Protein 4IUW (pdb70)

Secondary structure (DSSP, 8-state):
---TTT-HHHHHHHHHHHH-PPPTT-SEEEHHHHHHHHHHHHHHHHHTT-SS--SSHHHHHHHHHHHHHH-HHHHHHHTTHHHHHHHHHHHT--SHHHHHHTHHHHHHTT---S-EEEEEEETTEEEEEEEEEE-PPPSSSSGGGGGS--HHHHHHHHHHHHHHHHHHHHTT--HHHHHHHHHHHHHHHHHHHTTS--HHHHTSGGGG--EEEHHHHHHHHGGGTHHHHHHTTSSS--SEEEESSSSTGGGHHHHS-TTTHHHHHHHHHHHHHHHHHTTS-HHHHHHHTHHHHHHHT-SSPPPHHHHHHHHHHHHHHHHHHHHHHHHHS-HHHHHHHHHHHHHHHHHHHHHHHH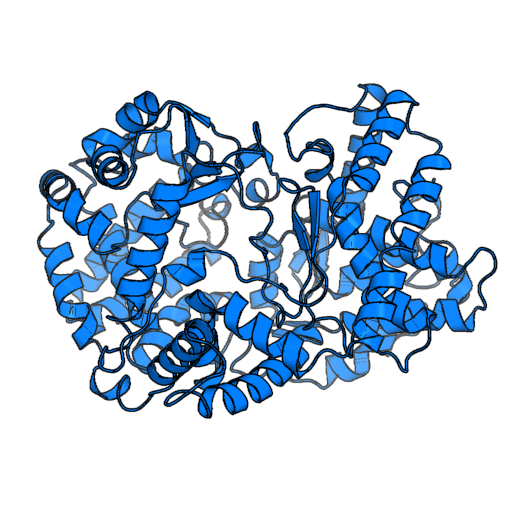-SSS-HHHHHHHHHHHHH-EEEEES-SS--GGGGT----TT--HHHHHHHHHHHHHHHHHTTTTSB--TT--SS-TT-S--EEETTTTEEEEEGGGSSTTT--TTS-HHHHIIIIIHHHHHHHHGGGSTTGGGB-TTS-B-----HHHHHHHHHHHHHHHHHHTT-EETTEE--TTTTHHHHHHHHHHHHHHHHTT-SS--HHHHHHHHHHHHHHT-EEE-HHHHHHHTTT-SSPPHHHHHHTGGGG-HHHHHHHT--TTSTT---GGG---SS--

Solvent-accessible surface area: 25609 Å² total; per-residue (Å²): 140,48,128,32,32,56,28,0,2,65,28,11,1,3,114,47,31,89,151,19,102,30,37,63,39,33,17,26,8,3,13,55,23,60,13,59,20,69,6,20,103,99,0,24,60,25,3,70,108,17,61,116,105,31,166,58,96,19,6,32,32,0,1,50,0,4,42,15,0,55,55,73,110,76,5,136,146,55,18,17,106,36,0,95,122,22,8,70,42,0,66,67,11,89,63,15,83,77,0,100,70,17,0,87,100,0,2,43,54,33,18,27,23,0,3,36,30,130,17,69,7,18,25,88,55,8,100,74,19,14,0,14,8,5,40,18,112,15,16,3,20,19,8,30,7,18,123,100,110,70,83,61,12,59,47,9,41,60,15,12,18,124,8,0,22,42,1,0,47,39,17,65,27,58,76,101,65,33,84,51,37,6,74,9,0,41,118,1,1,107,66,0,6,93,52,27,20,23,15,58,67,55,14,55,30,69,15,69,38,29,73,32,55,22,108,38,0,58,108,17,0,15,69,0,10,0,0,92,6,2,27,110,63,15,103,103,58,27,90,82,0,12,4,38,24,65,35,9,4,80,45,0,57,136,4,0,37,102,144,30,4,65,24,0,11,2,21,0,0,0,28,3,0,20,75,3,0,38,24,4,11,30,115,18,19,58,23,20,19,68,15,97,40,93,24,15,24,31,87,93,14,28,50,37,52,83,22,0,16,35,2,0,25,88,41,1,41,22,3,1,0,18,39,10,0,94,69,84,20,42,85,104,15,65,64,56,0,64,40,11,3,158,75,0,14,48,47,0,91,68,6,0,116,99,7,108,50,15,37,117,64,0,34,118,62,2,33,82,0,1,64,50,17,62,50,13,18,0,44,9,98,191,42,11,43,21,10,117,95,4,31,2,61,111,115,21,25,5,5,53,1,7,41,80,0,27,36,45,33,31,37,12,39,2,130,28,19,56,89,80,24,58,162,49,60,29,81,26,10,0,14,64,18,73,12,14,27,27,28,30,48,2,2,0,0,1,0,2,0,16,5,44,74,43,17,2,18,97,195,74,77,121,3,52,7,0,2,2,4,0,6,41,0,0,16,11,0,3,24,0,1,5,25,17,3,0,57,4,9,11,135,0,26,26,113,129,22,16,43,122,77,6,58,74,37,0,61,92,25,26,131,41,1,17,78,17,2,85,40,85,94,13,73,64,27,162,4,50,0,83,3,4,8,8,13,1,7,0,8,2,4,0,0,8,0,0,16,27,22,28,42,111,161,24,81,69,141,38,0,56,23,0,0,65,14,10,0,130,7,62,9,14,46,14,34,73,88,61,0,68,18,25,11,64,82,48,40,66,4,8,8,30,18,16,0,18,4,2,0,18,3,7,103,19,0,27,94,2,16,108,11,84,92,180,17,48,3,62,12,94,74,162,118,70,16,30,4,7,94,88

Sequence (630 aa):
LPRIQDDLYLAVNGEWQAKTPIPPDKSVVSADSNLTDDIRQKLVADLSTMTKTAKTTLPLQYAARLFAKANDQTRRRQQLGIEPVRDRISFLMALTTLDQFRSAMPKLVADQYVLPISPYVDADMHDAEHNILNLGGPDTILPDAAMYNQEDAENAADLAAWSQMAAAMLAAVGFSQTDQTAYVEAAKRFDRRLADYVPANVVDLAVDSTYDNPLSWQAFEDAAGYLGIPQAFATYMPQTPAKVNAVVPAYLPHLSKLLTPDNYSSEWHAWMVINELLTCATYLSDDLRQLAGQYDRFLAGQPEASSWTKHAFGIANEYFDDVIGQYYGQTYFGADAKADVTAMVKKQIILAQYRVQLENNTWLSPATKQKAMRKLATMQQVKMMGYPARLFSLYDHLSVDVDDDLLTTAILKLSAQTQAFWFKQLGQTVDRNQWNMPGHLVNASYDPLLKNDITFPAGIILQPPYYSLKWTRAENLGGTGATIGHEISHSFDNNGALYDEYGNLHNWWTPADKQAFDQLVKAMAAQFDGRDYEGVKVNGTLTVSENMADNAGMDVALALLGDQQPDVKDLQAFFITYARSWATKMRPERAKTVLRQDVHAPATLRVNVPVQNFPAWYQAFNVQPQDGMYRQQPQKRLTIWHQ

Foldseek 3Di:
DDDCLFAVLCVQCVVVQVPPDDDLQDQKDAQQVVLLVVLLVVLLVVLCVPCVHDPDQLSNQLSLLLCLLLCQPVLAVCFLVVCLVVLVVLVVCQFLVSLLVCQLVCVLQVAQDQWDWDWAAQQAGLQAIFIEIEGDDAQPLWLVPLVDDDDVVVVLLVQVLVLLLVLCVSSPDDPVVSVVLSVLQVVLRSVQSVQDDTQLLVLAPVQQNAKDFLVVLCVQCVSSVNSVSLQVLEPHDDGMHTYRGHGRSNCVCVSDDRVSPSSVSSNRSSVRSLVLLLQHHPVSVFSSCRSVCVLSVRNGHHDSSVSSSVSSCVQSQQVSLQVCQVPPPDPVLQVVVVVLLVLLLVLVLVLLVVFDQADPQLSVQLVLLSVLEAEATAHAPDDDCLSVQQGADNPDRNSVNVSRRSSSNSSVSSHRRVHTDDLSDDPGHQQRLDWAAALSASYIYDRSNVSDPLQHDPPDDLLLNLQRPQLVSQLRNQLCCFPRNVQGTSNNHRDNSGDVVSVVVQVVLLVLQLVLQAQDDDLRETARSSLQSRNSRSSQRSNVSSVCVCDDDHDLVSLQSNLSSNSSSLNMHGDSSSCNSCRSNPNHDHSSCSRLRNLQLDVSSCSNSVRDPPHNSHDDNVSRHHHSND

Nearest PDB structures (foldseek):
  4iuw-assembly1_A  TM=1.002E+00  e=2.804E-99  Lacticaseibacillus rhamnosus HN001
  3zuk-assembly2_B  TM=8.966E-01  e=5.510E-37  Mycobacterium tuberculosis H37Rv
  4cth-assembly1_A-2  TM=9.040E-01  e=1.581E-32  Homo sapiens
  6xly-assembly1_A  TM=7.257E-01  e=5.004E-33  Mycobacterium tuberculosis H37Rv
  3dwb-assembly1_A  TM=8.935E-01  e=1.640E-28  Homo sapiens

CATH classification: 3.40.390.10 (+1 more: 1.10.1380.10)

Radius of gyration: 25.23 Å; Cα contacts (8 Å, |Δi|>4): 1088; chains: 1; bounding box: 64×53×71 Å

Structure (mmCIF, N/CA/C/O backbone):
data_4IUW
#
_entry.id   4IUW
#
_cell.length_a   56.387
_cell.length_b   83.756
_cell.length_c   143.828
_cell.angle_alpha   90.00
_cell.angle_beta   90.00
_cell.angle_gamma   90.00
#
_symmetry.space_group_name_H-M   'P 21 21 21'
#
loop_
_entity.id
_entity.type
_entity.pdbx_description
1 polymer 'Neutral endopeptidase'
2 non-polymer 'ZINC ION'
3 non-polymer 'CITRIC ACID'
4 non-polymer 'SODIUM ION'
5 non-polymer 'SULFATE ION'
6 non-polymer 'CARBONATE ION'
7 non-polymer 'OXALIC ACID'
8 water water
#
loop_
_atom_site.group_PDB
_atom_site.id
_atom_site.type_symbol
_atom_site.label_atom_id
_atom_site.label_alt_id
_atom_site.label_comp_id
_atom_site.label_asym_id
_atom_site.label_entity_id
_atom_site.label_seq_id
_atom_site.pdbx_PDB_ins_code
_atom_site.Cartn_x
_atom_site.Cartn_y
_atom_site.Cartn_z
_atom_site.occupancy
_atom_site.B_iso_or_equiv
_atom_site.auth_seq_id
_atom_site.auth_comp_id
_atom_site.auth_asym_id
_atom_site.auth_atom_id
_atom_site.pdbx_PDB_model_num
ATOM 1 N N . LEU A 1 4 ? 68.998 19.195 101.021 1.00 31.95 3 LEU A N 1
ATOM 2 C CA . LEU A 1 4 ? 68.232 20.478 101.224 1.00 31.74 3 LEU A CA 1
ATOM 3 C C . LEU A 1 4 ? 69.134 21.529 101.902 1.00 26.78 3 LEU A C 1
ATOM 4 O O . LEU A 1 4 ? 69.792 21.238 102.889 1.00 26.25 3 LEU A O 1
ATOM 9 N N . PRO A 1 5 ? 69.165 22.745 101.370 1.00 28.46 4 PRO A N 1
ATOM 10 C CA . PRO A 1 5 ? 70.005 23.750 102.012 1.00 25.07 4 PRO A CA 1
ATOM 11 C C . PRO A 1 5 ? 69.537 24.124 103.394 1.00 20.22 4 PRO A C 1
ATOM 12 O O . PRO A 1 5 ? 68.407 23.946 103.716 1.00 20.68 4 PRO A O 1
ATOM 16 N N . ARG A 1 6 ? 70.498 24.515 104.218 1.00 22.14 5 ARG A N 1
ATOM 17 C CA . ARG A 1 6 ? 70.310 25.214 105.466 1.00 21.27 5 ARG A CA 1
ATOM 18 C C . ARG A 1 6 ? 69.508 26.499 105.185 1.00 18.29 5 ARG A C 1
ATOM 19 O O . ARG A 1 6 ? 69.727 27.146 104.143 1.00 17.69 5 ARG A O 1
ATOM 27 N N . ILE A 1 7 ? 68.650 26.861 106.134 1.00 17.24 6 ILE A N 1
ATOM 28 C CA . ILE A 1 7 ? 67.787 28.051 106.062 1.00 15.64 6 ILE A CA 1
ATOM 29 C C . ILE A 1 7 ? 68.640 29.373 105.979 1.00 15.42 6 ILE A C 1
ATOM 30 O O . ILE A 1 7 ? 68.234 30.340 105.307 1.00 13.73 6 ILE A O 1
ATOM 35 N N . GLN A 1 8 ? 69.859 29.309 106.531 1.00 15.56 7 GLN A N 1
ATOM 36 C CA . GLN A 1 8 ? 70.867 30.377 106.472 1.00 16.76 7 GLN A CA 1
ATOM 37 C C . GLN A 1 8 ? 71.469 30.540 105.068 1.00 16.34 7 GLN A C 1
ATOM 38 O O . GLN A 1 8 ? 71.990 31.632 104.736 1.00 16.12 7 GLN A O 1
ATOM 44 N N . ASP A 1 9 ? 71.379 29.493 104.231 1.00 16.16 8 ASP A N 1
ATOM 45 C CA . ASP A 1 9 ? 71.929 29.517 102.882 1.00 17.50 8 ASP A CA 1
ATOM 46 C C . ASP A 1 9 ? 70.866 29.752 101.807 1.00 16.75 8 ASP A C 1
ATOM 47 O O . ASP A 1 9 ? 71.176 30.331 100.782 1.00 16.88 8 ASP A O 1
ATOM 52 N N . ASP A 1 10 ? 69.642 29.295 102.026 1.00 15.84 9 ASP A N 1
ATOM 53 C CA . ASP A 1 10 ? 68.547 29.456 101.044 1.00 15.52 9 ASP A CA 1
ATOM 54 C C . ASP A 1 10 ? 67.229 29.296 101.778 1.00 14.18 9 ASP A C 1
ATOM 55 O O . ASP A 1 10 ? 66.753 28.188 102.048 1.00 13.22 9 ASP A O 1
ATOM 60 N N . LEU A 1 11 ? 66.590 30.413 102.075 1.00 13.11 10 LEU A N 1
ATOM 61 C CA . LEU A 1 11 ? 65.371 30.351 102.811 1.00 13.78 10 LEU A CA 1
ATOM 62 C C . LEU A 1 11 ? 64.285 29.625 102.016 1.00 14.67 10 LEU A C 1
ATOM 63 O O . LEU A 1 11 ? 63.586 28.762 102.554 1.00 14.69 10 LEU A O 1
ATOM 68 N N . TYR A 1 12 ? 64.097 30.030 100.764 1.00 14.01 11 TYR A N 1
ATOM 69 C CA . TYR A 1 12 ? 63.088 29.411 99.922 1.00 14.67 11 TYR A CA 1
ATOM 70 C C . TYR A 1 12 ? 63.213 27.883 99.843 1.00 14.25 11 TYR A C 1
ATOM 71 O O . TYR A 1 12 ? 62.232 27.190 100.033 1.00 16.10 11 TYR A O 1
ATOM 80 N N . LEU A 1 13 ? 64.397 27.375 99.534 1.00 15.28 12 LEU A N 1
ATOM 81 C CA . LEU A 1 13 ? 64.577 25.894 99.380 1.00 15.87 12 LEU A CA 1
ATOM 82 C C . LEU A 1 13 ? 64.625 25.181 100.739 1.00 15.78 12 LEU A C 1
ATOM 83 O O . LEU A 1 13 ? 64.186 24.059 100.852 1.00 15.49 12 LEU A O 1
ATOM 88 N N . ALA A 1 14 ? 65.133 25.814 101.792 1.00 16.19 13 ALA A N 1
ATOM 89 C CA . ALA A 1 14 ? 65.085 25.162 103.104 1.00 16.55 13 ALA A CA 1
ATOM 90 C C . ALA A 1 14 ? 63.662 24.929 103.561 1.00 16.63 13 ALA A C 1
ATOM 91 O O . ALA A 1 14 ? 63.336 23.959 104.267 1.00 16.35 13 ALA A O 1
ATOM 93 N N . VAL A 1 15 ? 62.764 25.840 103.194 1.00 15.19 14 VAL A N 1
ATOM 94 C CA . VAL A 1 15 ? 61.379 25.696 103.523 1.00 14.67 14 VAL A CA 1
ATOM 95 C C . VAL A 1 15 ? 60.549 24.882 102.478 1.00 14.67 14 VAL A C 1
ATOM 96 O O . VAL A 1 15 ? 59.685 24.087 102.860 1.00 15.37 14 VAL A O 1
ATOM 100 N N . ASN A 1 16 ? 60.762 25.135 101.179 1.00 14.04 15 ASN A N 1
ATOM 101 C CA . ASN A 1 16 ? 59.867 24.641 100.141 1.00 13.54 15 ASN A CA 1
ATOM 102 C C . ASN A 1 16 ? 60.490 23.547 99.296 1.00 13.30 15 ASN A C 1
ATOM 103 O O . ASN A 1 16 ? 59.789 23.034 98.408 1.00 15.69 15 ASN A O 1
ATOM 108 N N . GLY A 1 17 ? 61.778 23.254 99.550 1.00 15.50 16 GLY A N 1
ATOM 109 C CA . GLY A 1 17 ? 62.634 22.360 98.694 1.00 16.63 16 GLY A CA 1
ATOM 110 C C . GLY A 1 17 ? 62.133 20.923 98.617 1.00 17.52 16 GLY A C 1
ATOM 111 O O . GLY A 1 17 ? 62.156 20.279 97.564 1.00 17.33 16 GLY A O 1
ATOM 112 N N . GLU A 1 18 ? 61.644 20.414 99.729 1.00 17.66 17 GLU A N 1
ATOM 113 C CA . GLU A 1 18 ? 61.007 19.095 99.736 1.00 19.60 17 GLU A CA 1
ATOM 114 C C . GLU A 1 18 ? 59.783 19.048 98.784 1.00 18.81 17 GLU A C 1
ATOM 115 O O . GLU A 1 18 ? 59.668 18.172 97.951 1.00 16.49 17 GLU A O 1
ATOM 121 N N . TRP A 1 19 ? 58.859 19.997 98.953 1.00 18.24 18 TRP A N 1
ATOM 122 C CA . TRP A 1 19 ? 57.701 20.157 98.051 1.00 17.36 18 TRP A CA 1
ATOM 123 C C . TRP A 1 19 ? 58.141 20.442 96.588 1.00 18.00 18 TRP A C 1
ATOM 124 O O . TRP A 1 19 ? 57.575 19.881 95.635 1.00 18.20 18 TRP A O 1
ATOM 135 N N . GLN A 1 20 ? 59.155 21.293 96.423 1.00 15.82 19 GLN A N 1
ATOM 136 C CA . GLN A 1 20 ? 59.575 21.744 95.098 1.00 17.41 19 GLN A CA 1
ATOM 137 C C . GLN A 1 20 ? 60.077 20.517 94.272 1.00 19.42 19 GLN A C 1
ATOM 138 O O . GLN A 1 20 ? 59.721 20.323 93.115 1.00 17.44 19 GLN A O 1
ATOM 144 N N . ALA A 1 21 ? 60.836 19.654 94.926 1.00 17.90 20 ALA A N 1
ATOM 145 C CA . ALA A 1 21 ? 61.438 18.543 94.186 1.00 20.45 20 ALA A CA 1
ATOM 146 C C . ALA A 1 21 ? 60.408 17.447 93.880 1.00 20.88 20 ALA A C 1
ATOM 147 O O . ALA A 1 21 ? 60.559 16.772 92.904 1.00 25.65 20 ALA A O 1
ATOM 149 N N . LYS A 1 22 ? 59.383 17.244 94.711 1.00 20.37 21 LYS A N 1
ATOM 150 C CA . LYS A 1 22 ? 58.513 16.102 94.552 1.00 20.04 21 LYS A CA 1
ATOM 151 C C . LYS A 1 22 ? 57.228 16.374 93.781 1.00 20.33 21 LYS A C 1
ATOM 152 O O . LYS A 1 22 ? 56.514 15.426 93.381 1.00 20.41 21 LYS A O 1
ATOM 158 N N . THR A 1 23 ? 56.904 17.642 93.591 1.00 18.54 22 THR A N 1
ATOM 159 C CA . THR A 1 23 ? 55.569 17.983 93.147 1.00 19.22 22 THR A CA 1
ATOM 160 C C . THR A 1 23 ? 55.689 18.092 91.630 1.00 22.22 22 THR A C 1
ATOM 161 O O . THR A 1 23 ? 56.384 18.994 91.145 1.00 22.14 22 THR A O 1
ATOM 165 N N . PRO A 1 24 ? 55.030 17.177 90.881 1.00 24.78 23 PRO A N 1
ATOM 166 C CA . PRO A 1 24 ? 54.921 17.390 89.431 1.00 24.18 23 PRO A CA 1
ATOM 167 C C . PRO A 1 24 ? 54.026 18.587 89.090 1.00 19.84 23 PRO A C 1
ATOM 168 O O . PRO A 1 24 ? 53.035 18.904 89.781 1.00 18.87 23 PRO A O 1
ATOM 172 N N . ILE A 1 25 ? 54.367 19.256 88.018 1.00 20.02 24 ILE A N 1
ATOM 173 C CA . ILE A 1 25 ? 53.411 20.209 87.424 1.00 18.19 24 ILE A CA 1
ATOM 174 C C . ILE A 1 25 ? 52.494 19.379 86.570 1.00 19.25 24 ILE A C 1
ATOM 175 O O . ILE A 1 25 ? 52.974 18.780 85.595 1.00 17.38 24 ILE A O 1
ATOM 180 N N . PRO A 1 26 ? 51.193 19.327 86.914 1.00 19.07 25 PRO A N 1
ATOM 181 C CA . PRO A 1 26 ? 50.145 18.621 86.156 1.00 21.19 25 PRO A CA 1
ATOM 182 C C . PRO A 1 26 ? 50.128 19.100 84.675 1.00 20.61 25 PRO A C 1
ATOM 183 O O . PRO A 1 26 ? 50.412 20.259 84.382 1.00 22.12 25 PRO A O 1
ATOM 187 N N . PRO A 1 27 ? 49.850 18.204 83.748 1.00 21.73 26 PRO A N 1
ATOM 188 C CA . PRO A 1 27 ? 49.872 18.590 82.306 1.00 21.75 26 PRO A CA 1
ATOM 189 C C . PRO A 1 27 ? 48.843 19.653 81.914 1.00 19.67 26 PRO A C 1
ATOM 190 O O . PRO A 1 27 ? 48.987 20.287 80.845 1.00 20.86 26 PRO A O 1
ATOM 194 N N . ASP A 1 28 ? 47.815 19.838 82.747 1.00 18.24 27 ASP A N 1
ATOM 195 C CA . ASP A 1 28 ? 46.786 20.841 82.505 1.00 18.29 27 ASP A CA 1
ATOM 196 C C . ASP A 1 28 ? 47.057 22.175 83.228 1.00 19.01 27 ASP A C 1
ATOM 197 O O . ASP A 1 28 ? 46.141 23.019 83.349 1.00 21.83 27 ASP A O 1
ATOM 202 N N . LYS A 1 29 ? 48.305 22.363 83.688 1.00 18.77 28 LYS A N 1
ATOM 203 C CA . LYS A 1 29 ? 48.751 23.587 84.341 1.00 21.62 28 LYS A CA 1
ATOM 204 C C . LYS A 1 29 ? 50.123 24.022 83.819 1.00 18.92 28 LYS A C 1
ATOM 205 O O . LYS A 1 29 ? 50.918 23.209 83.338 1.00 18.75 28 LYS A O 1
ATOM 211 N N . SER A 1 30 ? 50.383 25.332 83.925 1.00 18.54 29 SER A N 1
ATOM 212 C CA . SER A 1 30 ? 51.696 25.934 83.690 1.00 18.03 29 SER A CA 1
ATOM 213 C C . SER A 1 30 ? 52.401 26.292 85.031 1.00 17.85 29 SER A C 1
ATOM 214 O O . SER A 1 30 ? 53.564 26.590 85.069 1.00 16.24 29 SER A O 1
ATOM 217 N N . VAL A 1 31 ? 51.673 26.247 86.145 1.00 18.06 30 VAL A N 1
ATOM 218 C CA . VAL A 1 31 ? 52.268 26.515 87.420 1.00 17.50 30 VAL A CA 1
ATOM 219 C C . VAL A 1 31 ? 51.486 25.807 88.518 1.00 16.14 30 VAL A C 1
ATOM 220 O O . VAL A 1 31 ? 50.309 25.580 88.393 1.00 15.63 30 VAL A O 1
ATOM 224 N N . VAL A 1 32 ? 52.187 25.349 89.536 1.00 16.82 31 VAL A N 1
ATOM 225 C CA . VAL A 1 32 ? 51.516 24.853 90.724 1.00 17.60 31 VAL A CA 1
ATOM 226 C C . VAL A 1 32 ? 52.138 25.594 91.892 1.00 15.91 31 VAL A C 1
ATOM 227 O O . VAL A 1 32 ? 53.369 25.760 92.008 1.00 14.58 31 VAL A O 1
ATOM 231 N N . SER A 1 33 ? 51.270 26.048 92.767 1.00 15.07 32 SER A N 1
ATOM 232 C CA . SER A 1 33 ? 51.730 26.934 93.847 1.00 14.29 32 SER A CA 1
ATOM 233 C C . SER A 1 33 ? 50.769 26.910 95.044 1.00 14.13 32 SER A C 1
ATOM 234 O O . SER A 1 33 ? 49.627 26.383 94.957 1.00 14.12 32 SER A O 1
ATOM 237 N N . ALA A 1 34 ? 51.205 27.513 96.150 1.00 14.52 33 ALA A N 1
ATOM 238 C CA . ALA A 1 34 ? 50.282 27.728 97.292 1.00 15.77 33 ALA A CA 1
ATOM 239 C C . ALA A 1 34 ? 48.958 28.360 96.833 1.00 14.53 33 ALA A C 1
ATOM 240 O O . ALA A 1 34 ? 47.885 27.941 97.170 1.00 14.90 33 ALA A O 1
ATOM 242 N N . ASP A 1 35 ? 49.033 29.421 96.046 1.00 14.13 34 ASP A N 1
ATOM 243 C CA . ASP A 1 35 ? 47.845 30.101 95.618 1.00 15.19 34 ASP A CA 1
ATOM 244 C C . ASP A 1 35 ? 47.006 29.322 94.604 1.00 14.97 34 ASP A C 1
ATOM 245 O O . ASP A 1 35 ? 45.768 29.325 94.709 1.00 17.14 34 ASP A O 1
ATOM 250 N N . SER A 1 36 ? 47.642 28.707 93.606 1.00 13.86 35 SER A N 1
ATOM 251 C CA . SER A 1 36 ? 46.871 27.859 92.680 1.00 14.21 35 SER A CA 1
ATOM 252 C C . SER A 1 36 ? 46.193 26.699 93.374 1.00 14.22 35 SER A C 1
ATOM 253 O O . SER A 1 36 ? 45.053 26.379 93.011 1.00 15.01 35 SER A O 1
ATOM 256 N N . ASN A 1 37 ? 46.853 26.041 94.322 1.00 13.17 36 ASN A N 1
ATOM 257 C CA . ASN A 1 37 ? 46.198 24.939 95.057 1.00 14.38 36 ASN A CA 1
ATOM 258 C C . ASN A 1 37 ? 45.056 25.401 95.920 1.00 14.31 36 ASN A C 1
ATOM 259 O O . ASN A 1 37 ? 44.021 24.764 96.011 1.00 12.50 36 ASN A O 1
ATOM 264 N N . LEU A 1 38 ? 45.228 26.554 96.572 1.00 14.14 37 LEU A N 1
ATOM 265 C CA . LEU A 1 38 ? 44.078 27.113 97.278 1.00 13.70 37 LEU A CA 1
ATOM 266 C C . LEU A 1 38 ? 42.955 27.508 96.357 1.00 13.05 37 LEU A C 1
ATOM 267 O O . LEU A 1 38 ? 41.764 27.249 96.679 1.00 13.86 37 LEU A O 1
ATOM 272 N N . THR A 1 39 ? 43.297 28.146 95.229 1.00 12.85 38 THR A N 1
ATOM 273 C CA . THR A 1 39 ? 42.282 28.479 94.209 1.00 13.41 38 THR A CA 1
ATOM 274 C C . THR A 1 39 ? 41.450 27.225 93.751 1.00 13.52 38 THR A C 1
ATOM 275 O O . THR A 1 39 ? 40.184 27.244 93.637 1.00 14.05 38 THR A O 1
ATOM 279 N N . ASP A 1 40 ? 42.148 26.134 93.517 1.00 14.95 39 ASP A N 1
ATOM 280 C CA . ASP A 1 40 ? 41.504 24.888 93.112 1.00 16.63 39 ASP A CA 1
ATOM 281 C C . ASP A 1 40 ? 40.500 24.442 94.186 1.00 16.70 39 ASP A C 1
ATOM 282 O O . ASP A 1 40 ? 39.379 23.961 93.891 1.00 16.33 39 ASP A O 1
ATOM 287 N N . ASP A 1 41 ? 40.909 24.561 95.442 1.00 18.73 40 ASP A N 1
ATOM 288 C CA . ASP A 1 41 ? 40.037 24.145 96.579 1.00 20.32 40 ASP A CA 1
ATOM 289 C C . ASP A 1 41 ? 38.748 24.966 96.653 1.00 17.75 40 ASP A C 1
ATOM 290 O O . ASP A 1 41 ? 37.649 24.446 96.817 1.00 15.43 40 ASP A O 1
ATOM 295 N N . ILE A 1 42 ? 38.930 26.286 96.582 1.00 17.55 41 ILE A N 1
ATOM 296 C CA . ILE A 1 42 ? 37.829 27.225 96.479 1.00 16.19 41 ILE A CA 1
ATOM 297 C C . ILE A 1 42 ? 36.875 26.920 95.327 1.00 15.98 41 ILE A C 1
ATOM 298 O O . ILE A 1 42 ? 35.641 26.908 95.523 1.00 15.42 41 ILE A O 1
ATOM 303 N N . ARG A 1 43 ? 37.439 26.714 94.127 1.00 15.32 42 ARG A N 1
ATOM 304 C CA . ARG A 1 43 ? 36.652 26.366 92.933 1.00 16.05 42 ARG A CA 1
ATOM 305 C C . ARG A 1 43 ? 35.819 25.136 93.157 1.00 15.96 42 ARG A C 1
ATOM 306 O O . ARG A 1 43 ? 34.661 25.115 92.876 1.00 18.46 42 ARG A O 1
ATOM 314 N N . GLN A 1 44 ? 36.445 24.078 93.629 1.00 19.31 43 GLN A N 1
ATOM 315 C CA . GLN A 1 44 ? 35.714 22.846 93.950 1.00 21.51 43 GLN A CA 1
ATOM 316 C C . GLN A 1 44 ? 34.458 23.081 94.802 1.00 19.18 43 GLN A C 1
ATOM 317 O O . GLN A 1 44 ? 33.379 22.547 94.488 1.00 16.84 43 GLN A O 1
ATOM 323 N N . LYS A 1 45 ? 34.606 23.844 95.882 1.00 18.95 44 LYS A N 1
ATOM 324 C CA . LYS A 1 45 ? 33.496 24.139 96.799 1.00 19.79 44 LYS A CA 1
ATOM 325 C C . LYS A 1 45 ? 32.427 24.941 96.112 1.00 16.32 44 LYS A C 1
ATOM 326 O O . LYS A 1 45 ? 31.248 24.634 96.198 1.00 17.37 44 LYS A O 1
ATOM 332 N N . LEU A 1 46 ? 32.831 25.980 95.381 1.00 15.08 45 LEU A N 1
ATOM 333 C CA . LEU A 1 46 ? 31.861 26.881 94.768 1.00 13.90 45 LEU A CA 1
ATOM 334 C C . LEU A 1 46 ? 31.099 26.271 93.576 1.00 14.89 45 LEU A C 1
ATOM 335 O O . LEU A 1 46 ? 29.910 26.573 93.328 1.00 16.72 45 LEU A O 1
ATOM 340 N N . VAL A 1 47 ? 31.778 25.409 92.825 1.00 16.79 46 VAL A N 1
ATOM 341 C CA . VAL A 1 47 ? 31.104 24.676 91.726 1.00 16.77 46 VAL A CA 1
ATOM 342 C C . VAL A 1 47 ? 30.005 23.788 92.310 1.00 17.11 46 VAL A C 1
ATOM 343 O O . VAL A 1 47 ? 28.889 23.825 91.855 1.00 17.55 46 VAL A O 1
ATOM 347 N N . ALA A 1 48 ? 30.336 23.061 93.367 1.00 17.85 47 ALA A N 1
ATOM 348 C CA . ALA A 1 48 ? 29.368 22.247 94.097 1.00 20.32 47 ALA A CA 1
ATOM 349 C C . ALA A 1 48 ? 28.180 23.136 94.532 1.00 21.24 47 ALA A C 1
ATOM 350 O O . ALA A 1 48 ? 27.015 22.814 94.249 1.00 22.59 47 ALA A O 1
ATOM 352 N N . ASP A 1 49 ? 28.451 24.318 95.102 1.00 19.70 48 ASP A N 1
ATOM 353 C CA . ASP A 1 49 ? 27.379 25.206 95.547 1.00 19.54 48 ASP A CA 1
ATOM 354 C C . ASP A 1 49 ? 26.541 25.764 94.381 1.00 20.26 48 ASP A C 1
ATOM 355 O O . ASP A 1 49 ? 25.318 25.794 94.416 1.00 19.82 48 ASP A O 1
ATOM 360 N N . LEU A 1 50 ? 27.208 26.219 93.333 1.00 19.13 49 LEU A N 1
ATOM 361 C CA . LEU A 1 50 ? 26.477 26.816 92.216 1.00 19.37 49 LEU A CA 1
ATOM 362 C C . LEU A 1 50 ? 25.615 25.772 91.478 1.00 19.68 49 LEU A C 1
ATOM 363 O O . LEU A 1 50 ? 24.532 26.091 90.974 1.00 19.55 49 LEU A O 1
ATOM 368 N N . SER A 1 51 ? 26.119 24.541 91.415 1.00 22.22 50 SER A N 1
ATOM 369 C CA . SER A 1 51 ? 25.327 23.418 90.901 1.00 27.21 50 SER A CA 1
ATOM 370 C C . SER A 1 51 ? 23.941 23.235 91.577 1.00 31.95 50 SER A C 1
ATOM 371 O O . SER A 1 51 ? 23.065 22.613 90.995 1.00 34.78 50 SER A O 1
ATOM 374 N N . THR A 1 52 ? 23.735 23.824 92.759 1.00 33.50 51 THR A N 1
ATOM 375 C CA . THR A 1 52 ? 22.456 23.715 93.486 1.00 34.31 51 THR A CA 1
ATOM 376 C C . THR A 1 52 ? 21.529 24.930 93.351 1.00 35.55 51 THR A C 1
ATOM 377 O O . THR A 1 52 ? 20.525 25.031 94.062 1.00 39.78 51 THR A O 1
ATOM 381 N N . MET A 1 53 ? 21.822 25.837 92.426 1.00 31.01 52 MET A N 1
ATOM 382 C CA . MET A 1 53 ? 21.198 27.162 92.468 1.00 31.62 52 MET A CA 1
ATOM 383 C C . MET A 1 53 ? 20.550 27.624 91.207 1.00 30.54 52 MET A C 1
ATOM 384 O O . MET A 1 53 ? 20.190 28.796 91.080 1.00 35.99 52 MET A O 1
ATOM 389 N N . THR A 1 54 ? 20.407 26.751 90.242 1.00 32.99 53 THR A N 1
ATOM 390 C CA . THR A 1 54 ? 19.694 27.147 89.017 1.00 41.46 53 THR A CA 1
ATOM 391 C C . THR A 1 54 ? 18.209 27.521 89.195 1.00 42.99 53 THR A C 1
ATOM 392 O O . THR A 1 54 ? 17.720 28.534 88.600 1.00 43.65 53 THR A O 1
ATOM 396 N N . LYS A 1 55 ? 17.491 26.700 89.965 1.00 40.96 54 LYS A N 1
ATOM 397 C CA . LYS A 1 55 ? 16.010 26.794 89.984 1.00 40.55 54 LYS A CA 1
ATOM 398 C C . LYS A 1 55 ? 15.654 27.980 90.866 1.00 37.39 54 LYS A C 1
ATOM 399 O O . LYS A 1 55 ? 14.907 28.913 90.462 1.00 39.91 54 LYS A O 1
ATOM 402 N N . THR A 1 56 ? 16.227 27.955 92.059 1.00 38.24 55 THR A N 1
ATOM 403 C CA . THR A 1 56 ? 16.171 29.083 92.951 1.00 38.23 55 THR A CA 1
ATOM 404 C C . THR A 1 56 ? 17.562 29.354 93.587 1.00 38.48 55 THR A C 1
ATOM 405 O O . THR A 1 56 ? 18.397 28.457 93.697 1.00 38.32 55 THR A O 1
ATOM 409 N N . ALA A 1 57 ? 17.764 30.609 94.004 1.00 36.96 56 ALA A N 1
ATOM 410 C CA . ALA A 1 57 ? 19.002 31.092 94.664 1.00 32.05 56 ALA A CA 1
ATOM 411 C C . ALA A 1 57 ? 18.603 32.221 95.596 1.00 28.22 56 ALA A C 1
ATOM 412 O O . ALA A 1 57 ? 17.517 32.776 95.456 1.00 26.15 56 ALA A O 1
ATOM 414 N N . LYS A 1 58 ? 19.512 32.552 96.510 1.00 28.77 57 LYS A N 1
ATOM 415 C CA . LYS A 1 58 ? 19.382 33.596 97.539 1.00 29.16 57 LYS A CA 1
ATOM 416 C C . LYS A 1 58 ? 18.996 34.976 96.974 1.00 26.29 57 LYS A C 1
ATOM 417 O O . LYS A 1 58 ? 18.195 35.710 97.589 1.00 25.21 57 LYS A O 1
ATOM 423 N N . THR A 1 59 ? 19.612 35.334 95.840 1.00 20.49 58 THR A N 1
ATOM 424 C CA A THR A 1 59 ? 19.249 36.548 95.133 0.50 20.69 58 THR A CA 1
ATOM 425 C CA B THR A 1 59 ? 19.363 36.593 95.114 0.50 18.63 58 THR A CA 1
ATOM 426 C C . THR A 1 59 ? 19.184 36.298 93.631 1.00 19.04 58 THR A C 1
ATOM 427 O O . THR A 1 59 ? 19.493 35.214 93.145 1.00 20.30 58 THR A O 1
ATOM 434 N N . LEU A 1 60 ? 18.710 37.273 92.897 1.00 20.39 59 LEU A N 1
ATOM 435 C CA . LEU A 1 60 ? 18.662 37.220 91.422 1.00 19.42 59 LEU A CA 1
ATOM 436 C C . LEU A 1 60 ? 20.060 37.199 90.725 1.00 17.45 59 LEU A C 1
ATOM 437 O O . LEU A 1 60 ? 20.281 36.385 89.806 1.00 18.27 59 LEU A O 1
ATOM 442 N N . PRO A 1 61 ? 20.994 38.061 91.140 1.00 18.55 60 PRO A N 1
ATOM 443 C CA . PRO A 1 61 ? 22.317 37.978 90.543 1.00 18.67 60 PRO A CA 1
ATOM 444 C C . PRO A 1 61 ? 22.987 36.628 90.773 1.00 17.20 60 PRO A C 1
ATOM 445 O O . PRO A 1 61 ? 23.723 36.147 89.910 1.00 16.68 60 PRO A O 1
ATOM 449 N N . LEU A 1 62 ? 22.770 36.028 91.935 1.00 17.30 61 LEU A N 1
ATOM 450 C CA . LEU A 1 62 ? 23.304 34.692 92.196 1.00 17.27 61 LEU A CA 1
ATOM 451 C C . LEU A 1 62 ? 22.628 33.638 91.319 1.00 16.76 61 LEU A C 1
ATOM 452 O O . LEU A 1 62 ? 23.286 32.713 90.829 1.00 15.98 61 LEU A O 1
ATOM 457 N N . GLN A 1 63 ? 21.320 33.752 91.120 1.00 15.18 62 GLN A N 1
ATOM 458 C CA . GLN A 1 63 ? 20.650 32.906 90.106 1.00 17.31 62 GLN A CA 1
ATOM 459 C C . GLN A 1 63 ? 21.258 33.075 88.739 1.00 18.01 62 GLN A C 1
ATOM 460 O O . GLN A 1 63 ? 21.494 32.079 88.025 1.00 16.68 62 GLN A O 1
ATOM 466 N N . TYR A 1 64 ? 21.513 34.312 88.339 1.00 15.76 63 TYR A N 1
ATOM 467 C CA . TYR A 1 64 ? 22.159 34.494 87.052 1.00 17.64 63 TYR A CA 1
ATOM 468 C C . TYR A 1 64 ? 23.543 33.853 86.949 1.00 17.34 63 TYR A C 1
ATOM 469 O O . TYR A 1 64 ? 23.923 33.291 85.862 1.00 17.03 63 TYR A O 1
ATOM 478 N N . ALA A 1 65 ? 24.309 33.972 88.047 1.00 17.57 64 ALA A N 1
ATOM 479 C CA . ALA A 1 65 ? 25.637 33.380 88.129 1.00 16.91 64 ALA A CA 1
ATOM 480 C C . ALA A 1 65 ? 25.568 31.879 87.960 1.00 17.24 64 ALA A C 1
ATOM 481 O O . ALA A 1 65 ? 26.349 31.319 87.149 1.00 15.04 64 ALA A O 1
ATOM 483 N N . ALA A 1 66 ? 24.635 31.256 88.685 1.00 16.20 65 ALA A N 1
ATOM 484 C CA . ALA A 1 66 ? 24.388 29.803 88.583 1.00 17.08 65 ALA A CA 1
ATOM 485 C C . ALA A 1 66 ? 23.961 29.399 87.184 1.00 18.24 65 ALA A C 1
ATOM 486 O O . ALA A 1 66 ? 24.364 28.306 86.709 1.00 17.38 65 ALA A O 1
ATOM 488 N N . ARG A 1 67 ? 23.158 30.247 86.535 1.00 17.35 66 ARG A N 1
ATOM 489 C CA . ARG A 1 67 ? 22.672 29.953 85.188 1.00 18.12 66 ARG A CA 1
ATOM 490 C C . ARG A 1 67 ? 23.804 30.005 84.230 1.00 16.93 66 ARG A C 1
ATOM 491 O O . ARG A 1 67 ? 23.898 29.165 83.335 1.00 14.57 66 ARG A O 1
ATOM 499 N N . LEU A 1 68 ? 24.677 30.998 84.383 1.00 15.77 67 LEU A N 1
ATOM 500 C CA . LEU A 1 68 ? 25.812 31.134 83.448 1.00 17.62 67 LEU A CA 1
ATOM 501 C C . LEU A 1 68 ? 26.777 29.972 83.639 1.00 18.60 67 LEU A C 1
ATOM 502 O O . LEU A 1 68 ? 27.279 29.372 82.652 1.00 20.53 67 LEU A O 1
ATOM 507 N N . PHE A 1 69 ? 27.025 29.607 84.896 1.00 16.90 68 PHE A N 1
ATOM 508 C CA . PHE A 1 69 ? 27.875 28.469 85.113 1.00 16.41 68 PHE A CA 1
ATOM 509 C C . PHE A 1 69 ? 27.279 27.189 84.486 1.00 17.26 68 PHE A C 1
ATOM 510 O O . PHE A 1 69 ? 28.025 26.334 83.902 1.00 16.49 68 PHE A O 1
ATOM 518 N N . ALA A 1 70 ? 25.959 27.028 84.620 1.00 18.70 69 ALA A N 1
ATOM 519 C CA . ALA A 1 70 ? 25.291 25.818 84.047 1.00 19.01 69 ALA A CA 1
ATOM 520 C C . ALA A 1 70 ? 25.470 25.753 82.514 1.00 16.85 69 ALA A C 1
ATOM 521 O O . ALA A 1 70 ? 25.790 24.698 81.945 1.00 14.89 69 ALA A O 1
ATOM 523 N N . LYS A 1 71 ? 25.318 26.902 81.854 1.00 16.54 70 LYS A N 1
ATOM 524 C CA . LYS A 1 71 ? 25.559 26.982 80.432 1.00 16.79 70 LYS A CA 1
ATOM 525 C C . LYS A 1 71 ? 26.984 26.662 80.113 1.00 15.59 70 LYS A C 1
ATOM 526 O O . LYS A 1 71 ? 27.282 25.917 79.207 1.00 13.53 70 LYS A O 1
ATOM 532 N N . ALA A 1 72 ? 27.898 27.299 80.816 1.00 15.66 71 ALA A N 1
ATOM 533 C CA . ALA A 1 72 ? 29.323 27.076 80.550 1.00 16.13 71 ALA A CA 1
ATOM 534 C C . ALA A 1 72 ? 29.667 25.599 80.828 1.00 14.97 71 ALA A C 1
ATOM 535 O O . ALA A 1 72 ? 30.486 24.998 80.136 1.00 15.62 71 ALA A O 1
ATOM 537 N N . ASN A 1 73 ? 29.031 25.016 81.827 1.00 13.95 72 ASN A N 1
ATOM 538 C CA . ASN A 1 73 ? 29.375 23.652 82.214 1.00 14.40 72 ASN A CA 1
ATOM 539 C C . ASN A 1 73 ? 28.695 22.566 81.371 1.00 14.62 72 ASN A C 1
ATOM 540 O O . ASN A 1 73 ? 28.998 21.401 81.518 1.00 13.59 72 ASN A O 1
ATOM 545 N N . ASP A 1 74 ? 27.790 22.946 80.485 1.00 15.34 73 ASP A N 1
ATOM 546 C CA . ASP A 1 74 ? 27.026 21.978 79.690 1.00 14.99 73 ASP A CA 1
ATOM 547 C C . ASP A 1 74 ? 27.883 21.468 78.487 1.00 14.45 73 ASP A C 1
ATOM 548 O O . ASP A 1 74 ? 27.757 21.937 77.315 1.00 15.02 73 ASP A O 1
ATOM 553 N N . GLN A 1 75 ? 28.754 20.531 78.810 1.00 15.40 74 GLN A N 1
ATOM 554 C CA . GLN A 1 75 ? 29.702 19.953 77.783 1.00 15.94 74 GLN A CA 1
ATOM 555 C C . GLN A 1 75 ? 28.900 19.339 76.635 1.00 17.47 74 GLN A C 1
ATOM 556 O O . GLN A 1 75 ? 29.219 19.520 75.469 1.00 15.93 74 GLN A O 1
ATOM 562 N N . THR A 1 76 ? 27.776 18.709 76.980 1.00 17.52 75 THR A N 1
ATOM 563 C CA . THR A 1 76 ? 26.950 18.025 75.958 1.00 17.70 75 THR A CA 1
ATOM 564 C C . THR A 1 76 ? 26.439 19.000 74.952 1.00 16.87 75 THR A C 1
ATOM 565 O O . THR A 1 76 ? 26.668 18.854 73.707 1.00 15.89 75 THR A O 1
ATOM 569 N N . ARG A 1 77 ? 25.750 20.044 75.442 1.00 15.98 76 ARG A N 1
ATOM 570 C CA A ARG A 1 77 ? 25.197 21.050 74.518 0.50 15.40 76 ARG A CA 1
ATOM 571 C CA B ARG A 1 77 ? 25.177 21.020 74.505 0.50 16.82 76 ARG A CA 1
ATOM 572 C C . ARG A 1 77 ? 26.287 21.714 73.713 1.00 15.40 76 ARG A C 1
ATOM 573 O O . ARG A 1 77 ? 26.153 21.946 72.513 1.00 14.96 76 ARG A O 1
ATOM 588 N N . ARG A 1 78 ? 27.385 22.058 74.382 1.00 16.32 77 ARG A N 1
ATOM 589 C CA . ARG A 1 78 ? 28.413 22.836 73.728 1.00 16.00 77 ARG A CA 1
ATOM 590 C C . ARG A 1 78 ? 29.064 21.991 72.598 1.00 16.73 77 ARG A C 1
ATOM 591 O O . ARG A 1 78 ? 29.398 22.545 71.527 1.00 14.96 77 ARG A O 1
ATOM 599 N N . GLN A 1 79 ? 29.172 20.687 72.854 1.00 18.39 78 GLN A N 1
ATOM 600 C CA . GLN A 1 79 ? 29.668 19.706 71.843 1.00 20.79 78 GLN A CA 1
ATOM 601 C C . GLN A 1 79 ? 28.715 19.611 70.683 1.00 20.66 78 GLN A C 1
ATOM 602 O O . GLN A 1 79 ? 29.139 19.669 69.529 1.00 21.57 78 GLN A O 1
ATOM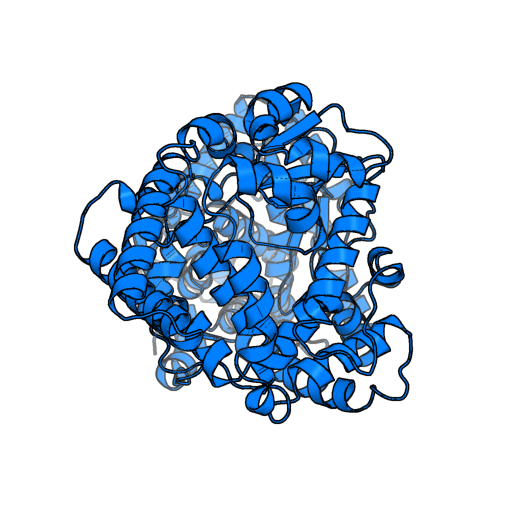 608 N N . GLN A 1 80 ? 27.421 19.443 70.989 1.00 21.18 79 GLN A N 1
ATOM 609 C CA . GLN A 1 80 ? 26.398 19.302 69.955 1.00 22.45 79 GLN A CA 1
ATOM 610 C C . GLN A 1 80 ? 26.339 20.531 69.051 1.00 22.67 79 GLN A C 1
ATOM 611 O O . GLN A 1 80 ? 26.123 20.409 67.847 1.00 22.66 79 GLN A O 1
ATOM 617 N N . LEU A 1 81 ? 26.492 21.730 69.625 1.00 17.78 80 LEU A N 1
ATOM 618 C CA . LEU A 1 81 ? 26.409 22.939 68.809 1.00 17.02 80 LEU A CA 1
ATOM 619 C C . LEU A 1 81 ? 27.620 23.181 67.929 1.00 17.78 80 LEU A C 1
ATOM 620 O O . LEU A 1 81 ? 27.509 23.766 66.840 1.00 18.32 80 LEU A O 1
ATOM 625 N N . GLY A 1 82 ? 28.790 22.827 68.451 1.00 18.73 81 GLY A N 1
ATOM 626 C CA . GLY A 1 82 ? 30.051 22.964 67.736 1.00 16.79 81 GLY A CA 1
ATOM 627 C C . GLY A 1 82 ? 30.345 24.431 67.431 1.00 18.95 81 GLY A C 1
ATOM 628 O O . GLY A 1 82 ? 30.166 25.329 68.276 1.00 17.81 81 GLY A O 1
ATOM 629 N N . ILE A 1 83 ? 30.715 24.662 66.165 1.00 17.76 82 ILE A N 1
ATOM 630 C CA . ILE A 1 83 ? 31.064 25.979 65.697 1.00 18.71 82 ILE A CA 1
ATOM 631 C C . ILE A 1 83 ? 29.818 26.739 65.198 1.00 17.81 82 ILE A C 1
ATOM 632 O O . ILE A 1 83 ? 29.906 27.890 64.902 1.00 16.80 82 ILE A O 1
ATOM 637 N N . GLU A 1 84 ? 28.680 26.066 65.075 1.00 20.84 83 GLU A N 1
ATOM 638 C CA . GLU A 1 84 ? 27.475 26.662 64.486 1.00 21.12 83 GLU A CA 1
ATOM 639 C C . GLU A 1 84 ? 27.124 28.047 65.048 1.00 20.33 83 GLU A C 1
ATOM 640 O O . GLU A 1 84 ? 26.947 29.009 64.273 1.00 20.56 83 GLU A O 1
ATOM 646 N N . PRO A 1 85 ? 27.097 28.190 66.377 1.00 18.84 84 PRO A N 1
ATOM 647 C CA . PRO A 1 85 ? 26.767 29.487 66.965 1.00 18.92 84 PRO A CA 1
ATOM 648 C C . PRO A 1 85 ? 27.543 30.708 66.469 1.00 17.35 84 PRO A C 1
ATOM 649 O O . PRO A 1 85 ? 27.022 31.836 66.572 1.00 16.79 84 PRO A O 1
ATOM 653 N N . VAL A 1 86 ? 28.751 30.527 65.934 1.00 17.88 85 VAL A N 1
ATOM 654 C CA . VAL A 1 86 ? 29.584 31.646 65.445 1.00 17.61 85 VAL A CA 1
ATOM 655 C C . VAL A 1 86 ? 29.362 31.914 63.947 1.00 19.52 85 VAL A C 1
ATOM 656 O O . VAL A 1 86 ? 29.784 32.959 63.447 1.00 18.31 85 VAL A O 1
ATOM 660 N N . ARG A 1 87 ? 28.818 30.943 63.208 1.00 19.26 86 ARG A N 1
ATOM 661 C CA . ARG A 1 87 ? 28.899 31.023 61.742 1.00 21.07 86 ARG A CA 1
ATOM 662 C C . ARG A 1 87 ? 28.314 32.338 61.137 1.00 20.91 86 ARG A C 1
ATOM 663 O O . ARG A 1 87 ? 28.926 32.921 60.233 1.00 20.80 86 ARG A O 1
ATOM 671 N N . ASP A 1 88 ? 27.173 32.807 61.654 1.00 21.22 87 ASP A N 1
ATOM 672 C CA . ASP A 1 88 ? 26.532 34.023 61.110 1.00 23.66 87 ASP A CA 1
ATOM 673 C C . ASP A 1 88 ? 27.339 35.286 61.422 1.00 22.95 87 ASP A C 1
ATOM 674 O O . ASP A 1 88 ? 27.367 36.220 60.641 1.00 21.14 87 ASP A O 1
ATOM 679 N N . ARG A 1 89 ? 28.009 35.306 62.572 1.00 20.25 88 ARG A N 1
ATOM 680 C CA . ARG A 1 89 ? 28.971 36.362 62.872 1.00 17.45 88 ARG A CA 1
ATOM 681 C C . ARG A 1 89 ? 30.134 36.373 61.872 1.00 18.45 88 ARG A C 1
ATOM 682 O O . ARG A 1 89 ? 30.574 37.421 61.409 1.00 17.97 88 ARG A O 1
ATOM 690 N N . ILE A 1 90 ? 30.690 35.214 61.577 1.00 18.92 89 ILE A N 1
ATOM 691 C CA . ILE A 1 90 ? 31.789 35.177 60.599 1.00 19.22 89 ILE A CA 1
ATOM 692 C C . ILE A 1 90 ? 31.300 35.596 59.172 1.00 19.22 89 ILE A C 1
ATOM 693 O O . ILE A 1 90 ? 31.991 36.385 58.495 1.00 18.25 89 ILE A O 1
ATOM 698 N N . SER A 1 91 ? 30.145 35.085 58.738 1.00 20.88 90 SER A N 1
ATOM 699 C CA . SER A 1 91 ? 29.527 35.526 57.439 1.00 22.59 90 SER A CA 1
ATOM 700 C C . SER A 1 91 ? 29.363 37.054 57.343 1.00 22.50 90 SER A C 1
ATOM 701 O O . SER A 1 91 ? 29.759 37.710 56.351 1.00 21.69 90 SER A O 1
ATOM 704 N N . PHE A 1 92 ? 28.812 37.632 58.401 1.00 24.93 91 PHE A N 1
ATOM 705 C CA . PHE A 1 92 ? 28.747 39.110 58.522 1.00 25.23 91 PHE A CA 1
ATOM 706 C C . PHE A 1 92 ? 30.100 39.810 58.342 1.00 25.03 91 PHE A C 1
ATOM 707 O O . PHE A 1 92 ? 30.197 40.740 57.556 1.00 21.72 91 PHE A O 1
ATOM 715 N N . LEU A 1 93 ? 31.148 39.410 59.080 1.00 23.42 92 LEU A N 1
ATOM 716 C CA . LEU A 1 93 ? 32.444 40.071 58.914 1.00 21.29 92 LEU A CA 1
ATOM 717 C C . LEU A 1 93 ? 32.997 39.825 57.484 1.00 22.04 92 LEU A C 1
ATOM 718 O O . LEU A 1 93 ? 33.653 40.685 56.892 1.00 22.06 92 LEU A O 1
ATOM 723 N N . MET A 1 94 ? 32.747 38.646 56.955 1.00 20.92 93 MET A N 1
ATOM 724 C CA . MET A 1 94 ? 33.278 38.301 55.653 1.00 23.47 93 MET A CA 1
ATOM 725 C C . MET A 1 94 ? 32.598 39.108 54.513 1.00 24.82 93 MET A C 1
ATOM 726 O O . MET A 1 94 ? 33.220 39.323 53.467 1.00 23.38 93 MET A O 1
ATOM 731 N N . ALA A 1 95 ? 31.381 39.614 54.743 1.00 22.26 94 ALA A N 1
ATOM 732 C CA . ALA A 1 95 ? 30.744 40.480 53.750 1.00 25.57 94 ALA A CA 1
ATOM 733 C C . ALA A 1 95 ? 31.266 41.947 53.807 1.00 26.64 94 ALA A C 1
ATOM 734 O O . ALA A 1 95 ? 30.950 42.770 52.916 1.00 23.24 94 ALA A O 1
ATOM 736 N N . LEU A 1 96 ? 32.098 42.263 54.824 1.00 24.19 95 LEU A N 1
ATOM 737 C CA . LEU A 1 96 ? 32.712 43.605 54.984 1.00 25.09 95 LEU A CA 1
ATOM 738 C C . LEU A 1 96 ? 34.064 43.539 54.321 1.00 24.20 95 LEU A C 1
ATOM 739 O O . LEU A 1 96 ? 35.108 43.319 54.990 1.00 22.67 95 LEU A O 1
ATOM 744 N N . THR A 1 97 ? 34.037 43.724 52.986 1.00 24.59 96 THR A N 1
ATOM 745 C CA . THR A 1 97 ? 35.207 43.511 52.133 1.00 25.42 96 THR A CA 1
ATOM 746 C C . THR A 1 97 ? 36.001 44.792 51.968 1.00 24.92 96 THR A C 1
ATOM 747 O O . THR A 1 97 ? 37.175 44.749 51.581 1.00 25.78 96 THR A O 1
ATOM 751 N N . THR A 1 98 ? 35.399 45.934 52.288 1.00 23.79 97 THR A N 1
ATOM 752 C CA . THR A 1 98 ? 36.106 47.189 52.181 1.00 22.86 97 THR A CA 1
ATOM 753 C C . THR A 1 98 ? 35.981 48.031 53.434 1.00 22.84 97 THR A C 1
ATOM 754 O O . THR A 1 98 ? 35.059 47.857 54.243 1.00 24.04 97 THR A O 1
ATOM 758 N N . LEU A 1 99 ? 36.877 49.008 53.541 1.00 24.72 98 LEU A N 1
ATOM 759 C CA . LEU A 1 99 ? 36.877 49.914 54.658 1.00 25.24 98 LEU A CA 1
ATOM 760 C C . LEU A 1 99 ? 35.582 50.695 54.753 1.00 26.50 98 LEU A C 1
ATOM 761 O O . LEU A 1 99 ? 35.064 50.908 55.843 1.00 22.21 98 LEU A O 1
ATOM 766 N N . ASP A 1 100 ? 35.009 51.094 53.610 1.00 26.88 99 ASP A N 1
ATOM 767 C CA . ASP A 1 100 ? 33.772 51.858 53.649 1.00 24.29 99 ASP A CA 1
ATOM 768 C C . ASP A 1 100 ? 32.591 51.002 54.078 1.00 22.62 99 ASP A C 1
ATOM 769 O O . ASP A 1 100 ? 31.685 51.480 54.771 1.00 24.51 99 ASP A O 1
ATOM 774 N N . GLN A 1 101 ? 32.578 49.729 53.716 1.00 21.65 100 GLN A N 1
ATOM 775 C CA . GLN A 1 101 ? 31.525 48.867 54.219 1.00 21.83 100 GLN A CA 1
ATOM 776 C C . GLN A 1 101 ? 31.689 48.642 55.733 1.00 22.05 100 GLN A C 1
ATOM 777 O O . GLN A 1 101 ? 30.703 48.552 56.460 1.00 21.08 100 GLN A O 1
ATOM 783 N N . PHE A 1 102 ? 32.931 48.525 56.196 1.00 23.11 101 PHE A N 1
ATOM 784 C CA . PHE A 1 102 ? 33.223 48.384 57.632 1.00 20.87 101 PHE A CA 1
ATOM 785 C C . PHE A 1 102 ? 32.666 49.612 58.346 1.00 21.64 101 PHE A C 1
ATOM 786 O O . PHE A 1 102 ? 31.922 49.502 59.288 1.00 22.27 101 PHE A O 1
ATOM 794 N N . ARG A 1 103 ? 33.010 50.803 57.861 1.00 23.93 102 ARG A N 1
ATOM 795 C CA . ARG A 1 103 ? 32.529 52.033 58.472 1.00 24.83 102 ARG A CA 1
ATOM 796 C C . ARG A 1 103 ? 31.007 52.076 58.515 1.00 23.43 102 ARG A C 1
ATOM 797 O O . ARG A 1 103 ? 30.399 52.416 59.527 1.00 21.60 102 ARG A O 1
ATOM 805 N N . SER A 1 104 ? 30.385 51.746 57.378 1.00 25.55 103 SER A N 1
ATOM 806 C CA . SER A 1 104 ? 28.941 51.794 57.262 1.00 25.29 103 SER A CA 1
ATOM 807 C C . SER A 1 104 ? 28.236 50.777 58.216 1.00 23.12 103 SER A C 1
ATOM 808 O O . SER A 1 104 ? 27.132 51.026 58.733 1.00 20.98 103 SER A O 1
ATOM 811 N N . ALA A 1 105 ? 28.879 49.638 58.473 1.00 22.71 104 ALA A N 1
ATOM 812 C CA . ALA A 1 105 ? 28.345 48.639 59.439 1.00 20.30 104 ALA A CA 1
ATOM 813 C C . ALA A 1 105 ? 28.669 48.967 60.931 1.00 22.19 104 ALA A C 1
ATOM 814 O O . ALA A 1 105 ? 28.358 48.161 61.868 1.00 23.77 104 ALA A O 1
ATOM 816 N N . MET A 1 106 ? 29.354 50.072 61.181 1.00 20.97 105 MET A N 1
ATOM 817 C CA . MET A 1 106 ? 29.893 50.276 62.528 1.00 20.49 105 MET A CA 1
ATOM 818 C C . MET A 1 106 ? 28.833 50.291 63.646 1.00 19.75 105 MET A C 1
ATOM 819 O O . MET A 1 106 ? 29.089 49.735 64.783 1.00 19.30 105 MET A O 1
ATOM 824 N N . PRO A 1 107 ? 27.636 50.875 63.386 1.00 20.52 106 PRO A N 1
ATOM 825 C CA . PRO A 1 107 ? 26.607 50.744 64.435 1.00 18.97 106 PRO A CA 1
ATOM 826 C C . PRO A 1 107 ? 26.275 49.290 64.829 1.00 20.71 106 PRO A C 1
ATOM 827 O O . PRO A 1 107 ? 26.099 48.973 66.043 1.00 20.14 106 PRO A O 1
ATOM 831 N N . LYS A 1 108 ? 26.172 48.387 63.855 1.00 19.44 107 LYS A N 1
ATOM 832 C CA . LYS A 1 108 ? 25.916 46.974 64.184 1.00 20.61 107 LYS A CA 1
ATOM 833 C C . LYS A 1 108 ? 27.136 46.316 64.872 1.00 20.10 107 LYS A C 1
ATOM 834 O O . LYS A 1 108 ? 26.998 45.547 65.830 1.00 19.61 107 LYS A O 1
ATOM 840 N N . LEU A 1 109 ? 28.322 46.596 64.353 1.00 19.68 108 LEU A N 1
ATOM 841 C CA . LEU A 1 109 ? 29.546 46.032 64.930 1.00 20.52 108 LEU A CA 1
ATOM 842 C C . LEU A 1 109 ? 29.691 46.403 66.407 1.00 21.31 108 LEU A C 1
ATOM 843 O O . LEU A 1 109 ? 30.029 45.544 67.249 1.00 21.39 108 LEU A O 1
ATOM 848 N N . VAL A 1 110 ? 29.431 47.678 66.712 1.00 21.51 109 VAL A N 1
ATOM 849 C CA . VAL A 1 110 ? 29.484 48.169 68.092 1.00 21.81 109 VAL A CA 1
ATOM 850 C C . VAL A 1 110 ? 28.331 47.528 68.905 1.00 21.00 109 VAL A C 1
ATOM 851 O O . VAL A 1 110 ? 28.517 47.056 70.044 1.00 22.09 109 VAL A O 1
ATOM 855 N N . ALA A 1 111 ? 27.125 47.483 68.338 1.00 20.02 110 ALA A N 1
ATOM 856 C CA . ALA A 1 111 ? 25.996 46.957 69.053 1.00 19.99 110 ALA A CA 1
ATOM 857 C C . ALA A 1 111 ? 26.217 45.467 69.380 1.00 19.35 110 ALA A C 1
ATOM 858 O O . ALA A 1 111 ? 25.848 45.022 70.473 1.00 19.09 110 ALA A O 1
ATOM 860 N N . ASP A 1 112 ? 26.775 44.723 68.420 1.00 18.22 111 ASP A N 1
ATOM 861 C CA . ASP A 1 112 ? 26.772 43.232 68.448 1.00 18.71 111 ASP A CA 1
ATOM 862 C C . ASP A 1 112 ? 28.124 42.712 68.977 1.00 17.64 111 ASP A C 1
ATOM 863 O O . ASP A 1 112 ? 28.405 41.522 68.896 1.00 18.24 111 ASP A O 1
ATOM 868 N N . GLN A 1 113 ? 28.897 43.600 69.598 1.00 17.42 112 GLN A N 1
ATOM 869 C CA . GLN A 1 113 ? 30.072 43.232 70.412 1.00 18.01 112 GLN A CA 1
ATOM 870 C C . GLN A 1 113 ? 31.207 42.563 69.597 1.00 20.57 112 GLN A C 1
ATOM 871 O O . GLN A 1 113 ? 31.880 41.641 70.114 1.00 19.25 112 GLN A O 1
ATOM 877 N N . TYR A 1 114 ? 31.424 43.034 68.362 1.00 19.80 113 TYR A N 1
ATOM 878 C CA . TYR A 1 114 ? 32.455 42.497 67.512 1.00 19.57 113 TYR A CA 1
ATOM 879 C C . TYR A 1 114 ? 33.787 43.014 67.936 1.00 20.74 113 TYR A C 1
ATOM 880 O O . TYR A 1 114 ? 33.878 44.067 68.558 1.00 19.57 113 TYR A O 1
ATOM 889 N N . VAL A 1 115 ? 34.825 42.269 67.555 1.00 21.00 114 VAL A N 1
ATOM 890 C CA . VAL A 1 115 ? 36.213 42.736 67.617 1.00 21.43 114 VAL A CA 1
ATOM 891 C C . VAL A 1 115 ? 36.418 43.991 66.743 1.00 21.12 114 VAL A C 1
ATOM 892 O O . VAL A 1 115 ? 36.215 43.963 65.518 1.00 19.44 114 VAL A O 1
ATOM 896 N N . LEU A 1 116 ? 36.872 45.056 67.363 1.00 19.65 115 LEU A N 1
ATOM 897 C CA . LEU A 1 116 ? 37.026 46.380 66.666 1.00 21.61 115 LEU A CA 1
ATOM 898 C C . LEU A 1 116 ? 38.433 46.886 66.941 1.00 21.93 115 LEU A C 1
ATOM 899 O O . LEU A 1 116 ? 39.091 46.385 67.860 1.00 19.09 115 LEU A O 1
ATOM 904 N N . PRO A 1 117 ? 38.930 47.827 66.126 1.00 20.30 116 PRO A N 1
ATOM 905 C CA . PRO A 1 117 ? 40.267 48.329 66.358 1.00 19.95 116 PRO A CA 1
ATOM 906 C C . PRO A 1 117 ? 40.345 49.269 67.550 1.00 20.38 116 PRO A C 1
ATOM 907 O O . PRO A 1 117 ? 41.434 49.701 67.890 1.00 20.78 116 PRO A O 1
ATOM 911 N N . ILE A 1 118 ? 39.210 49.619 68.134 1.00 20.62 117 ILE A N 1
ATOM 912 C CA . ILE A 1 118 ? 39.231 50.290 69.422 1.00 23.78 117 ILE A CA 1
ATOM 913 C C . ILE A 1 118 ? 38.160 49.729 70.336 1.00 23.42 117 ILE A C 1
ATOM 914 O O . ILE A 1 118 ? 37.075 49.406 69.886 1.00 27.56 117 ILE A O 1
ATOM 919 N N . SER A 1 119 ? 38.523 49.540 71.615 1.00 22.79 118 SER A N 1
ATOM 920 C CA . SER A 1 119 ? 37.564 49.116 72.595 1.00 27.80 118 SER A CA 1
ATOM 921 C C . SER A 1 119 ? 37.532 50.067 73.792 1.00 24.77 118 SER A C 1
ATOM 922 O O . SER A 1 119 ? 38.543 50.610 74.188 1.00 25.51 118 SER A O 1
ATOM 925 N N . PRO A 1 120 ? 36.333 50.283 74.320 1.00 23.11 119 PRO A N 1
ATOM 926 C CA . PRO A 1 120 ? 36.075 51.207 75.368 1.00 23.38 119 PRO A CA 1
ATOM 927 C C . PRO A 1 120 ? 36.192 50.570 76.736 1.00 24.18 119 PRO A C 1
ATOM 928 O O . PRO A 1 120 ? 35.716 49.477 76.913 1.00 21.83 119 PRO A O 1
ATOM 932 N N . TYR A 1 121 ? 36.851 51.247 77.686 1.00 24.67 120 TYR A N 1
ATOM 933 C CA . TYR A 1 121 ? 36.768 50.864 79.106 1.00 25.85 120 TYR A CA 1
ATOM 934 C C . TYR A 1 121 ? 36.611 52.127 79.915 1.00 23.22 120 TYR A C 1
ATOM 935 O O . TYR A 1 121 ? 37.317 53.094 79.691 1.00 22.12 120 TYR A O 1
ATOM 944 N N . VAL A 1 122 ? 35.753 52.061 80.916 1.00 20.98 121 VAL A N 1
ATOM 945 C CA . VAL A 1 122 ? 35.452 53.185 81.767 1.00 22.23 121 VAL A CA 1
ATOM 946 C C . VAL A 1 122 ? 36.010 53.002 83.174 1.00 24.73 121 VAL A C 1
ATOM 947 O O . VAL A 1 122 ? 35.732 51.978 83.859 1.00 19.92 121 VAL A O 1
ATOM 951 N N . ASP A 1 123 ? 36.800 53.992 83.597 1.00 24.21 122 ASP A N 1
ATOM 952 C CA . ASP A 1 123 ? 37.239 54.020 84.997 1.00 24.60 122 ASP A CA 1
ATOM 953 C C . ASP A 1 123 ? 37.601 55.446 85.395 1.00 24.90 122 ASP A C 1
ATOM 954 O O . ASP A 1 123 ? 37.356 56.413 84.623 1.00 22.20 122 ASP A O 1
ATOM 959 N N . ALA A 1 124 ? 38.156 55.630 86.587 1.00 22.44 123 ALA A N 1
ATOM 960 C CA . ALA A 1 124 ? 38.473 56.997 87.016 1.00 21.23 123 ALA A CA 1
ATOM 961 C C . ALA A 1 124 ? 39.544 57.717 86.156 1.00 23.14 123 ALA A C 1
ATOM 962 O O . ALA A 1 124 ? 40.531 57.130 85.672 1.00 23.32 123 ALA A O 1
ATOM 964 N N . ASP A 1 125 ? 39.317 59.030 86.013 1.00 22.26 124 ASP A N 1
ATOM 965 C CA . ASP A 1 125 ? 40.219 59.910 85.406 1.00 21.59 124 ASP A CA 1
ATOM 966 C C . ASP A 1 125 ? 41.343 60.078 86.418 1.00 22.33 124 ASP A C 1
ATOM 967 O O . ASP A 1 125 ? 41.079 60.427 87.561 1.00 21.61 124 ASP A O 1
ATOM 972 N N . MET A 1 126 ? 42.565 59.911 85.918 1.00 21.48 125 MET A N 1
ATOM 973 C CA . MET A 1 126 ? 43.791 60.066 86.660 1.00 23.36 125 MET A CA 1
ATOM 974 C C . MET A 1 126 ? 44.068 61.532 87.018 1.00 23.72 125 MET A C 1
ATOM 975 O O . MET A 1 126 ? 44.889 61.830 87.898 1.00 25.19 125 MET A O 1
ATOM 980 N N . HIS A 1 127 ? 43.410 62.455 86.326 1.00 22.49 126 HIS A N 1
ATOM 981 C CA . HIS A 1 127 ? 43.545 63.860 86.689 1.00 22.58 126 HIS A CA 1
ATOM 982 C C . HIS A 1 127 ? 42.291 64.394 87.311 1.00 22.51 126 HIS A C 1
ATOM 983 O O . HIS A 1 127 ? 42.173 65.608 87.503 1.00 24.12 126 HIS A O 1
ATOM 990 N N . ASP A 1 128 ? 41.361 63.493 87.644 1.00 25.12 127 ASP A N 1
ATOM 991 C CA . ASP A 1 128 ? 40.118 63.819 88.340 1.00 24.84 127 ASP A CA 1
ATOM 992 C C . ASP A 1 128 ? 39.384 62.538 88.747 1.00 26.97 127 ASP A C 1
ATOM 993 O O . ASP A 1 128 ? 38.374 62.135 88.156 1.00 25.21 127 ASP A O 1
ATOM 998 N N . ALA A 1 129 ? 39.891 61.922 89.813 1.00 28.54 128 ALA A N 1
ATOM 999 C CA . ALA A 1 129 ? 39.581 60.560 90.239 1.00 29.37 128 ALA A CA 1
ATOM 1000 C C . ALA A 1 129 ? 38.200 60.485 90.793 1.00 29.17 128 ALA A C 1
ATOM 1001 O O . ALA A 1 129 ? 37.655 59.394 90.977 1.00 26.82 128 ALA A O 1
ATOM 1003 N N . GLU A 1 130 ? 37.594 61.643 91.022 1.00 30.69 129 GLU A N 1
ATOM 1004 C CA . GLU A 1 130 ? 36.194 61.642 91.436 1.00 37.12 129 GLU A CA 1
ATOM 1005 C C . GLU A 1 130 ? 35.207 61.221 90.295 1.00 31.83 129 GLU A C 1
ATOM 1006 O O . GLU A 1 130 ? 34.055 60.819 90.563 1.00 34.18 129 GLU A O 1
ATOM 1012 N N . HIS A 1 131 ? 35.645 61.314 89.039 1.00 29.14 130 HIS A N 1
ATOM 1013 C CA . HIS A 1 131 ? 34.746 61.058 87.897 1.00 28.75 130 HIS A CA 1
ATOM 1014 C C . HIS A 1 131 ? 35.314 60.008 86.918 1.00 27.82 130 HIS A C 1
ATOM 1015 O O . HIS A 1 131 ? 36.515 59.847 86.767 1.00 22.65 130 HIS A O 1
ATOM 1022 N N . ASN A 1 132 ? 34.399 59.267 86.299 1.00 27.84 131 ASN A N 1
ATOM 1023 C CA . ASN A 1 132 ? 34.759 58.343 85.236 1.00 27.46 131 ASN A CA 1
ATOM 1024 C C . ASN A 1 132 ? 35.156 59.033 83.928 1.00 24.27 131 ASN A C 1
ATOM 1025 O O . ASN A 1 132 ? 34.636 60.083 83.569 1.00 30.65 131 ASN A O 1
ATOM 1030 N N . ILE A 1 133 ? 36.051 58.376 83.217 1.00 23.05 132 ILE A N 1
ATOM 1031 C CA . ILE A 1 133 ? 36.441 58.752 81.897 1.00 22.30 132 ILE A CA 1
ATOM 1032 C C . ILE A 1 133 ? 36.395 57.503 81.003 1.00 23.49 132 ILE A C 1
ATOM 1033 O O . ILE A 1 133 ? 36.523 56.365 81.482 1.00 21.82 132 ILE A O 1
ATOM 1038 N N . LEU A 1 134 ? 36.171 57.740 79.718 1.00 21.59 133 LEU A N 1
ATOM 1039 C CA . LEU A 1 134 ? 36.266 56.728 78.679 1.00 20.33 133 LEU A CA 1
ATOM 1040 C C . LEU A 1 134 ? 37.680 56.544 78.256 1.00 20.92 133 LEU A C 1
ATOM 1041 O O . LEU A 1 134 ? 38.306 57.487 77.747 1.00 22.40 133 LEU A O 1
ATOM 1046 N N . ASN A 1 135 ? 38.191 55.315 78.450 1.00 19.89 134 ASN A N 1
ATOM 1047 C CA . ASN A 1 135 ? 39.479 54.900 77.922 1.00 20.73 134 ASN A CA 1
ATOM 1048 C C . ASN A 1 135 ? 39.350 54.138 76.620 1.00 19.83 134 ASN A C 1
ATOM 1049 O O . ASN A 1 135 ? 38.444 53.358 76.425 1.00 23.20 134 ASN A O 1
ATOM 1054 N N . LEU A 1 136 ? 40.273 54.407 75.716 1.00 20.07 135 LEU A N 1
ATOM 1055 C CA . LEU A 1 136 ? 40.217 53.882 74.360 1.00 21.75 135 LEU A CA 1
ATOM 1056 C C . LEU A 1 136 ? 41.376 52.951 74.221 1.00 20.66 135 LEU A C 1
ATOM 1057 O O . LEU A 1 136 ? 42.541 53.377 74.170 1.00 21.76 135 LEU A O 1
ATOM 1062 N N . GLY A 1 137 ? 41.074 51.644 74.294 1.00 21.63 136 GLY A N 1
ATOM 1063 C CA . GLY A 1 137 ? 42.092 50.626 74.166 1.00 20.78 136 GLY A CA 1
ATOM 1064 C C . GLY A 1 137 ? 42.138 50.088 72.749 1.00 21.63 136 GLY A C 1
ATOM 1065 O O . GLY A 1 137 ? 41.244 50.327 71.954 1.00 23.56 136 GLY A O 1
ATOM 1066 N N . GLY A 1 138 ? 43.209 49.373 72.424 1.00 21.28 137 GLY A N 1
ATOM 1067 C CA . GLY A 1 138 ? 43.301 48.685 71.182 1.00 23.52 137 GLY A CA 1
ATOM 1068 C C . GLY A 1 138 ? 43.861 47.275 71.268 1.00 24.66 137 GLY A C 1
ATOM 1069 O O . GLY A 1 138 ? 43.965 46.711 72.353 1.00 23.33 137 GLY A O 1
ATOM 1070 N N . PRO A 1 139 ? 44.219 46.706 70.104 1.00 23.42 138 PRO A N 1
ATOM 1071 C CA . PRO A 1 139 ? 44.658 45.322 70.064 1.00 23.00 138 PRO A CA 1
ATOM 1072 C C . PRO A 1 139 ? 46.021 45.121 70.702 1.00 22.56 138 PRO A C 1
ATOM 1073 O O . PRO A 1 139 ? 46.859 46.022 70.667 1.00 21.76 138 PRO A O 1
ATOM 1077 N N . ASP A 1 140 ? 46.237 43.910 71.205 1.00 23.21 139 ASP A N 1
ATOM 1078 C CA . ASP A 1 140 ? 47.542 43.428 71.624 1.00 24.08 139 ASP A CA 1
ATOM 1079 C C . ASP A 1 140 ? 48.237 42.773 70.434 1.00 22.67 139 ASP A C 1
ATOM 1080 O O . ASP A 1 140 ? 47.579 42.357 69.476 1.00 22.42 139 ASP A O 1
ATOM 1085 N N . THR A 1 141 ? 49.558 42.673 70.545 1.00 19.66 140 THR A N 1
ATOM 1086 C CA . THR A 1 141 ? 50.428 41.981 69.603 1.00 20.16 140 THR A CA 1
ATOM 1087 C C . THR A 1 141 ? 50.423 40.474 69.818 1.00 18.60 140 THR A C 1
ATOM 1088 O O . THR A 1 141 ? 50.085 40.045 70.882 1.00 18.77 140 THR A O 1
ATOM 1092 N N . ILE A 1 142 ? 50.779 39.704 68.801 1.00 20.28 141 ILE A N 1
ATOM 1093 C CA . ILE A 1 142 ? 50.915 38.250 68.938 1.00 19.31 141 ILE A CA 1
ATOM 1094 C C . ILE A 1 142 ? 52.148 37.891 69.788 1.00 20.64 141 ILE A C 1
ATOM 1095 O O . ILE A 1 142 ? 52.068 37.066 70.690 1.00 18.57 141 ILE A O 1
ATOM 1100 N N . LEU A 1 143 ? 53.288 38.521 69.497 1.00 18.20 142 LEU A N 1
ATOM 1101 C CA . LEU A 1 143 ? 54.449 38.332 70.357 1.00 18.68 142 LEU A CA 1
ATOM 1102 C C . LEU A 1 143 ? 54.165 38.885 71.746 1.00 18.93 142 LEU A C 1
ATOM 1103 O O . LEU A 1 143 ? 53.412 39.843 71.898 1.00 16.50 142 LEU A O 1
ATOM 1108 N N . PRO A 1 144 ? 54.696 38.200 72.792 1.00 18.60 143 PRO A N 1
ATOM 1109 C CA . PRO A 1 144 ? 54.392 38.549 74.186 1.00 18.13 143 PRO A CA 1
ATOM 1110 C C . PRO A 1 144 ? 55.035 39.824 74.683 1.00 19.36 143 PRO A C 1
ATOM 1111 O O . PRO A 1 144 ? 54.742 40.245 75.798 1.00 16.44 143 PRO A O 1
ATOM 1115 N N . ASP A 1 145 ? 55.838 40.467 73.838 1.00 18.77 144 ASP A N 1
ATOM 1116 C CA . ASP A 1 145 ? 56.268 41.842 74.130 1.00 18.25 144 ASP A CA 1
ATOM 1117 C C . ASP A 1 145 ? 56.375 42.579 72.816 1.00 18.09 144 ASP A C 1
ATOM 1118 O O . ASP A 1 145 ? 56.969 42.070 71.861 1.00 20.85 144 ASP A O 1
ATOM 1123 N N . ALA A 1 146 ? 55.832 43.788 72.741 1.00 20.17 145 ALA A N 1
ATOM 1124 C CA . ALA A 1 146 ? 55.935 44.545 71.475 1.00 19.05 145 ALA A CA 1
ATOM 1125 C C . ALA A 1 146 ? 57.419 44.844 71.135 1.00 21.29 145 ALA A C 1
ATOM 1126 O O . ALA A 1 146 ? 57.788 44.912 69.933 1.00 20.06 145 ALA A O 1
ATOM 1128 N N . ALA A 1 147 ? 58.284 44.946 72.163 1.00 20.33 146 ALA A N 1
ATOM 1129 C CA . ALA A 1 147 ? 59.711 45.172 71.929 1.00 21.56 146 ALA A CA 1
ATOM 1130 C C . ALA A 1 147 ? 60.388 44.076 71.151 1.00 23.74 146 ALA A C 1
ATOM 1131 O O . ALA A 1 147 ? 61.438 44.310 70.588 1.00 26.06 146 ALA A O 1
ATOM 1133 N N . MET A 1 148 ? 59.783 42.898 71.084 1.00 21.78 147 MET A N 1
ATOM 1134 C CA . MET A 1 148 ? 60.358 41.778 70.371 1.00 21.37 147 MET A CA 1
ATOM 1135 C C . MET A 1 148 ? 60.477 42.035 68.890 1.00 21.80 147 MET A C 1
ATOM 1136 O O . MET A 1 148 ? 61.396 41.525 68.238 1.00 21.11 147 MET A O 1
ATOM 1141 N N . TYR A 1 149 ? 59.561 42.846 68.363 1.00 21.26 148 TYR A N 1
ATOM 1142 C CA . TYR A 1 149 ? 59.520 43.116 66.913 1.00 24.65 148 TYR A CA 1
ATOM 1143 C C . TYR A 1 149 ? 60.731 43.914 66.421 1.00 30.12 148 TYR A C 1
ATOM 1144 O O . TYR A 1 149 ? 60.958 43.959 65.228 1.00 29.31 148 TYR A O 1
ATOM 1153 N N . ASN A 1 150 ? 61.425 44.588 67.343 1.00 32.21 149 ASN A N 1
ATOM 1154 C CA . ASN A 1 150 ? 62.650 45.302 67.055 1.00 38.72 149 ASN A CA 1
ATOM 1155 C C . ASN A 1 150 ? 63.730 44.382 66.582 1.00 40.96 149 ASN A C 1
ATOM 1156 O O . ASN A 1 150 ? 64.594 44.841 65.868 1.00 45.39 149 ASN A O 1
ATOM 1161 N N . GLN A 1 151 ? 63.726 43.114 67.019 1.00 46.24 150 GLN A N 1
ATOM 1162 C CA . GLN A 1 151 ? 64.768 42.153 66.619 1.00 46.71 150 GLN A CA 1
ATOM 1163 C C . GLN A 1 151 ? 64.187 40.937 65.885 1.00 52.53 150 GLN A C 1
ATOM 1164 O O . GLN A 1 151 ? 63.491 40.127 66.483 1.00 60.51 150 GLN A O 1
ATOM 1170 N N . GLU A 1 152 ? 64.471 40.819 64.591 1.00 52.48 151 GLU A N 1
ATOM 1171 C CA . GLU A 1 152 ? 64.110 39.627 63.802 1.00 52.28 151 GLU A CA 1
ATOM 1172 C C . GLU A 1 152 ? 64.979 38.439 64.228 1.00 51.21 151 GLU A C 1
ATOM 1173 O O . GLU A 1 152 ? 66.202 38.466 64.031 1.00 51.64 151 GLU A O 1
ATOM 1175 N N . ASP A 1 153 ? 64.358 37.416 64.825 1.00 44.28 152 ASP A N 1
ATOM 1176 C CA . ASP A 1 153 ? 65.072 36.217 65.215 1.00 40.10 152 ASP A CA 1
ATOM 1177 C C . ASP A 1 153 ? 64.210 34.923 65.168 1.00 41.36 152 ASP A C 1
ATOM 1178 O O . ASP A 1 153 ? 63.074 34.940 64.709 1.00 39.85 152 ASP A O 1
ATOM 1183 N N . ALA A 1 154 ? 64.785 33.815 65.649 1.00 41.74 153 ALA A N 1
ATOM 1184 C CA . ALA A 1 154 ? 64.163 32.490 65.586 1.00 41.45 153 ALA A CA 1
ATOM 1185 C C . ALA A 1 154 ? 63.052 32.283 66.598 1.00 36.98 153 ALA A C 1
ATOM 1186 O O . ALA A 1 154 ? 62.108 31.546 66.323 1.00 30.86 153 ALA A O 1
ATOM 1188 N N . GLU A 1 155 ? 63.216 32.845 67.790 1.00 33.33 154 GLU A N 1
ATOM 1189 C CA . GLU A 1 155 ? 62.149 32.810 68.790 1.00 31.36 154 GLU A CA 1
ATOM 1190 C C . GLU A 1 155 ? 60.871 33.540 68.295 1.00 29.17 154 GLU A C 1
ATOM 1191 O O . GLU A 1 155 ? 59.757 33.041 68.512 1.00 27.09 154 GLU A O 1
ATOM 1197 N N . ASN A 1 156 ? 61.044 34.700 67.630 1.00 25.02 155 ASN A N 1
ATOM 1198 C CA . ASN A 1 156 ? 59.904 35.445 67.111 1.00 25.29 155 ASN A CA 1
ATOM 1199 C C . ASN A 1 156 ? 59.242 34.594 66.026 1.00 23.86 155 ASN A C 1
ATOM 1200 O O . ASN A 1 156 ? 57.993 34.473 65.939 1.00 24.08 155 ASN A O 1
ATOM 1205 N N . ALA A 1 157 ? 60.070 34.005 65.179 1.00 21.37 156 ALA A N 1
ATOM 1206 C CA . ALA A 1 157 ? 59.540 33.148 64.123 1.00 20.89 156 ALA A CA 1
ATOM 1207 C C . ALA A 1 157 ? 58.812 31.926 64.699 1.00 19.67 156 ALA A C 1
ATOM 1208 O O . ALA A 1 157 ? 57.760 31.485 64.167 1.00 21.87 156 ALA A O 1
ATOM 1210 N N . ALA A 1 158 ? 59.371 31.335 65.726 1.00 23.03 157 ALA A N 1
ATOM 1211 C CA . ALA A 1 158 ? 58.723 30.195 66.341 1.00 21.71 157 ALA A CA 1
ATOM 1212 C C . ALA A 1 158 ? 57.389 30.596 66.948 1.00 23.37 157 ALA A C 1
ATOM 1213 O O . ALA A 1 158 ? 56.419 29.797 66.931 1.00 22.56 157 ALA A O 1
ATOM 1215 N N . ASP A 1 159 ? 57.336 31.788 67.557 1.00 20.66 158 ASP A N 1
ATOM 1216 C CA . ASP A 1 159 ? 56.093 32.214 68.219 1.00 21.13 158 ASP A CA 1
ATOM 1217 C C . ASP A 1 159 ? 55.006 32.502 67.188 1.00 20.15 158 ASP A C 1
ATOM 1218 O O . ASP A 1 159 ? 53.851 32.071 67.356 1.00 21.16 158 ASP A O 1
ATOM 1223 N N . LEU A 1 160 ? 55.387 33.187 66.115 1.00 20.47 159 LEU A N 1
ATOM 1224 C CA . LEU A 1 160 ? 54.477 33.481 65.008 1.00 20.11 159 LEU A CA 1
ATOM 1225 C C . LEU A 1 160 ? 53.977 32.206 64.329 1.00 20.55 159 LEU A C 1
ATOM 1226 O O . LEU A 1 160 ? 52.822 32.108 63.982 1.00 20.30 159 LEU A O 1
ATOM 1231 N N . ALA A 1 161 ? 54.868 31.217 64.146 1.00 20.58 160 ALA A N 1
ATOM 1232 C CA . ALA A 1 161 ? 54.461 29.920 63.614 1.00 21.02 160 ALA A CA 1
ATOM 1233 C C . ALA A 1 161 ? 53.477 29.193 64.496 1.00 20.72 160 ALA A C 1
ATOM 1234 O O . ALA A 1 161 ? 52.540 28.539 63.975 1.00 19.29 160 ALA A O 1
ATOM 1236 N N . ALA A 1 162 ? 53.634 29.304 65.816 1.00 21.98 161 ALA A N 1
ATOM 1237 C CA . ALA A 1 162 ? 52.683 28.650 66.758 1.00 20.54 161 ALA A CA 1
ATOM 1238 C C . ALA A 1 162 ? 51.309 29.299 66.629 1.00 19.65 161 ALA A C 1
ATOM 1239 O O . ALA A 1 162 ? 50.260 28.626 66.610 1.00 17.26 161 ALA A O 1
ATOM 1241 N N . TRP A 1 163 ? 51.311 30.623 66.563 1.00 18.38 162 TRP A N 1
ATOM 1242 C CA . TRP A 1 163 ? 50.062 31.335 66.466 1.00 18.13 162 TRP A CA 1
ATOM 1243 C C . TRP A 1 163 ? 49.390 31.027 65.113 1.00 17.54 162 TRP A C 1
ATOM 1244 O O . TRP A 1 163 ? 48.175 30.889 65.031 1.00 17.50 162 TRP A O 1
ATOM 1255 N N . SER A 1 164 ? 50.195 31.034 64.056 1.00 17.08 163 SER A N 1
ATOM 1256 C CA . SER A 1 164 ? 49.719 30.835 62.697 1.00 17.70 163 SER A CA 1
ATOM 1257 C C . SER A 1 164 ? 49.042 29.492 62.585 1.00 18.63 163 SER A C 1
ATOM 1258 O O . SER A 1 164 ? 48.058 29.354 61.906 1.00 18.76 163 SER A O 1
ATOM 1261 N N . GLN A 1 165 ? 49.615 28.500 63.245 1.00 20.15 164 GLN A N 1
ATOM 1262 C CA . GLN A 1 165 ? 49.111 27.126 63.239 1.00 19.73 164 GLN A CA 1
ATOM 1263 C C . GLN A 1 165 ? 47.738 27.073 63.906 1.00 18.28 164 GLN A C 1
ATOM 1264 O O . GLN A 1 165 ? 46.777 26.447 63.383 1.00 19.61 164 GLN A O 1
ATOM 1270 N N . MET A 1 166 ? 47.624 27.751 65.043 1.00 17.11 165 MET A N 1
ATOM 1271 C CA . MET A 1 166 ? 46.314 27.878 65.721 1.00 15.82 165 MET A CA 1
ATOM 1272 C C . MET A 1 166 ? 45.257 28.581 64.848 1.00 15.45 165 MET A C 1
ATOM 1273 O O . MET A 1 166 ? 44.126 28.119 64.712 1.00 15.34 165 MET A O 1
ATOM 1278 N N . ALA A 1 167 ? 45.611 29.759 64.350 1.00 15.31 166 ALA A N 1
ATOM 1279 C CA . ALA A 1 167 ? 44.719 30.571 63.574 1.00 14.18 166 ALA A CA 1
ATOM 1280 C C . ALA A 1 167 ? 44.232 29.884 62.344 1.00 15.73 166 ALA A C 1
ATOM 1281 O O . ALA A 1 167 ? 43.068 29.990 62.050 1.00 16.71 166 ALA A O 1
ATOM 1283 N N . ALA A 1 168 ? 45.118 29.208 61.606 1.00 16.12 167 ALA A N 1
ATOM 1284 C CA . ALA A 1 168 ? 44.747 28.472 60.407 1.00 16.56 167 ALA A CA 1
ATOM 1285 C C . ALA A 1 168 ? 43.793 27.329 60.729 1.00 16.75 167 ALA A C 1
ATOM 1286 O O . ALA A 1 168 ? 42.837 27.122 60.003 1.00 18.37 167 ALA A O 1
ATOM 1288 N N . ALA A 1 169 ? 44.007 26.636 61.849 1.00 16.72 168 ALA A N 1
ATOM 1289 C CA . ALA A 1 169 ? 43.138 25.548 62.238 1.00 17.05 168 ALA A CA 1
ATOM 1290 C C . ALA A 1 169 ? 41.764 26.085 62.658 1.00 17.21 168 ALA A C 1
ATOM 1291 O O . ALA A 1 169 ? 40.753 25.423 62.446 1.00 15.05 168 ALA A O 1
ATOM 1293 N N . MET A 1 170 ? 41.711 27.293 63.211 1.00 16.91 169 MET A N 1
ATOM 1294 C CA . MET A 1 170 ? 40.418 27.876 63.634 1.00 17.29 169 MET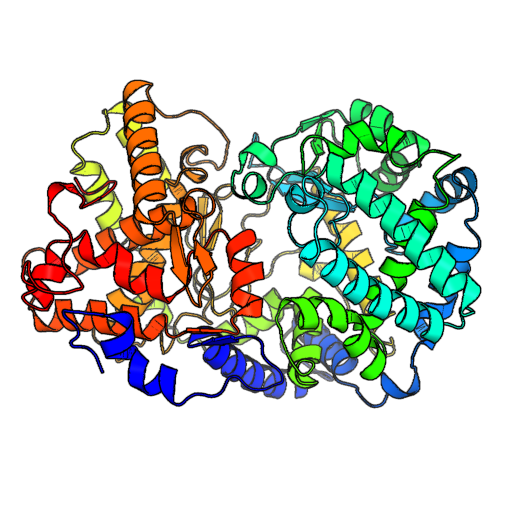 A CA 1
ATOM 1295 C C . MET A 1 170 ? 39.600 28.287 62.403 1.00 16.71 169 MET A C 1
ATOM 1296 O O . MET A 1 170 ? 38.399 28.070 62.334 1.00 15.21 169 MET A O 1
ATOM 1301 N N . LEU A 1 171 ? 40.288 28.850 61.403 1.00 16.72 170 LEU A N 1
ATOM 1302 C CA . LEU A 1 171 ? 39.631 29.185 60.140 1.00 17.34 170 LEU A CA 1
ATOM 1303 C C . LEU A 1 171 ? 39.165 27.922 59.408 1.00 17.91 170 LEU A C 1
ATOM 1304 O O . LEU A 1 171 ? 38.091 27.934 58.812 1.00 17.55 170 LEU A O 1
ATOM 1309 N N . ALA A 1 172 ? 39.966 26.853 59.460 1.00 19.82 171 ALA A N 1
ATOM 1310 C CA . ALA A 1 172 ? 39.589 25.566 58.864 1.00 20.95 171 ALA A CA 1
ATOM 1311 C C . ALA A 1 172 ? 38.313 25.034 59.518 1.00 22.71 171 ALA A C 1
ATOM 1312 O O . ALA A 1 172 ? 37.438 24.455 58.834 1.00 21.09 171 ALA A O 1
ATOM 1314 N N . ALA A 1 173 ? 38.145 25.312 60.819 1.00 21.11 172 ALA A N 1
ATOM 1315 C CA . ALA A 1 173 ? 36.998 24.810 61.549 1.00 20.79 172 ALA A CA 1
ATOM 1316 C C . ALA A 1 173 ? 35.738 25.455 61.074 1.00 20.28 172 ALA A C 1
ATOM 1317 O O . ALA A 1 173 ? 34.665 24.906 61.185 1.00 20.17 172 ALA A O 1
ATOM 1319 N N . VAL A 1 174 ? 35.846 26.650 60.574 1.00 19.59 173 VAL A N 1
ATOM 1320 C CA . VAL A 1 174 ? 34.653 27.289 60.123 1.00 22.55 173 VAL A CA 1
ATOM 1321 C C . VAL A 1 174 ? 34.509 27.179 58.566 1.00 24.16 173 VAL A C 1
ATOM 1322 O O . VAL A 1 174 ? 33.653 27.833 58.005 1.00 25.42 173 VAL A O 1
ATOM 1326 N N . GLY A 1 175 ? 35.405 26.424 57.894 1.00 23.79 174 GLY A N 1
ATOM 1327 C CA . GLY A 1 175 ? 35.265 26.055 56.463 1.00 24.69 174 GLY A CA 1
ATOM 1328 C C . GLY A 1 175 ? 36.164 26.805 55.507 1.00 25.14 174 GLY A C 1
ATOM 1329 O O . GLY A 1 175 ? 35.982 26.707 54.285 1.00 27.12 174 GLY A O 1
ATOM 1330 N N . PHE A 1 176 ? 37.130 27.584 56.019 1.00 23.64 175 PHE A N 1
ATOM 1331 C CA . PHE A 1 176 ? 38.103 28.238 55.124 1.00 23.42 175 PHE A CA 1
ATOM 1332 C C . PHE A 1 176 ? 38.949 27.174 54.407 1.00 26.26 175 PHE A C 1
ATOM 1333 O O . PHE A 1 176 ? 39.398 26.198 55.033 1.00 25.11 175 PHE A O 1
ATOM 1341 N N . SER A 1 177 ? 39.197 27.391 53.107 1.00 31.30 176 SER A N 1
ATOM 1342 C CA . SER A 1 177 ? 40.148 26.570 52.336 1.00 31.38 176 SER A CA 1
ATOM 1343 C C . SER A 1 177 ? 41.569 26.755 52.826 1.00 33.37 176 SER A C 1
ATOM 1344 O O . SER A 1 177 ? 41.896 27.818 53.390 1.00 26.08 176 SER A O 1
ATOM 1347 N N . GLN A 1 178 ? 42.412 25.735 52.577 1.00 28.28 177 GLN A N 1
ATOM 1348 C CA . GLN A 1 178 ? 43.865 25.871 52.765 1.00 27.12 177 GLN A CA 1
ATOM 1349 C C . GLN A 1 178 ? 44.399 27.206 52.241 1.00 30.99 177 GLN A C 1
ATOM 1350 O O . GLN A 1 178 ? 45.172 27.918 52.926 1.00 32.08 177 GLN A O 1
ATOM 1352 N N . THR A 1 179 ? 43.976 27.580 51.044 1.00 30.43 178 THR A N 1
ATOM 1353 C CA . THR A 1 179 ? 44.408 28.841 50.421 1.00 33.60 178 THR A CA 1
ATOM 1354 C C . THR A 1 179 ? 43.977 30.071 51.212 1.00 29.68 178 THR A C 1
ATOM 1355 O O . THR A 1 179 ? 44.741 31.027 51.343 1.00 25.49 178 THR A O 1
ATOM 1359 N N . ASP A 1 180 ? 42.729 30.085 51.662 1.00 29.40 179 ASP A N 1
ATOM 1360 C CA . ASP A 1 180 ? 42.244 31.246 52.387 1.00 27.96 179 ASP A CA 1
ATOM 1361 C C . ASP A 1 180 ? 42.840 31.246 53.791 1.00 27.18 179 ASP A C 1
ATOM 1362 O O . ASP A 1 180 ? 43.108 32.323 54.322 1.00 25.09 179 ASP A O 1
ATOM 1367 N N . GLN A 1 181 ? 43.070 30.063 54.377 1.00 25.31 180 GLN A N 1
ATOM 1368 C CA . GLN A 1 181 ? 43.724 29.987 55.700 1.00 23.76 180 GLN A CA 1
ATOM 1369 C C . GLN A 1 181 ? 45.043 30.714 55.635 1.00 25.68 180 GLN A C 1
ATOM 1370 O O . GLN A 1 181 ? 45.333 31.642 56.402 1.00 22.81 180 GLN A O 1
ATOM 1376 N N . THR A 1 182 ? 45.859 30.294 54.663 1.00 24.93 181 THR A N 1
ATOM 1377 C CA . THR A 1 182 ? 47.166 30.859 54.516 1.00 26.63 181 THR A CA 1
ATOM 1378 C C . THR A 1 182 ? 47.102 32.331 54.254 1.00 24.14 181 THR A C 1
ATOM 1379 O O . THR A 1 182 ? 47.847 33.071 54.857 1.00 23.43 181 THR A O 1
ATOM 1383 N N . ALA A 1 183 ? 46.239 32.749 53.330 1.00 24.91 182 ALA A N 1
ATOM 1384 C CA . ALA A 1 183 ? 46.113 34.151 52.964 1.00 24.23 182 ALA A CA 1
ATOM 1385 C C . ALA A 1 183 ? 45.713 35.018 54.153 1.00 24.19 182 ALA A C 1
ATOM 1386 O O . ALA A 1 183 ? 46.287 36.097 54.377 1.00 22.46 182 ALA A O 1
ATOM 1388 N N . TYR A 1 184 ? 44.715 34.551 54.907 1.00 21.67 183 TYR A N 1
ATOM 1389 C CA . TYR A 1 184 ? 44.224 35.284 56.064 1.00 20.64 183 TYR A CA 1
ATOM 1390 C C . TYR A 1 184 ? 45.291 35.335 57.142 1.00 18.50 183 TYR A C 1
ATOM 1391 O O . TYR A 1 184 ? 45.566 36.382 57.652 1.00 18.54 183 TYR A O 1
ATOM 1400 N N . VAL A 1 185 ? 45.944 34.219 57.448 1.00 20.19 184 VAL A N 1
ATOM 1401 C CA . VAL A 1 185 ? 46.943 34.255 58.508 1.00 19.99 184 VAL A CA 1
ATOM 1402 C C . VAL A 1 185 ? 48.117 35.192 58.164 1.00 20.93 184 VAL A C 1
ATOM 1403 O O . VAL A 1 185 ? 48.600 35.973 59.017 1.00 20.01 184 VAL A O 1
ATOM 1407 N N . GLU A 1 186 ? 48.560 35.133 56.916 1.00 22.82 185 GLU A N 1
ATOM 1408 C CA . GLU A 1 186 ? 49.651 35.993 56.501 1.00 24.33 185 GLU A CA 1
ATOM 1409 C C . GLU A 1 186 ? 49.251 37.479 56.576 1.00 21.43 185 GLU A C 1
ATOM 1410 O O . GLU A 1 186 ? 50.035 38.298 57.083 1.00 23.42 185 GLU A O 1
ATOM 1416 N N . ALA A 1 187 ? 48.062 37.801 56.055 1.00 21.17 186 ALA A N 1
ATOM 1417 C CA . ALA A 1 187 ? 47.459 39.166 56.087 1.00 19.53 186 ALA A CA 1
ATOM 1418 C C . ALA A 1 187 ? 47.323 39.737 57.498 1.00 20.27 186 ALA A C 1
ATOM 1419 O O . ALA A 1 187 ? 47.786 40.872 57.820 1.00 19.18 186 ALA A O 1
ATOM 1421 N N . ALA A 1 188 ? 46.801 38.907 58.380 1.00 20.15 187 ALA A N 1
ATOM 1422 C CA . ALA A 1 188 ? 46.748 39.218 59.820 1.00 21.46 187 ALA A CA 1
ATOM 1423 C C . ALA A 1 188 ? 48.129 39.510 60.468 1.00 19.79 187 ALA A C 1
ATOM 1424 O O . ALA A 1 188 ? 48.262 40.459 61.255 1.00 21.93 187 ALA A O 1
ATOM 1426 N N . LYS A 1 189 ? 49.152 38.709 60.167 1.00 19.98 188 LYS A N 1
ATOM 1427 C CA . LYS A 1 189 ? 50.463 38.961 60.708 1.00 19.22 188 LYS A CA 1
ATOM 1428 C C . LYS A 1 189 ? 50.982 40.308 60.233 1.00 20.66 188 LYS A C 1
ATOM 1429 O O . LYS A 1 189 ? 51.671 41.011 60.971 1.00 18.56 188 LYS A O 1
ATOM 1435 N N . ARG A 1 190 ? 50.619 40.671 59.003 1.00 22.39 189 ARG A N 1
ATOM 1436 C CA . ARG A 1 190 ? 51.045 41.924 58.457 1.00 22.11 189 ARG A CA 1
ATOM 1437 C C . ARG A 1 190 ? 50.437 43.076 59.240 1.00 19.40 189 ARG A C 1
ATOM 1438 O O . ARG A 1 190 ? 51.169 44.046 59.504 1.00 18.84 189 ARG A O 1
ATOM 1446 N N . PHE A 1 191 ? 49.159 42.979 59.648 1.00 19.37 190 PHE A N 1
ATOM 1447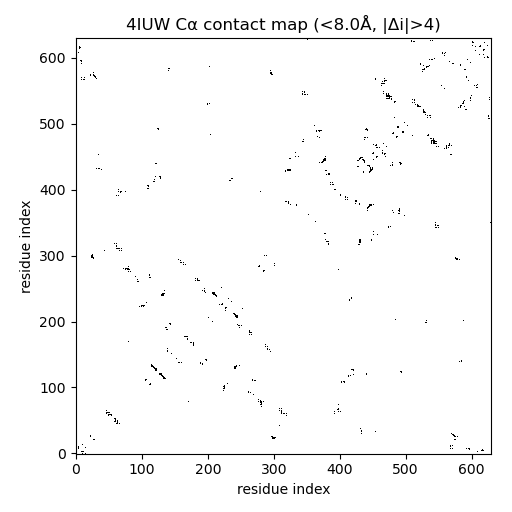 C CA . PHE A 1 191 ? 48.597 44.020 60.519 1.00 20.86 190 PHE A CA 1
ATOM 1448 C C . PHE A 1 191 ? 49.318 44.045 61.899 1.00 19.12 190 PHE A C 1
ATOM 1449 O O . PHE A 1 191 ? 49.713 45.101 62.436 1.00 20.02 190 PHE A O 1
ATOM 1457 N N . ASP A 1 192 ? 49.511 42.859 62.447 1.00 20.11 191 ASP A N 1
ATOM 1458 C CA . ASP A 1 192 ? 50.179 42.672 63.733 1.00 18.48 191 ASP A CA 1
ATOM 1459 C C . ASP A 1 192 ? 51.572 43.295 63.732 1.00 18.91 191 ASP A C 1
ATOM 1460 O O . ASP A 1 192 ? 51.910 43.997 64.651 1.00 21.11 191 ASP A O 1
ATOM 1465 N N . ARG A 1 193 ? 52.359 43.077 62.672 1.00 19.41 192 ARG A N 1
ATOM 1466 C CA . ARG A 1 193 ? 53.688 43.659 62.574 1.00 22.83 192 ARG A CA 1
ATOM 1467 C C . ARG A 1 193 ? 53.614 45.207 62.567 1.00 20.75 192 ARG A C 1
ATOM 1468 O O . ARG A 1 193 ? 54.408 45.889 63.231 1.00 22.67 192 ARG A O 1
ATOM 1476 N N . ARG A 1 194 ? 52.632 45.774 61.876 1.00 22.26 193 ARG A N 1
ATOM 1477 C CA . ARG A 1 194 ? 52.492 47.251 61.817 1.00 21.53 193 ARG A CA 1
ATOM 1478 C C . ARG A 1 194 ? 51.955 47.838 63.102 1.00 20.82 193 ARG A C 1
ATOM 1479 O O . ARG A 1 194 ? 52.433 48.909 63.576 1.00 18.18 193 ARG A O 1
ATOM 1487 N N . LEU A 1 195 ? 51.008 47.116 63.708 1.00 19.57 194 LEU A N 1
ATOM 1488 C CA . LEU A 1 195 ? 50.524 47.421 65.060 1.00 20.04 194 LEU A CA 1
ATOM 1489 C C . LEU A 1 195 ? 51.642 47.552 66.094 1.00 19.03 194 LEU A C 1
ATOM 1490 O O . LEU A 1 195 ? 51.729 48.557 66.868 1.00 19.60 194 LEU A O 1
ATOM 1495 N N . ALA A 1 196 ? 52.590 46.622 66.035 1.00 20.48 195 ALA A N 1
ATOM 1496 C CA . ALA A 1 196 ? 53.652 46.553 67.037 1.00 21.31 195 ALA A CA 1
ATOM 1497 C C . ALA A 1 196 ? 54.489 47.831 67.153 1.00 23.42 195 ALA A C 1
ATOM 1498 O O . ALA A 1 196 ? 54.963 48.160 68.234 1.00 21.23 195 ALA A O 1
ATOM 1500 N N . ASP A 1 197 ? 54.648 48.563 66.044 1.00 24.06 196 ASP A N 1
ATOM 1501 C CA . ASP A 1 197 ? 55.336 49.834 66.079 1.00 26.20 196 ASP A CA 1
ATOM 1502 C C . ASP A 1 197 ? 54.691 50.910 66.999 1.00 24.00 196 ASP A C 1
ATOM 1503 O O . ASP A 1 197 ? 55.372 51.858 67.420 1.00 23.86 196 ASP A O 1
ATOM 1508 N N . TYR A 1 198 ? 53.429 50.746 67.355 1.00 23.00 197 TYR A N 1
ATOM 1509 C CA . TYR A 1 198 ? 52.697 51.758 68.132 1.00 23.20 197 TYR A CA 1
ATOM 1510 C C . TYR A 1 198 ? 52.169 51.214 69.472 1.00 21.01 197 TYR A C 1
ATOM 1511 O O . TYR A 1 198 ? 51.364 51.853 70.119 1.00 21.99 197 TYR A O 1
ATOM 1520 N N . VAL A 1 199 ? 52.677 50.053 69.870 1.00 21.25 198 VAL A N 1
ATOM 1521 C CA . VAL A 1 199 ? 52.383 49.431 71.174 1.00 20.91 198 VAL A CA 1
ATOM 1522 C C . VAL A 1 199 ? 53.612 49.575 72.094 1.00 19.35 198 VAL A C 1
ATOM 1523 O O . VAL A 1 199 ? 54.729 49.260 71.693 1.00 20.63 198 VAL A O 1
ATOM 1527 N N . PRO A 1 200 ? 53.422 50.102 73.302 1.00 20.18 199 PRO A N 1
ATOM 1528 C CA . PRO A 1 200 ? 54.577 50.238 74.226 1.00 20.99 199 PRO A CA 1
ATOM 1529 C C . PRO A 1 200 ? 55.225 48.885 74.568 1.00 20.89 199 PRO A C 1
ATOM 1530 O O . PRO A 1 200 ? 54.554 47.857 74.621 1.00 20.45 199 PRO A O 1
ATOM 1534 N N . ALA A 1 201 ? 56.538 48.895 74.730 1.00 21.56 200 ALA A N 1
ATOM 1535 C CA . ALA A 1 201 ? 57.262 47.750 75.282 1.00 19.77 200 ALA A CA 1
ATOM 1536 C C . ALA A 1 201 ? 56.675 47.453 76.654 1.00 19.89 200 ALA A C 1
ATOM 1537 O O . ALA A 1 201 ? 56.161 48.329 77.370 1.00 20.59 200 ALA A O 1
ATOM 1539 N N . ASN A 1 202 ? 56.716 46.179 77.015 1.00 19.70 201 ASN A N 1
ATOM 1540 C CA . ASN A 1 202 ? 56.294 45.764 78.316 1.00 19.95 201 ASN A CA 1
ATOM 1541 C C . ASN A 1 202 ? 56.886 46.558 79.454 1.00 19.31 201 ASN A C 1
ATOM 1542 O O . ASN A 1 202 ? 56.158 46.838 80.413 1.00 20.22 201 ASN A O 1
ATOM 1547 N N . VAL A 1 203 ? 58.175 46.910 79.414 1.00 19.40 202 VAL A N 1
ATOM 1548 C CA A VAL A 1 203 ? 58.763 47.684 80.535 0.50 18.69 202 VAL A CA 1
ATOM 1549 C CA B VAL A 1 203 ? 58.732 47.641 80.573 0.50 20.09 202 VAL A CA 1
ATOM 1550 C C . VAL A 1 203 ? 58.033 48.982 80.725 1.00 19.52 202 VAL A C 1
ATOM 1551 O O . VAL A 1 203 ? 57.861 49.471 81.834 1.00 19.13 202 VAL A O 1
ATOM 1558 N N . ASP A 1 204 ? 57.582 49.564 79.609 1.00 20.26 203 ASP A N 1
ATOM 1559 C CA . ASP A 1 204 ? 56.917 50.851 79.680 1.00 21.95 203 ASP A CA 1
ATOM 1560 C C . ASP A 1 204 ? 55.522 50.731 80.211 1.00 20.06 203 ASP A C 1
ATOM 1561 O O . ASP A 1 204 ? 55.018 51.614 80.898 1.00 20.22 203 ASP A O 1
ATOM 1566 N N . LEU A 1 205 ? 54.900 49.607 79.930 1.00 20.06 204 LEU A N 1
ATOM 1567 C CA . LEU A 1 205 ? 53.586 49.277 80.511 1.00 20.12 204 LEU A CA 1
ATOM 1568 C C . LEU A 1 205 ? 53.590 49.103 82.044 1.00 19.23 204 LEU A C 1
ATOM 1569 O O . LEU A 1 205 ? 52.519 49.163 82.673 1.00 20.70 204 LEU A O 1
ATOM 1574 N N . ALA A 1 206 ? 54.768 48.963 82.636 1.00 19.63 205 ALA A N 1
ATOM 1575 C CA . ALA A 1 206 ? 54.924 48.872 84.087 1.00 21.28 205 ALA A CA 1
ATOM 1576 C C . ALA A 1 206 ? 54.868 50.264 84.783 1.00 23.73 205 ALA A C 1
ATOM 1577 O O . ALA A 1 206 ? 54.865 50.342 86.045 1.00 18.82 205 ALA A O 1
ATOM 1579 N N . VAL A 1 207 ? 54.841 51.355 83.988 1.00 23.90 206 VAL A N 1
ATOM 1580 C CA . VAL A 1 207 ? 54.720 52.720 84.572 1.00 24.29 206 VAL A CA 1
ATOM 1581 C C . VAL A 1 207 ? 53.443 53.444 84.197 1.00 24.23 206 VAL A C 1
ATOM 1582 O O . VAL A 1 207 ? 53.029 53.491 83.028 1.00 19.37 206 VAL A O 1
ATOM 1586 N N . ASP A 1 208 ? 52.800 54.004 85.223 1.00 23.66 207 ASP A N 1
ATOM 1587 C CA . ASP A 1 208 ? 51.426 54.461 85.097 1.00 24.16 207 ASP A CA 1
ATOM 1588 C C . ASP A 1 208 ? 51.293 55.588 84.096 1.00 23.69 207 ASP A C 1
ATOM 1589 O O . ASP A 1 208 ? 50.259 55.705 83.427 1.00 26.45 207 ASP A O 1
ATOM 1594 N N . SER A 1 209 ? 52.321 56.411 84.003 1.00 23.70 208 SER A N 1
ATOM 1595 C CA . SER A 1 209 ? 52.280 57.585 83.159 1.00 26.71 208 SER A CA 1
ATOM 1596 C C . SER A 1 209 ? 52.130 57.231 81.670 1.00 26.28 208 SER A C 1
ATOM 1597 O O . SER A 1 209 ? 51.662 58.047 80.891 1.00 26.18 208 SER A O 1
ATOM 1600 N N . THR A 1 210 ? 52.542 56.028 81.291 1.00 24.29 209 THR A N 1
ATOM 1601 C CA . THR A 1 210 ? 52.247 55.433 79.997 1.00 23.10 209 THR A CA 1
ATOM 1602 C C . THR A 1 210 ? 50.757 55.439 79.590 1.00 22.33 209 THR A C 1
ATOM 1603 O O . THR A 1 210 ? 50.463 55.483 78.362 1.00 19.22 209 THR A O 1
ATOM 1607 N N . TYR A 1 211 ? 49.841 55.401 80.579 1.00 22.96 210 TYR A N 1
ATOM 1608 C CA . TYR A 1 211 ? 48.402 55.301 80.342 1.00 22.39 210 TYR A CA 1
ATOM 1609 C C . TYR A 1 211 ? 47.656 56.671 80.455 1.00 23.54 210 TYR A C 1
ATOM 1610 O O . TYR A 1 211 ? 46.420 56.736 80.416 1.00 22.93 210 TYR A O 1
ATOM 1619 N N . ASP A 1 212 ? 48.397 57.757 80.598 1.00 21.91 211 ASP A N 1
ATOM 1620 C CA . ASP A 1 212 ? 47.812 59.065 80.889 1.00 21.22 211 ASP A CA 1
ATOM 1621 C C . ASP A 1 212 ? 47.888 59.808 79.584 1.00 20.11 211 ASP A C 1
ATOM 1622 O O . ASP A 1 212 ? 48.923 60.391 79.304 1.00 18.77 211 ASP A O 1
ATOM 1627 N N . ASN A 1 213 ? 46.881 59.636 78.729 1.00 21.40 212 ASN A N 1
ATOM 1628 C CA . ASN A 1 213 ? 46.982 60.113 77.325 1.00 22.64 212 ASN A CA 1
ATOM 1629 C C . ASN A 1 213 ? 45.693 60.808 76.965 1.00 22.50 212 ASN A C 1
ATOM 1630 O O . ASN A 1 213 ? 44.949 60.371 76.020 1.00 21.57 212 ASN A O 1
ATOM 1635 N N . PRO A 1 214 ? 45.361 61.876 77.726 1.00 23.55 213 PRO A N 1
ATOM 1636 C CA . PRO A 1 214 ? 44.054 62.505 77.496 1.00 23.26 213 PRO A CA 1
ATOM 1637 C C . PRO A 1 214 ? 43.970 63.165 76.121 1.00 21.87 213 PRO A C 1
ATOM 1638 O O . PRO A 1 214 ? 44.987 63.554 75.578 1.00 22.71 213 PRO A O 1
ATOM 1642 N N . LEU A 1 215 ? 42.771 63.216 75.558 1.00 25.03 214 LEU A N 1
ATOM 1643 C CA . LEU A 1 215 ? 42.503 63.905 74.268 1.00 26.02 214 LEU A CA 1
ATOM 1644 C C . LEU A 1 215 ? 41.048 64.367 74.274 1.00 25.43 214 LEU A C 1
ATOM 1645 O O . LEU A 1 215 ? 40.181 63.776 74.935 1.00 24.05 214 LEU A O 1
ATOM 1650 N N . SER A 1 216 ? 40.762 65.434 73.520 1.00 27.81 215 SER A N 1
ATOM 1651 C CA . SER A 1 216 ? 39.390 65.951 73.468 1.00 23.22 215 SER A CA 1
ATOM 1652 C C . SER A 1 216 ? 38.566 64.991 72.635 1.00 22.05 215 SER A C 1
ATOM 1653 O O . SER A 1 216 ? 39.100 64.237 71.787 1.00 22.77 215 SER A O 1
ATOM 1656 N N . TRP A 1 217 ? 37.266 65.054 72.816 1.00 26.40 216 TRP A N 1
ATOM 1657 C CA . TRP A 1 217 ? 36.347 64.340 71.932 1.00 28.55 216 TRP A CA 1
ATOM 1658 C C . TRP A 1 217 ? 36.554 64.685 70.462 1.00 29.36 216 TRP A C 1
ATOM 1659 O O . TRP A 1 217 ? 36.443 63.808 69.604 1.00 27.33 216 TRP A O 1
ATOM 1670 N N . GLN A 1 218 ? 36.896 65.944 70.159 1.00 30.73 217 GLN A N 1
ATOM 1671 C CA . GLN A 1 218 ? 37.132 66.339 68.761 1.00 30.52 217 GLN A CA 1
ATOM 1672 C C . GLN A 1 218 ? 38.356 65.611 68.184 1.00 27.94 217 GLN A C 1
ATOM 1673 O O . GLN A 1 218 ? 38.345 65.118 67.073 1.00 27.50 217 GLN A O 1
ATOM 1679 N N . ALA A 1 219 ? 39.392 65.507 68.993 1.00 26.59 218 ALA A N 1
ATOM 1680 C CA . ALA A 1 219 ? 40.617 64.863 68.575 1.00 28.45 218 ALA A CA 1
ATOM 1681 C C . ALA A 1 219 ? 40.377 63.376 68.327 1.00 25.54 218 ALA A C 1
ATOM 1682 O O . ALA A 1 219 ? 40.981 62.829 67.412 1.00 26.94 218 ALA A O 1
ATOM 1684 N N . PHE A 1 220 ? 39.494 62.751 69.137 1.00 26.53 219 PHE A N 1
ATOM 1685 C CA . PHE A 1 220 ? 39.027 61.340 68.939 1.00 26.42 219 PHE A CA 1
ATOM 1686 C C . PHE A 1 220 ? 38.333 61.203 67.566 1.00 27.01 219 PHE A C 1
ATOM 1687 O O . PHE A 1 220 ? 38.667 60.314 66.763 1.00 26.08 219 PHE A O 1
ATOM 1695 N N . GLU A 1 221 ? 37.388 62.110 67.309 1.00 28.91 220 GLU A N 1
ATOM 1696 C CA . GLU A 1 221 ? 36.770 62.225 65.967 1.00 30.25 220 GLU A CA 1
ATOM 1697 C C . GLU A 1 221 ? 37.831 62.416 64.893 1.00 27.59 220 GLU A C 1
ATOM 1698 O O . GLU A 1 221 ? 37.816 61.723 63.877 1.00 23.47 220 GLU A O 1
ATOM 1704 N N . ASP A 1 222 ? 38.762 63.353 65.101 1.00 26.97 221 ASP A N 1
ATOM 1705 C CA . ASP A 1 222 ? 39.836 63.493 64.134 1.00 28.46 221 ASP A CA 1
ATOM 1706 C C . ASP A 1 222 ? 40.616 62.180 63.961 1.00 29.60 221 ASP A C 1
ATOM 1707 O O . ASP A 1 222 ? 40.970 61.846 62.861 1.00 28.38 221 ASP A O 1
ATOM 1712 N N . ALA A 1 223 ? 40.881 61.434 65.038 1.00 25.62 222 ALA A N 1
ATOM 1713 C CA . ALA A 1 223 ? 41.647 60.178 64.912 1.00 24.86 222 ALA A CA 1
ATOM 1714 C C . ALA A 1 223 ? 40.858 58.924 64.408 1.00 21.15 222 ALA A C 1
ATOM 1715 O O . ALA A 1 223 ? 41.460 58.061 63.790 1.00 23.29 222 ALA A O 1
ATOM 1717 N N . ALA A 1 224 ? 39.553 58.862 64.623 1.00 22.00 223 ALA A N 1
ATOM 1718 C CA . ALA A 1 224 ? 38.732 57.631 64.447 1.00 24.79 223 ALA A CA 1
ATOM 1719 C C . ALA A 1 224 ? 37.321 57.808 63.758 1.00 23.12 223 ALA A C 1
ATOM 1720 O O . ALA A 1 224 ? 36.622 56.836 63.461 1.00 24.46 223 ALA A O 1
ATOM 1722 N N . GLY A 1 225 ? 36.920 59.034 63.491 1.00 24.69 224 GLY A N 1
ATOM 1723 C CA . GLY A 1 225 ? 35.593 59.320 62.884 1.00 20.65 224 GLY A CA 1
ATOM 1724 C C . GLY A 1 225 ? 35.461 58.729 61.508 1.00 20.56 224 GLY A C 1
ATOM 1725 O O . GLY A 1 225 ? 34.365 58.456 61.067 1.00 23.34 224 GLY A O 1
ATOM 1726 N N . TYR A 1 226 ? 36.570 58.535 60.804 1.00 21.35 225 TYR A N 1
ATOM 1727 C CA . TYR A 1 226 ? 36.518 57.947 59.481 1.00 22.47 225 TYR A CA 1
ATOM 1728 C C . TYR A 1 226 ? 36.034 56.501 59.522 1.00 22.98 225 TYR A C 1
ATOM 1729 O O . TYR A 1 226 ? 35.576 55.995 58.522 1.00 25.11 225 TYR A O 1
ATOM 1738 N N . LEU A 1 227 ? 36.078 55.863 60.706 1.00 23.88 226 LEU A N 1
ATOM 1739 C CA . LEU A 1 227 ? 35.525 54.515 60.916 1.00 22.73 226 LEU A CA 1
ATOM 1740 C C . LEU A 1 227 ? 34.133 54.521 61.540 1.00 22.82 226 LEU A C 1
ATOM 1741 O O . LEU A 1 227 ? 33.486 53.465 61.705 1.00 21.22 226 LEU A O 1
ATOM 1746 N N . GLY A 1 228 ? 33.657 55.706 61.924 1.00 21.57 227 GLY A N 1
ATOM 1747 C CA . GLY A 1 228 ? 32.332 55.817 62.463 1.00 21.63 227 GLY A CA 1
ATOM 1748 C C . GLY A 1 228 ? 32.282 55.361 63.916 1.00 22.44 227 GLY A C 1
ATOM 1749 O O . GLY A 1 228 ? 31.186 55.221 64.508 1.00 20.17 227 GLY A O 1
ATOM 1750 N N . ILE A 1 229 ? 33.456 55.118 64.498 1.00 22.24 228 ILE A N 1
ATOM 1751 C CA . ILE A 1 229 ? 33.503 54.567 65.889 1.00 23.34 228 ILE A CA 1
ATOM 1752 C C . ILE A 1 229 ? 33.042 55.536 66.963 1.00 21.10 228 ILE A C 1
ATOM 1753 O O . ILE A 1 229 ? 32.149 55.197 67.751 1.00 20.77 228 ILE A O 1
ATOM 1758 N N . PRO A 1 230 ? 33.620 56.764 67.002 1.00 25.11 229 PRO A N 1
ATOM 1759 C CA . PRO A 1 230 ? 33.167 57.748 67.999 1.00 25.88 229 PRO A CA 1
ATOM 1760 C C . PRO A 1 230 ? 31.653 58.045 67.966 1.00 26.07 229 PRO A C 1
ATOM 1761 O O . PRO A 1 230 ? 30.994 58.160 69.029 1.00 19.26 229 PRO A O 1
ATOM 1765 N N . GLN A 1 231 ? 31.119 58.137 66.733 1.00 27.93 230 GLN A N 1
ATOM 1766 C CA . GLN A 1 231 ? 29.681 58.331 66.479 1.00 28.82 230 GLN A CA 1
ATOM 1767 C C . GLN A 1 231 ? 28.817 57.181 67.025 1.00 27.75 230 GLN A C 1
ATOM 1768 O O . GLN A 1 231 ? 27.794 57.385 67.712 1.00 24.51 230 GLN A O 1
ATOM 1774 N N . ALA A 1 232 ? 29.218 55.957 66.709 1.00 27.84 231 ALA A N 1
ATOM 1775 C CA . ALA A 1 232 ? 28.554 54.780 67.290 1.00 26.20 231 ALA A CA 1
ATOM 1776 C C . ALA A 1 232 ? 28.604 54.840 68.838 1.00 23.05 231 ALA A C 1
ATOM 1777 O O . ALA A 1 232 ? 27.596 54.631 69.518 1.00 22.36 231 ALA A O 1
ATOM 1779 N N . PHE A 1 233 ? 29.785 55.088 69.393 1.00 22.21 232 PHE A N 1
ATOM 1780 C CA . PHE A 1 233 ? 29.904 55.080 70.847 1.00 24.69 232 PHE A CA 1
ATOM 1781 C C . PHE A 1 233 ? 28.978 56.137 71.437 1.00 24.15 232 PHE A C 1
ATOM 1782 O O . PHE A 1 233 ? 28.344 55.914 72.472 1.00 25.13 232 PHE A O 1
ATOM 1790 N N . ALA A 1 234 ? 28.895 57.283 70.772 1.00 25.74 233 ALA A N 1
ATOM 1791 C CA . ALA A 1 234 ? 28.158 58.436 71.307 1.00 25.97 233 ALA A CA 1
ATOM 1792 C C . ALA A 1 234 ? 26.672 58.161 71.384 1.00 24.75 233 ALA A C 1
ATOM 1793 O O . ALA A 1 234 ? 25.965 58.681 72.265 1.00 25.61 233 ALA A O 1
ATOM 1795 N N . THR A 1 235 ? 26.161 57.302 70.531 1.00 24.58 234 THR A N 1
ATOM 1796 C CA . THR A 1 235 ? 24.759 57.000 70.659 1.00 26.46 234 THR A CA 1
ATOM 1797 C C . THR A 1 235 ? 24.380 56.370 71.995 1.00 25.93 234 THR A C 1
ATOM 1798 O O . THR A 1 235 ? 23.222 56.316 72.289 1.00 21.47 234 THR A O 1
ATOM 1802 N N . TYR A 1 236 ? 25.335 55.820 72.753 1.00 25.63 235 TYR A N 1
ATOM 1803 C CA . TYR A 1 236 ? 25.035 55.088 74.022 1.00 26.01 235 TYR A CA 1
ATOM 1804 C C . TYR A 1 236 ? 25.137 55.950 75.263 1.00 27.68 235 TYR A C 1
ATOM 1805 O O . TYR A 1 236 ? 24.883 55.486 76.362 1.00 27.56 235 TYR A O 1
ATOM 1814 N N . MET A 1 237 ? 25.594 57.174 75.073 1.00 28.14 236 MET A N 1
ATOM 1815 C CA . MET A 1 237 ? 25.786 58.133 76.144 1.00 30.48 236 MET A CA 1
ATOM 1816 C C . MET A 1 237 ? 24.667 59.203 76.097 1.00 34.31 236 MET A C 1
ATOM 1817 O O . MET A 1 237 ? 24.233 59.596 75.004 1.00 34.98 236 MET A O 1
ATOM 1822 N N . PRO A 1 238 ? 24.249 59.722 77.265 1.00 41.63 237 PRO A N 1
ATOM 1823 C CA . PRO A 1 238 ? 23.358 60.910 77.313 1.00 44.71 237 PRO A CA 1
ATOM 1824 C C . PRO A 1 238 ? 23.984 62.151 76.637 1.00 45.97 237 PRO A C 1
ATOM 1825 O O . PRO A 1 238 ? 23.345 62.776 75.769 1.00 43.80 237 PRO A O 1
ATOM 1829 N N . GLN A 1 239 ? 25.226 62.470 77.025 1.00 42.02 238 GLN A N 1
ATOM 1830 C CA . GLN A 1 239 ? 26.043 63.476 76.337 1.00 41.56 238 GLN A CA 1
ATOM 1831 C C . GLN A 1 239 ? 27.368 62.860 75.964 1.00 37.04 238 GLN A C 1
ATOM 1832 O O . GLN A 1 239 ? 27.779 61.872 76.526 1.00 36.77 238 GLN A O 1
ATOM 1838 N N . THR A 1 240 ? 28.040 63.482 75.025 1.00 33.42 239 THR A N 1
ATOM 1839 C CA . THR A 1 240 ? 29.398 63.111 74.669 1.00 34.84 239 THR A CA 1
ATOM 1840 C C . THR A 1 240 ? 30.306 63.815 75.673 1.00 34.08 239 THR A C 1
ATOM 1841 O O . THR A 1 240 ? 30.042 64.971 76.041 1.00 34.86 239 THR A O 1
ATOM 1845 N N . PRO A 1 241 ? 31.359 63.126 76.167 1.00 31.45 240 PRO A N 1
ATOM 1846 C CA . PRO A 1 241 ? 32.220 63.835 77.149 1.00 28.30 240 PRO A CA 1
ATOM 1847 C C . PRO A 1 241 ? 33.130 64.810 76.455 1.00 26.65 240 PRO A C 1
ATOM 1848 O O . PRO A 1 241 ? 33.369 64.662 75.264 1.00 23.93 240 PRO A O 1
ATOM 1852 N N . ALA A 1 242 ? 33.678 65.769 77.200 1.00 27.66 241 ALA A N 1
ATOM 1853 C CA . ALA A 1 242 ? 34.642 66.711 76.636 1.00 28.01 241 ALA A CA 1
ATOM 1854 C C . ALA A 1 242 ? 36.013 66.068 76.419 1.00 28.55 241 ALA A C 1
ATOM 1855 O O . ALA A 1 242 ? 36.728 66.404 75.478 1.00 26.03 241 ALA A O 1
ATOM 1857 N N . LYS A 1 243 ? 36.386 65.153 77.324 1.00 27.45 242 LYS A N 1
ATOM 1858 C CA . LYS A 1 243 ? 37.691 64.577 77.296 1.00 28.71 242 LYS A CA 1
ATOM 1859 C C . LYS A 1 243 ? 37.596 63.048 77.355 1.00 26.24 242 LYS A C 1
ATOM 1860 O O . LYS A 1 243 ? 36.735 62.495 78.029 1.00 23.06 242 LYS A O 1
ATOM 1866 N N . VAL A 1 244 ? 38.477 62.394 76.610 1.00 26.29 243 VAL A N 1
ATOM 1867 C CA . VAL A 1 244 ? 38.633 60.947 76.700 1.00 27.20 243 VAL A CA 1
ATOM 1868 C C . VAL A 1 244 ? 40.139 60.639 76.908 1.00 26.36 243 VAL A C 1
ATOM 1869 O O . VAL A 1 244 ? 40.990 61.548 76.945 1.00 23.50 243 VAL A O 1
ATOM 1873 N N . ASN A 1 245 ? 40.471 59.352 77.071 1.00 23.76 244 ASN A N 1
ATOM 1874 C CA . ASN A 1 245 ? 41.849 58.958 77.340 1.00 22.08 244 ASN A CA 1
ATOM 1875 C C . ASN A 1 245 ? 42.268 57.761 76.483 1.00 20.91 244 ASN A C 1
ATOM 1876 O O . ASN A 1 245 ? 41.637 56.711 76.577 1.00 23.80 244 ASN A O 1
ATOM 1881 N N . ALA A 1 246 ? 43.329 57.908 75.702 1.00 19.78 245 ALA A N 1
ATOM 1882 C CA . ALA A 1 246 ? 43.935 56.814 74.944 1.00 20.70 245 ALA A CA 1
ATOM 1883 C C . ALA A 1 246 ? 44.727 55.921 75.905 1.00 21.22 245 ALA A C 1
ATOM 1884 O O . ALA A 1 246 ? 45.488 56.398 76.722 1.00 21.60 245 ALA A O 1
ATOM 1886 N N . VAL A 1 247 ? 44.555 54.614 75.812 1.00 24.10 246 VAL A N 1
ATOM 1887 C CA . VAL A 1 247 ? 45.210 53.735 76.797 1.00 22.78 246 VAL A CA 1
ATOM 1888 C C . VAL A 1 247 ? 46.735 53.797 76.676 1.00 21.81 246 VAL A C 1
ATOM 1889 O O . VAL A 1 247 ? 47.431 53.849 77.709 1.00 21.52 246 VAL A O 1
ATOM 1893 N N . VAL A 1 248 ? 47.253 53.827 75.445 1.00 19.90 247 VAL A N 1
ATOM 1894 C CA . VAL A 1 248 ? 48.661 53.908 75.211 1.00 19.06 247 VAL A CA 1
ATOM 1895 C C . VAL A 1 248 ? 48.907 55.174 74.364 1.00 21.10 247 VAL A C 1
ATOM 1896 O O . VAL A 1 248 ? 47.966 55.698 73.748 1.00 22.28 247 VAL A O 1
ATOM 1900 N N . PRO A 1 249 ? 50.146 55.669 74.343 1.00 24.74 248 PRO A N 1
ATOM 1901 C CA . PRO A 1 249 ? 50.399 56.974 73.676 1.00 25.48 248 PRO A CA 1
ATOM 1902 C C . PRO A 1 249 ? 50.204 57.035 72.152 1.00 27.87 248 PRO A C 1
ATOM 1903 O O . PRO A 1 249 ? 49.740 58.062 71.642 1.00 27.33 248 PRO A O 1
ATOM 1907 N N . ALA A 1 250 ? 50.624 55.996 71.435 1.00 23.48 249 ALA A N 1
ATOM 1908 C CA . ALA A 1 250 ? 50.932 56.164 70.038 1.00 25.66 249 ALA A CA 1
ATOM 1909 C C . ALA A 1 250 ? 49.950 55.466 69.068 1.00 23.37 249 ALA A C 1
ATOM 1910 O O . ALA A 1 250 ? 49.993 55.706 67.859 1.00 24.40 249 ALA A O 1
ATOM 1912 N N . TYR A 1 251 ? 49.061 54.634 69.597 1.00 22.19 250 TYR A N 1
ATOM 1913 C CA . TYR A 1 251 ? 48.261 53.754 68.773 1.00 22.64 250 TYR A CA 1
ATOM 1914 C C . TYR A 1 251 ? 47.133 54.542 68.099 1.00 24.22 250 TYR A C 1
ATOM 1915 O O . TYR A 1 251 ? 47.057 54.629 66.826 1.00 23.48 250 TYR A O 1
ATOM 1924 N N . LEU A 1 252 ? 46.292 55.140 68.937 1.00 21.40 251 LEU A N 1
ATOM 1925 C CA . LEU A 1 252 ? 45.129 55.863 68.445 1.00 24.87 251 LEU A CA 1
ATOM 1926 C C . LEU A 1 252 ? 45.492 56.945 67.400 1.00 26.17 251 LEU A C 1
ATOM 1927 O O . LEU A 1 252 ? 44.880 56.961 66.320 1.00 23.95 251 LEU A O 1
ATOM 1932 N N . PRO A 1 253 ? 46.499 57.809 67.690 1.00 28.22 252 PRO A N 1
ATOM 1933 C CA . PRO A 1 253 ? 46.956 58.792 66.712 1.00 29.31 252 PRO A CA 1
ATOM 1934 C C . PRO A 1 253 ? 47.366 58.224 65.357 1.00 29.87 252 PRO A C 1
ATOM 1935 O O . PRO A 1 253 ? 47.259 58.920 64.353 1.00 27.81 252 PRO A O 1
ATOM 1939 N N . HIS A 1 254 ? 47.859 56.993 65.352 1.00 28.10 253 HIS A N 1
ATOM 1940 C CA . HIS A 1 254 ? 48.367 56.325 64.176 1.00 27.15 253 HIS A CA 1
ATOM 1941 C C . HIS A 1 254 ? 47.347 55.398 63.573 1.00 25.00 253 HIS A C 1
ATOM 1942 O O . HIS A 1 254 ? 47.623 54.679 62.611 1.00 27.44 253 HIS A O 1
ATOM 1949 N N . LEU A 1 255 ? 46.162 55.364 64.141 1.00 22.89 254 LEU A N 1
ATOM 1950 C CA . LEU A 1 255 ? 45.133 54.416 63.648 1.00 24.45 254 LEU A CA 1
ATOM 1951 C C . LEU A 1 255 ? 44.833 54.702 62.154 1.00 24.75 254 LEU A C 1
ATOM 1952 O O . LEU A 1 255 ? 44.677 53.752 61.332 1.00 23.15 254 LEU A O 1
ATOM 1957 N N . SER A 1 256 ? 44.835 55.992 61.782 1.00 23.65 255 SER A N 1
ATOM 1958 C CA . SER A 1 256 ? 44.530 56.343 60.381 1.00 25.08 255 SER A CA 1
ATOM 1959 C C . SER A 1 256 ? 45.661 55.989 59.405 1.00 24.86 255 SER A C 1
ATOM 1960 O O . SER A 1 256 ? 45.429 55.951 58.194 1.00 22.86 255 SER A O 1
ATOM 1963 N N . LYS A 1 257 ? 46.851 55.676 59.913 1.00 22.45 256 LYS A N 1
ATOM 1964 C CA . LYS A 1 257 ? 47.849 55.045 59.080 1.00 26.60 256 LYS A CA 1
ATOM 1965 C C . LYS A 1 257 ? 47.699 53.501 59.079 1.00 25.85 256 LYS A C 1
ATOM 1966 O O . LYS A 1 257 ? 47.938 52.814 58.072 1.00 22.45 256 LYS A O 1
ATOM 1972 N N . LEU A 1 258 ? 47.350 52.953 60.251 1.00 24.36 257 LEU A N 1
ATOM 1973 C CA . LEU A 1 258 ? 47.280 51.541 60.430 1.00 24.53 257 LEU A CA 1
ATOM 1974 C C . LEU A 1 258 ? 46.144 50.912 59.647 1.00 24.73 257 LEU A C 1
ATOM 1975 O O . LEU A 1 258 ? 46.247 49.736 59.254 1.00 26.70 257 LEU A O 1
ATOM 1980 N N . LEU A 1 259 ? 45.052 51.658 59.482 1.00 22.56 258 LEU A N 1
ATOM 1981 C CA . LEU A 1 259 ? 43.819 51.148 58.889 1.00 24.47 258 LEU A CA 1
ATOM 1982 C C . LEU A 1 259 ? 43.323 52.171 57.809 1.00 24.83 258 LEU A C 1
ATOM 1983 O O . LEU A 1 259 ? 42.686 53.165 58.128 1.00 24.25 258 LEU A O 1
ATOM 1988 N N . THR A 1 260 ? 43.756 51.904 56.588 1.00 25.11 259 THR A N 1
ATOM 1989 C CA . THR A 1 260 ? 43.412 52.699 55.394 1.00 27.84 259 THR A CA 1
ATOM 1990 C C . THR A 1 260 ? 42.571 51.858 54.420 1.00 26.18 259 THR A C 1
ATOM 1991 O O . THR A 1 260 ? 42.445 50.656 54.561 1.00 24.67 259 THR A O 1
ATOM 1995 N N . PRO A 1 261 ? 42.013 52.499 53.388 1.00 29.03 260 PRO A N 1
ATOM 1996 C CA . PRO A 1 261 ? 41.333 51.668 52.412 1.00 28.04 260 PRO A CA 1
ATOM 1997 C C . PRO A 1 261 ? 42.258 50.654 51.729 1.00 26.53 260 PRO A C 1
ATOM 1998 O O . PRO A 1 261 ? 41.816 49.577 51.415 1.00 31.06 260 PRO A O 1
ATOM 2002 N N . ASP A 1 262 ? 43.537 50.985 51.551 1.00 27.38 261 ASP A N 1
ATOM 2003 C CA . ASP A 1 2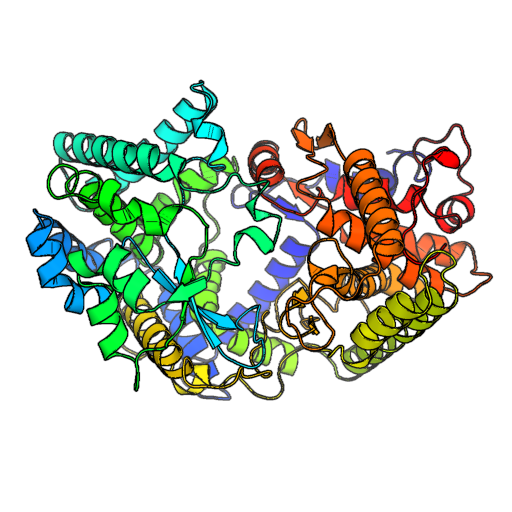62 ? 44.487 50.113 50.842 1.00 28.88 261 ASP A CA 1
ATOM 2004 C C . ASP A 1 262 ? 44.901 48.946 51.698 1.00 28.77 261 ASP A C 1
ATOM 2005 O O . ASP A 1 262 ? 45.020 47.831 51.208 1.00 29.42 261 ASP A O 1
ATOM 2010 N N . ASN A 1 263 ? 45.141 49.164 52.987 1.00 30.01 262 ASN A N 1
ATOM 2011 C CA . ASN A 1 263 ? 45.557 48.013 53.823 1.00 26.88 262 ASN A CA 1
ATOM 2012 C C . ASN A 1 263 ? 44.410 47.443 54.677 1.00 27.84 262 ASN A C 1
ATOM 2013 O O . ASN A 1 263 ? 44.651 46.664 55.606 1.00 27.68 262 ASN A O 1
ATOM 2018 N N . TYR A 1 264 ? 43.173 47.831 54.370 1.00 24.49 263 TYR A N 1
ATOM 2019 C CA . TYR A 1 264 ? 42.036 47.315 55.105 1.00 23.75 263 TYR A CA 1
ATOM 2020 C C . TYR A 1 264 ? 42.014 45.779 55.221 1.00 22.38 263 TYR A C 1
ATOM 2021 O O . TYR A 1 264 ? 41.588 45.221 56.261 1.00 21.69 263 TYR A O 1
ATOM 2030 N N . SER A 1 265 ? 42.407 45.095 54.156 1.00 21.16 264 SER A N 1
ATOM 2031 C CA A SER A 1 265 ? 42.313 43.652 54.074 0.90 24.62 264 SER A CA 1
ATOM 2032 C CA B SER A 1 265 ? 42.319 43.631 54.098 0.10 22.44 264 SER A CA 1
ATOM 2033 C C . SER A 1 265 ? 43.145 42.930 55.179 1.00 23.79 264 SER A C 1
ATOM 2034 O O . SER A 1 265 ? 42.791 41.818 55.614 1.00 24.88 264 SER A O 1
ATOM 2039 N N . GLU A 1 266 ? 44.235 43.553 55.601 1.00 23.95 265 GLU A N 1
ATOM 2040 C CA . GLU A 1 266 ? 45.073 43.039 56.703 1.00 22.32 265 GLU A CA 1
ATOM 2041 C C . GLU A 1 266 ? 44.348 43.144 58.045 1.00 21.23 265 GLU A C 1
ATOM 2042 O O . GLU A 1 266 ? 44.274 42.164 58.765 1.00 18.55 265 GLU A O 1
ATOM 2048 N N . TRP A 1 267 ? 43.833 44.328 58.384 1.00 22.08 266 TRP A N 1
ATOM 2049 C CA . TRP A 1 267 ? 42.888 44.464 59.521 1.00 21.50 266 TRP A CA 1
ATOM 2050 C C . TRP A 1 267 ? 41.737 43.433 59.439 1.00 21.79 266 TRP A C 1
ATOM 2051 O O . TRP A 1 267 ? 41.369 42.777 60.422 1.00 19.18 266 TRP A O 1
ATOM 2062 N N . HIS A 1 268 ? 41.149 43.275 58.244 1.00 19.26 267 HIS A N 1
ATOM 2063 C CA . HIS A 1 268 ? 39.987 42.466 58.090 1.00 18.91 267 HIS A CA 1
ATOM 2064 C C . HIS A 1 268 ? 40.268 41.011 58.417 1.00 17.87 267 HIS A C 1
ATOM 2065 O O . HIS A 1 268 ? 39.427 40.354 59.055 1.00 18.71 267 HIS A O 1
ATOM 2072 N N . ALA A 1 269 ? 41.463 40.546 58.040 1.00 18.54 268 ALA A N 1
ATOM 2073 C CA . ALA A 1 269 ? 41.919 39.196 58.291 1.00 18.61 268 ALA A CA 1
ATOM 2074 C C . ALA A 1 269 ? 42.135 38.989 59.808 1.00 18.56 268 ALA A C 1
ATOM 2075 O O . ALA A 1 269 ? 41.729 37.984 60.396 1.00 16.93 268 ALA A O 1
ATOM 2077 N N . TRP A 1 270 ? 42.733 39.973 60.431 1.00 18.18 269 TRP A N 1
ATOM 2078 C CA . TRP A 1 270 ? 43.038 39.933 61.847 1.00 18.24 269 TRP A CA 1
ATOM 2079 C C . TRP A 1 270 ? 41.734 39.925 62.647 1.00 18.87 269 TRP A C 1
ATOM 2080 O O . TRP A 1 270 ? 41.605 39.225 63.623 1.00 18.08 269 TRP A O 1
ATOM 2091 N N . MET A 1 271 ? 40.782 40.742 62.218 1.00 18.41 270 MET A N 1
ATOM 2092 C CA . MET A 1 271 ? 39.513 40.896 62.869 1.00 17.76 270 MET A CA 1
ATOM 2093 C C . MET A 1 271 ? 38.716 39.595 62.834 1.00 18.07 270 MET A C 1
ATOM 2094 O O . MET A 1 271 ? 38.089 39.172 63.856 1.00 19.08 270 MET A O 1
ATOM 2099 N N . VAL A 1 272 ? 38.658 39.002 61.643 1.00 17.35 271 VAL A N 1
ATOM 2100 C CA . VAL A 1 272 ? 38.030 37.702 61.448 1.00 17.64 271 VAL A CA 1
ATOM 2101 C C . VAL A 1 272 ? 38.669 36.593 62.298 1.00 16.74 271 VAL A C 1
ATOM 2102 O O . VAL A 1 272 ? 37.965 35.833 62.982 1.00 17.36 271 VAL A O 1
ATOM 2106 N N . ILE A 1 273 ? 39.980 36.464 62.257 1.00 17.33 272 ILE A N 1
ATOM 2107 C CA . ILE A 1 273 ? 40.644 35.465 63.084 1.00 16.95 272 ILE A CA 1
ATOM 2108 C C . ILE A 1 273 ? 40.362 35.730 64.583 1.00 16.06 272 ILE A C 1
ATOM 2109 O O . ILE A 1 273 ? 39.978 34.849 65.342 1.00 15.32 272 ILE A O 1
ATOM 2114 N N . ASN A 1 274 ? 40.490 36.967 65.008 1.00 16.96 273 ASN A N 1
ATOM 2115 C CA . ASN A 1 274 ? 40.228 37.257 66.421 1.00 17.25 273 ASN A CA 1
ATOM 2116 C C . ASN A 1 274 ? 38.788 37.154 66.881 1.00 16.95 273 ASN A C 1
ATOM 2117 O O . ASN A 1 274 ? 38.495 36.790 68.064 1.00 15.36 273 ASN A O 1
ATOM 2122 N N . GLU A 1 275 ? 37.844 37.456 66.006 1.00 16.16 274 GLU A N 1
ATOM 2123 C CA . GLU A 1 275 ? 36.460 37.194 66.366 1.00 16.60 274 GLU A CA 1
ATOM 2124 C C . GLU A 1 275 ? 36.236 35.691 66.626 1.00 17.31 274 GLU A C 1
ATOM 2125 O O . GLU A 1 275 ? 35.577 35.286 67.591 1.00 17.83 274 GLU A O 1
ATOM 2131 N N . LEU A 1 276 ? 36.729 34.866 65.737 1.00 16.82 275 LEU A N 1
ATOM 2132 C CA . LEU A 1 276 ? 36.608 33.420 65.890 1.00 18.94 275 LEU A CA 1
ATOM 2133 C C . LEU A 1 276 ? 37.270 32.943 67.166 1.00 17.48 275 LEU A C 1
ATOM 2134 O O . LEU A 1 276 ? 36.718 32.136 67.891 1.00 18.99 275 LEU A O 1
ATOM 2139 N N . LEU A 1 277 ? 38.497 33.399 67.388 1.00 17.95 276 LEU A N 1
ATOM 2140 C CA . LEU A 1 277 ? 39.255 32.958 68.556 1.00 18.50 276 LEU A CA 1
ATOM 2141 C C . LEU A 1 277 ? 38.555 33.352 69.853 1.00 19.45 276 LEU A C 1
ATOM 2142 O O . LEU A 1 277 ? 38.442 32.523 70.789 1.00 15.99 276 LEU A O 1
ATOM 2147 N N . THR A 1 278 ? 38.049 34.598 69.879 1.00 17.42 277 THR A N 1
ATOM 2148 C CA . THR A 1 278 ? 37.334 35.063 71.000 1.00 19.01 277 THR A CA 1
ATOM 2149 C C . THR A 1 278 ? 36.043 34.272 71.259 1.00 18.43 277 THR A C 1
ATOM 2150 O O . THR A 1 278 ? 35.795 33.862 72.400 1.00 17.20 277 THR A O 1
ATOM 2154 N N . CYS A 1 279 ? 35.239 34.033 70.223 1.00 16.95 278 CYS A N 1
ATOM 2155 C CA . CYS A 1 279 ? 33.965 33.375 70.452 1.00 16.82 278 CYS A CA 1
ATOM 2156 C C . CYS A 1 279 ? 34.193 31.863 70.748 1.00 15.60 278 CYS A C 1
ATOM 2157 O O . CYS A 1 279 ? 33.367 31.228 71.380 1.00 14.18 278 CYS A O 1
ATOM 2160 N N . ALA A 1 280 ? 35.270 31.316 70.186 1.00 14.68 279 ALA A N 1
ATOM 2161 C CA . ALA A 1 280 ? 35.606 29.902 70.308 1.00 14.28 279 ALA A CA 1
ATOM 2162 C C . ALA A 1 280 ? 35.685 29.432 71.765 1.00 14.12 279 ALA A C 1
ATOM 2163 O O . ALA A 1 280 ? 35.383 28.319 72.092 1.00 11.42 279 ALA A O 1
ATOM 2165 N N . THR A 1 281 ? 36.014 30.358 72.653 1.00 15.51 280 THR A N 1
ATOM 2166 C CA . THR A 1 281 ? 36.078 30.070 74.084 1.00 17.00 280 THR A CA 1
ATOM 2167 C C . THR A 1 281 ? 34.759 29.575 74.635 1.00 16.63 280 THR A C 1
ATOM 2168 O O . THR A 1 281 ? 34.733 28.837 75.686 1.00 15.63 280 THR A O 1
ATOM 2172 N N . TYR A 1 282 ? 33.684 29.975 73.942 1.00 14.79 281 TYR A N 1
ATOM 2173 C CA . TYR A 1 282 ? 32.315 29.624 74.373 1.00 15.80 281 TYR A CA 1
ATOM 2174 C C . TYR A 1 282 ? 31.634 28.537 73.589 1.00 15.83 281 TYR A C 1
ATOM 2175 O O . TYR A 1 282 ? 30.419 28.322 73.789 1.00 16.94 281 TYR A O 1
ATOM 2184 N N . LEU A 1 283 ? 32.387 27.916 72.682 1.00 15.17 282 LEU A N 1
ATOM 2185 C CA . LEU A 1 283 ? 31.863 26.886 71.792 1.00 16.05 282 LEU A CA 1
ATOM 2186 C C . LEU A 1 283 ? 32.198 25.509 72.312 1.00 15.52 282 LEU A C 1
ATOM 2187 O O . LEU A 1 283 ? 32.109 25.318 73.508 1.00 18.48 282 LEU A O 1
ATOM 2192 N N . SER A 1 284 ? 32.525 24.525 71.465 1.00 15.74 283 SER A N 1
ATOM 2193 C CA . SER A 1 284 ? 32.714 23.132 71.949 1.00 16.18 283 SER A CA 1
ATOM 2194 C C . SER A 1 284 ? 34.011 23.066 72.752 1.00 16.58 283 SER A C 1
ATOM 2195 O O . SER A 1 284 ? 34.812 24.006 72.759 1.00 17.31 283 SER A O 1
ATOM 2198 N N . ASP A 1 285 ? 34.196 21.977 73.486 1.00 16.82 284 ASP A N 1
ATOM 2199 C CA . ASP A 1 285 ? 35.408 21.753 74.206 1.00 16.47 284 ASP A CA 1
ATOM 2200 C C . ASP A 1 285 ? 36.594 21.775 73.208 1.00 16.63 284 ASP A C 1
ATOM 2201 O O . ASP A 1 285 ? 37.629 22.422 73.435 1.00 14.53 284 ASP A O 1
ATOM 2206 N N . ASP A 1 286 ? 36.447 21.136 72.051 1.00 18.68 285 ASP A N 1
ATOM 2207 C CA . ASP A 1 286 ? 37.557 21.121 71.064 1.00 17.76 285 ASP A CA 1
ATOM 2208 C C . ASP A 1 286 ? 37.910 22.525 70.636 1.00 16.51 285 ASP A C 1
ATOM 2209 O O . ASP A 1 286 ? 39.066 22.862 70.446 1.00 14.89 285 ASP A O 1
ATOM 2214 N N . LEU A 1 287 ? 36.900 23.346 70.403 1.00 16.82 286 LEU A N 1
ATOM 2215 C CA . LEU A 1 287 ? 37.182 24.674 69.877 1.00 15.89 286 LEU A CA 1
ATOM 2216 C C . LEU A 1 287 ? 37.781 25.556 70.973 1.00 14.89 286 LEU A C 1
ATOM 2217 O O . LEU A 1 287 ? 38.678 26.341 70.684 1.00 14.43 286 LEU A O 1
ATOM 2222 N N . ARG A 1 288 ? 37.334 25.424 72.225 1.00 14.69 287 ARG A N 1
ATOM 2223 C CA . ARG A 1 288 ? 37.896 26.277 73.291 1.00 14.56 287 ARG A CA 1
ATOM 2224 C C . ARG A 1 288 ? 39.349 25.902 73.526 1.00 15.39 287 ARG A C 1
ATOM 2225 O O . ARG A 1 288 ? 40.188 26.762 73.822 1.00 13.92 287 ARG A O 1
ATOM 2233 N N . GLN A 1 289 ? 39.638 24.613 73.385 1.00 16.75 288 GLN A N 1
ATOM 2234 C CA . GLN A 1 289 ? 40.979 24.124 73.523 1.00 17.35 288 GLN A CA 1
ATOM 2235 C C . GLN A 1 289 ? 41.836 24.666 72.420 1.00 16.89 288 GLN A C 1
ATOM 2236 O O . GLN A 1 289 ? 42.933 25.163 72.689 1.00 17.54 288 GLN A O 1
ATOM 2242 N N . LEU A 1 290 ? 41.334 24.616 71.173 1.00 16.78 289 LEU A N 1
ATOM 2243 C CA . LEU A 1 290 ? 42.058 25.125 70.026 1.00 16.06 289 LEU A CA 1
ATOM 2244 C C . LEU A 1 290 ? 42.453 26.608 70.267 1.00 16.57 289 LEU A C 1
ATOM 2245 O O . LEU A 1 290 ? 43.603 26.991 70.044 1.00 13.73 289 LEU A O 1
ATOM 2250 N N . ALA A 1 291 ? 41.496 27.403 70.743 1.00 15.75 290 ALA A N 1
ATOM 2251 C CA . ALA A 1 291 ? 41.725 28.833 70.991 1.00 17.04 290 ALA A CA 1
ATOM 2252 C C . ALA A 1 291 ? 42.770 29.141 72.065 1.00 16.68 290 ALA A C 1
ATOM 2253 O O . ALA A 1 291 ? 43.226 30.245 72.111 1.00 18.00 290 ALA A O 1
ATOM 2255 N N . GLY A 1 292 ? 43.116 28.195 72.936 1.00 16.94 291 GLY A N 1
ATOM 2256 C CA . GLY A 1 292 ? 44.213 28.399 73.881 1.00 17.88 291 GLY A CA 1
ATOM 2257 C C . GLY A 1 292 ? 45.542 27.773 73.471 1.00 18.36 291 GLY A C 1
ATOM 2258 O O . GLY A 1 292 ? 46.478 27.808 74.252 1.00 18.85 291 GLY A O 1
ATOM 2259 N N . GLN A 1 293 ? 45.626 27.148 72.287 1.00 17.68 292 GLN A N 1
ATOM 2260 C CA . GLN A 1 293 ? 46.876 26.524 71.828 1.00 19.91 292 GLN A CA 1
ATOM 2261 C C . GLN A 1 293 ? 48.134 27.394 71.856 1.00 17.82 292 GLN A C 1
ATOM 2262 O O . GLN A 1 293 ? 49.192 26.969 72.277 1.00 16.11 292 GLN A O 1
ATOM 2268 N N . TYR A 1 294 ? 48.022 28.615 71.391 1.00 17.09 293 TYR A N 1
ATOM 2269 C CA . TYR A 1 294 ? 49.163 29.510 71.360 1.00 17.41 293 TYR A CA 1
ATOM 2270 C C . TYR A 1 294 ? 49.631 29.887 72.759 1.00 17.98 293 TYR A C 1
ATOM 2271 O O . TYR A 1 294 ? 50.835 29.825 73.043 1.00 18.61 293 TYR A O 1
ATOM 2280 N N . ASP A 1 295 ? 48.704 30.244 73.646 1.00 17.80 294 ASP A N 1
ATOM 2281 C CA . ASP A 1 295 ? 49.065 30.590 75.001 1.00 20.82 294 ASP A CA 1
ATOM 2282 C C . ASP A 1 295 ? 49.688 29.407 75.723 1.00 22.75 294 ASP A C 1
ATOM 2283 O O . ASP A 1 295 ? 50.602 29.587 76.527 1.00 23.34 294 ASP A O 1
ATOM 2288 N N . ARG A 1 296 ? 49.179 28.204 75.447 1.00 20.12 295 ARG A N 1
ATOM 2289 C CA . ARG A 1 296 ? 49.785 26.953 75.987 1.00 18.94 295 ARG A CA 1
ATOM 2290 C C . ARG A 1 296 ? 51.205 26.745 75.436 1.00 19.52 295 ARG A C 1
ATOM 2291 O O . ARG A 1 296 ? 52.130 26.335 76.158 1.00 20.19 295 ARG A O 1
ATOM 2299 N N . PHE A 1 297 ? 51.398 27.074 74.168 1.00 20.07 296 PHE A N 1
ATOM 2300 C CA . PHE A 1 297 ? 52.743 26.973 73.552 1.00 19.64 296 PHE A CA 1
ATOM 2301 C C . PHE A 1 297 ? 53.674 27.912 74.287 1.00 19.29 296 PHE A C 1
ATOM 2302 O O . PHE A 1 297 ? 54.780 27.539 74.633 1.00 19.27 296 PHE A O 1
ATOM 2310 N N . LEU A 1 298 ? 53.237 29.136 74.510 1.00 20.14 297 LEU A N 1
ATOM 2311 C CA . LEU A 1 298 ? 54.053 30.101 75.249 1.00 20.19 297 LEU A CA 1
ATOM 2312 C C . LEU A 1 298 ? 54.376 29.649 76.701 1.00 22.59 297 LEU A C 1
ATOM 2313 O O . LEU A 1 298 ? 55.490 29.896 77.201 1.00 25.19 297 LEU A O 1
ATOM 2318 N N . ALA A 1 299 ? 53.428 28.965 77.345 1.00 19.45 298 ALA A N 1
ATOM 2319 C CA . ALA A 1 299 ? 53.570 28.457 78.701 1.00 20.34 298 ALA A CA 1
ATOM 2320 C C . ALA A 1 299 ? 54.296 27.095 78.840 1.00 21.57 298 ALA A C 1
ATOM 2321 O O . ALA A 1 299 ? 54.589 26.648 79.978 1.00 19.08 298 ALA A O 1
ATOM 2323 N N . GLY A 1 300 ? 54.503 26.423 77.701 1.00 20.07 299 GLY A N 1
ATOM 2324 C CA . GLY A 1 300 ? 54.899 25.035 77.656 1.00 18.36 299 GLY A CA 1
ATOM 2325 C C . GLY A 1 300 ? 53.912 24.067 78.284 1.00 16.55 299 GLY A C 1
ATOM 2326 O O . GLY A 1 300 ? 54.316 22.980 78.821 1.00 16.60 299 GLY A O 1
ATOM 2327 N N . GLN A 1 301 ? 52.623 24.420 78.248 1.00 16.72 300 GLN A N 1
ATOM 2328 C CA . GLN A 1 301 ? 51.609 23.624 78.942 1.00 17.17 300 GLN A CA 1
ATOM 2329 C C . GLN A 1 301 ? 51.103 22.477 78.045 1.00 16.75 300 GLN A C 1
ATOM 2330 O O . GLN A 1 301 ? 50.591 22.760 76.953 1.00 16.37 300 GLN A O 1
ATOM 2336 N N . PRO A 1 302 ? 51.287 21.208 78.477 1.00 16.07 301 PRO A N 1
ATOM 2337 C CA . PRO A 1 302 ? 50.925 20.135 77.515 1.00 17.83 301 PRO A CA 1
ATOM 2338 C C . PRO A 1 302 ? 49.428 20.043 77.181 1.00 21.46 301 PRO A C 1
ATOM 2339 O O . PRO A 1 302 ? 49.100 19.690 76.041 1.00 20.25 301 PRO A O 1
ATOM 2343 N N . GLU A 1 303 ? 48.530 20.379 78.121 1.00 19.18 302 GLU A N 1
ATOM 2344 C CA . GLU A 1 303 ? 47.076 20.140 77.922 1.00 20.60 302 GLU A CA 1
ATOM 2345 C C . GLU A 1 303 ? 46.322 21.350 78.301 1.00 18.38 302 GLU A C 1
ATOM 2346 O O . GLU A 1 303 ? 46.718 22.092 79.198 1.00 16.23 302 GLU A O 1
ATOM 2352 N N . ALA A 1 304 ? 45.147 21.507 77.704 1.00 18.43 303 ALA A N 1
ATOM 2353 C CA . ALA A 1 304 ? 44.195 22.467 78.217 1.00 17.81 303 ALA A CA 1
ATOM 2354 C C . ALA A 1 304 ? 43.793 22.272 79.699 1.00 17.65 303 ALA A C 1
ATOM 2355 O O . ALA A 1 304 ? 43.877 21.163 80.290 1.00 16.20 303 ALA A O 1
ATOM 2357 N N . SER A 1 305 ? 43.375 23.371 80.306 1.00 16.68 304 SER A N 1
ATOM 2358 C CA . SER A 1 305 ? 42.706 23.306 81.603 1.00 19.84 304 SER A CA 1
ATOM 2359 C C . SER A 1 305 ? 41.558 22.292 81.620 1.00 20.26 304 SER A C 1
ATOM 2360 O O . SER A 1 305 ? 40.956 21.981 80.565 1.00 17.69 304 SER A O 1
ATOM 2363 N N . SER A 1 306 ? 41.239 21.759 82.803 1.00 17.71 305 SER A N 1
ATOM 2364 C CA . SER A 1 306 ? 40.073 20.899 82.950 1.00 18.10 305 SER A CA 1
ATOM 2365 C C . SER A 1 306 ? 38.827 21.620 82.504 1.00 17.40 305 SER A C 1
ATOM 2366 O O . SER A 1 306 ? 38.757 22.842 82.513 1.00 17.67 305 SER A O 1
ATOM 2369 N N . TRP A 1 307 ? 37.836 20.838 82.135 1.00 16.32 306 TRP A N 1
ATOM 2370 C CA . TRP A 1 307 ? 36.497 21.350 81.827 1.00 18.26 306 TRP A CA 1
ATOM 2371 C C . TRP A 1 307 ? 35.900 22.211 82.938 1.00 18.67 306 TRP A C 1
ATOM 2372 O O . TRP A 1 307 ? 35.399 23.299 82.681 1.00 16.98 306 TRP A O 1
ATOM 2383 N N . THR A 1 308 ? 35.972 21.731 84.177 1.00 18.57 307 THR A N 1
ATOM 2384 C CA . THR A 1 308 ? 35.420 22.492 85.323 1.00 18.42 307 THR A CA 1
ATOM 2385 C C . THR A 1 308 ? 36.106 23.815 85.539 1.00 17.67 307 THR A C 1
ATOM 2386 O O . THR A 1 308 ? 35.446 24.856 85.824 1.00 15.98 307 THR A O 1
ATOM 2390 N N . LYS A 1 309 ? 37.433 23.794 85.433 1.00 16.71 308 LYS A N 1
ATOM 2391 C CA . LYS A 1 309 ? 38.202 25.012 85.584 1.00 16.79 308 LYS A CA 1
ATOM 2392 C C . LYS A 1 309 ? 37.803 26.022 84.508 1.00 16.20 308 LYS A C 1
ATOM 2393 O O . LYS A 1 309 ? 37.591 27.206 84.781 1.00 14.47 308 LYS A O 1
ATOM 2399 N N . HIS A 1 310 ? 37.672 25.537 83.275 1.00 14.54 309 HIS A N 1
ATOM 2400 C CA . HIS A 1 310 ? 37.207 26.356 82.149 1.00 13.37 309 HIS A CA 1
ATOM 2401 C C . HIS A 1 310 ? 35.817 26.943 82.343 1.00 13.87 309 HIS A C 1
ATOM 2402 O O . HIS A 1 310 ? 35.613 28.166 82.114 1.00 13.29 309 HIS A O 1
ATOM 2409 N N . ALA A 1 311 ? 34.862 26.104 82.776 1.00 12.84 310 ALA A N 1
ATOM 2410 C CA . ALA A 1 311 ? 33.443 26.530 82.939 1.00 13.50 310 ALA A CA 1
ATOM 2411 C C . ALA A 1 311 ? 33.283 27.515 84.098 1.00 13.41 310 ALA A C 1
ATOM 2412 O O . ALA A 1 311 ? 32.541 28.457 83.986 1.00 12.77 310 ALA A O 1
ATOM 2414 N N . PHE A 1 312 ? 34.016 27.261 85.198 1.00 12.55 311 PHE A N 1
ATOM 2415 C CA . PHE A 1 312 ? 34.004 28.189 86.306 1.00 13.47 311 PHE A CA 1
ATOM 2416 C C . PHE A 1 312 ? 34.600 29.567 85.898 1.00 13.11 311 PHE A C 1
ATOM 2417 O O . PHE A 1 312 ? 34.111 30.636 86.298 1.00 13.47 311 PHE A O 1
ATOM 2425 N N . GLY A 1 313 ? 35.658 29.532 85.105 1.00 14.45 312 GLY A N 1
ATOM 2426 C CA . GLY A 1 313 ? 36.313 30.716 84.567 1.00 14.95 312 GLY A CA 1
ATOM 2427 C C . GLY A 1 313 ? 35.337 31.559 83.776 1.00 16.18 312 GLY A C 1
ATOM 2428 O O . GLY A 1 313 ? 35.316 32.787 83.935 1.00 15.38 312 GLY A O 1
ATOM 2429 N N . ILE A 1 314 ? 34.525 30.922 82.919 1.00 15.31 313 ILE A N 1
ATOM 2430 C CA . ILE A 1 314 ? 33.499 31.642 82.193 1.00 14.38 313 ILE A CA 1
ATOM 2431 C C . ILE A 1 314 ? 32.450 32.331 83.038 1.00 14.37 313 ILE A C 1
ATOM 2432 O O . ILE A 1 314 ? 32.093 33.513 82.773 1.00 13.71 313 ILE A O 1
ATOM 2437 N N . ALA A 1 315 ? 31.950 31.623 84.053 1.00 14.37 314 ALA A N 1
ATOM 2438 C CA . ALA A 1 315 ? 30.958 32.178 84.964 1.00 14.74 314 ALA A CA 1
ATOM 2439 C C . ALA A 1 315 ? 31.567 33.411 85.646 1.00 14.97 314 ALA A C 1
ATOM 2440 O O . ALA A 1 315 ? 30.878 34.458 85.815 1.00 15.91 314 ALA A O 1
ATOM 2442 N N . ASN A 1 316 ? 32.860 33.304 85.990 1.00 15.10 315 ASN A N 1
ATOM 2443 C CA . ASN A 1 316 ? 33.569 34.430 86.623 1.00 14.86 315 ASN A CA 1
ATOM 2444 C C . ASN A 1 316 ? 33.802 35.644 85.720 1.00 15.36 315 ASN A C 1
ATOM 2445 O O . ASN A 1 316 ? 34.044 36.748 86.233 1.00 15.18 315 ASN A O 1
ATOM 2450 N N . GLU A 1 317 ? 33.788 35.472 84.404 1.00 14.52 316 GLU A N 1
ATOM 2451 C CA . GLU A 1 317 ? 33.939 36.644 83.540 1.00 15.59 316 GLU A CA 1
ATOM 2452 C C . GLU A 1 317 ? 32.921 37.734 83.830 1.00 15.01 316 GLU A C 1
ATOM 2453 O O . GLU A 1 317 ? 33.260 38.920 83.720 1.00 18.39 316 GLU A O 1
ATOM 2459 N N . TYR A 1 318 ? 31.687 37.352 84.100 1.00 14.37 317 TYR A N 1
ATOM 2460 C CA . TYR A 1 318 ? 30.618 38.293 84.339 1.00 14.69 317 TYR A CA 1
ATOM 2461 C C . TYR A 1 318 ? 30.078 38.281 85.725 1.00 14.56 317 TYR A C 1
ATOM 2462 O O . TYR A 1 318 ? 29.517 39.285 86.104 1.00 16.93 317 TYR A O 1
ATOM 2471 N N . PHE A 1 319 ? 30.277 37.216 86.506 1.00 14.41 318 PHE A N 1
ATOM 2472 C CA . PHE A 1 319 ? 29.655 37.143 87.867 1.00 15.38 318 PHE A CA 1
ATOM 2473 C C . PHE A 1 319 ? 30.584 36.889 89.052 1.00 14.16 318 PHE A C 1
ATOM 2474 O O . PHE A 1 319 ? 30.142 36.487 90.137 1.00 14.08 318 PHE A O 1
ATOM 2482 N N . ASP A 1 320 ? 31.866 37.125 88.844 1.00 14.75 319 ASP A N 1
ATOM 2483 C CA . ASP A 1 320 ? 32.853 36.988 89.907 1.00 15.36 319 ASP A CA 1
ATOM 2484 C C . ASP A 1 320 ? 32.513 37.702 91.220 1.00 14.91 319 ASP A C 1
ATOM 2485 O O . ASP A 1 320 ? 32.582 37.038 92.260 1.00 15.96 319 ASP A O 1
ATOM 2490 N N . ASP A 1 321 ? 32.107 38.965 91.199 1.00 14.68 320 ASP A N 1
ATOM 2491 C CA . ASP A 1 321 ? 31.739 39.669 92.448 1.00 15.63 320 ASP A CA 1
ATOM 2492 C C . ASP A 1 321 ? 30.590 38.989 93.168 1.00 15.35 320 ASP A C 1
ATOM 2493 O O . ASP A 1 321 ? 30.598 38.915 94.369 1.00 15.52 320 ASP A O 1
ATOM 2498 N N . VAL A 1 322 ? 29.621 38.447 92.409 1.00 14.80 321 VAL A N 1
ATOM 2499 C CA . VAL A 1 322 ? 28.425 37.831 92.962 1.00 14.10 321 VAL A CA 1
ATOM 2500 C C . VAL A 1 322 ? 28.800 36.517 93.595 1.00 14.23 321 VAL A C 1
ATOM 2501 O O . VAL A 1 322 ? 28.431 36.208 94.734 1.00 14.54 321 VAL A O 1
ATOM 2505 N N . ILE A 1 323 ? 29.539 35.710 92.831 1.00 14.01 322 ILE A N 1
ATOM 2506 C CA . ILE A 1 323 ? 30.129 34.502 93.354 1.00 15.30 322 ILE A CA 1
ATOM 2507 C C . ILE A 1 323 ? 31.004 34.723 94.631 1.00 16.20 322 ILE A C 1
ATOM 2508 O O . ILE A 1 323 ? 30.897 33.975 95.612 1.00 14.51 322 ILE A O 1
ATOM 2513 N N . GLY A 1 324 ? 31.874 35.711 94.553 1.00 15.93 323 GLY A N 1
ATOM 2514 C CA . GLY A 1 324 ? 32.810 36.032 95.639 1.00 16.32 323 GLY A CA 1
ATOM 2515 C C . GLY A 1 324 ? 32.043 36.579 96.817 1.00 15.81 323 GLY A C 1
ATOM 2516 O O . GLY A 1 324 ? 32.426 36.342 97.947 1.00 17.73 323 GLY A O 1
ATOM 2517 N N . GLN A 1 325 ? 30.923 37.265 96.580 1.00 16.61 324 GLN A N 1
ATOM 2518 C CA . GLN A 1 325 ? 30.130 37.752 97.731 1.00 18.56 324 GLN A CA 1
ATOM 2519 C C . GLN A 1 325 ? 29.475 36.559 98.466 1.00 18.05 324 GLN A C 1
ATOM 2520 O O . GLN A 1 325 ? 29.528 36.442 99.684 1.00 15.31 324 GLN A O 1
ATOM 2526 N N . TYR A 1 326 ? 28.889 35.654 97.703 1.00 18.17 325 TYR A N 1
ATOM 2527 C CA . TYR A 1 326 ? 28.400 34.399 98.241 1.00 17.26 325 TYR A CA 1
ATOM 2528 C C . TYR A 1 326 ? 29.456 33.618 98.965 1.00 16.91 325 TYR A C 1
ATOM 2529 O O . TYR A 1 326 ? 29.194 33.149 100.072 1.00 18.98 325 TYR A O 1
ATOM 2538 N N . TYR A 1 327 ? 30.654 33.440 98.373 1.00 17.29 326 TYR A N 1
ATOM 2539 C CA . TYR A 1 327 ? 31.769 32.766 99.065 1.00 16.33 326 TYR A CA 1
ATOM 2540 C C . TYR A 1 327 ? 32.069 33.339 100.469 1.00 17.17 326 TYR A C 1
ATOM 2541 O O . TYR A 1 327 ? 32.245 32.608 101.474 1.00 18.55 326 TYR A O 1
ATOM 2550 N N . GLY A 1 328 ? 32.150 34.641 100.536 1.00 18.81 327 GLY A N 1
ATOM 2551 C CA . GLY A 1 328 ? 32.535 35.306 101.798 1.00 19.45 327 GLY A CA 1
ATOM 2552 C C . GLY A 1 328 ? 31.442 35.159 102.823 1.00 19.90 327 GLY A C 1
ATOM 2553 O O . GLY A 1 328 ? 31.701 34.791 103.965 1.00 22.59 327 GLY A O 1
ATOM 2554 N N . GLN A 1 329 ? 30.197 35.377 102.398 1.00 21.19 328 GLN A N 1
ATOM 2555 C CA . GLN A 1 329 ? 29.035 35.335 103.316 1.00 23.50 328 GLN A CA 1
ATOM 2556 C C . GLN A 1 329 ? 28.968 33.929 103.905 1.00 22.32 328 GLN A C 1
ATOM 2557 O 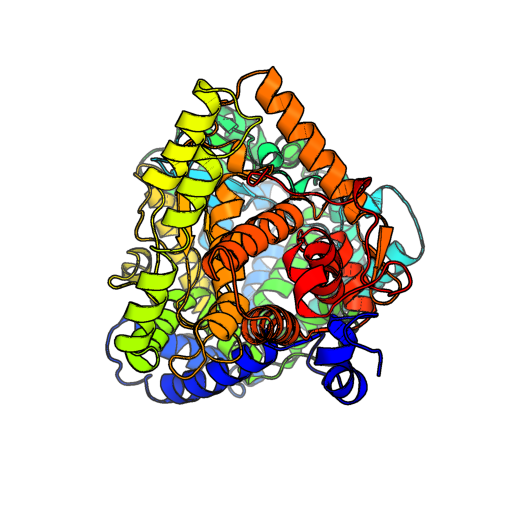O . GLN A 1 329 ? 28.559 33.740 105.043 1.00 20.48 328 GLN A O 1
ATOM 2563 N N . THR A 1 330 ? 29.304 32.936 103.085 1.00 22.64 329 THR A N 1
ATOM 2564 C CA . THR A 1 330 ? 29.181 31.514 103.459 1.00 21.24 329 THR A CA 1
ATOM 2565 C C . THR A 1 330 ? 30.370 30.905 104.192 1.00 21.95 329 THR A C 1
ATOM 2566 O O . THR A 1 330 ? 30.191 30.106 105.082 1.00 21.91 329 THR A O 1
ATOM 2570 N N . TYR A 1 331 ? 31.591 31.223 103.793 1.00 21.35 330 TYR A N 1
ATOM 2571 C CA . TYR A 1 331 ? 32.756 30.488 104.282 1.00 21.73 330 TYR A CA 1
ATOM 2572 C C . TYR A 1 331 ? 33.761 31.339 105.109 1.00 22.51 330 TYR A C 1
ATOM 2573 O O . TYR A 1 331 ? 34.683 30.785 105.642 1.00 23.28 330 TYR A O 1
ATOM 2582 N N . PHE A 1 332 ? 33.572 32.653 105.189 1.00 21.11 331 PHE A N 1
ATOM 2583 C CA . PHE A 1 332 ? 34.526 33.564 105.900 1.00 21.93 331 PHE A CA 1
ATOM 2584 C C . PHE A 1 332 ? 33.877 34.015 107.223 1.00 22.01 331 PHE A C 1
ATOM 2585 O O . PHE A 1 332 ? 32.914 34.752 107.212 1.00 22.47 331 PHE A O 1
ATOM 2593 N N . GLY A 1 333 ? 34.397 33.493 108.320 1.00 23.58 332 GLY A N 1
ATOM 2594 C CA . GLY A 1 333 ? 33.848 33.756 109.657 1.00 25.63 332 GLY A CA 1
ATOM 2595 C C . GLY A 1 333 ? 33.997 35.170 110.187 1.00 22.97 332 GLY A C 1
ATOM 2596 O O . GLY A 1 333 ? 34.892 35.917 109.825 1.00 24.25 332 GLY A O 1
ATOM 2597 N N . ALA A 1 334 ? 33.101 35.537 111.073 1.00 24.94 333 ALA A N 1
ATOM 2598 C CA . ALA A 1 334 ? 33.114 36.866 111.665 1.00 26.61 333 ALA A CA 1
ATOM 2599 C C . ALA A 1 334 ? 34.373 37.092 112.544 1.00 24.57 333 ALA A C 1
ATOM 2600 O O . ALA A 1 334 ? 34.933 38.182 112.526 1.00 24.97 333 ALA A O 1
ATOM 2602 N N . ASP A 1 335 ? 34.804 36.080 113.304 1.00 24.84 334 ASP A N 1
ATOM 2603 C CA . ASP A 1 335 ? 35.987 36.224 114.155 1.00 25.58 334 ASP A CA 1
ATOM 2604 C C . ASP A 1 335 ? 37.276 36.372 113.313 1.00 23.09 334 ASP A C 1
ATOM 2605 O O . ASP A 1 335 ? 38.139 37.128 113.705 1.00 22.17 334 ASP A O 1
ATOM 2610 N N . ALA A 1 336 ? 37.429 35.624 112.200 1.00 21.39 335 ALA A N 1
ATOM 2611 C CA . ALA A 1 336 ? 38.594 35.795 111.273 1.00 20.06 335 ALA A CA 1
ATOM 2612 C C . ALA A 1 336 ? 38.572 37.221 110.734 1.00 19.24 335 ALA A C 1
ATOM 2613 O O . ALA A 1 336 ? 39.609 37.895 110.762 1.00 19.57 335 ALA A O 1
ATOM 2615 N N . LYS A 1 337 ? 37.373 37.695 110.328 1.00 18.85 336 LYS A N 1
ATOM 2616 C CA . LYS A 1 337 ? 37.227 38.998 109.733 1.00 19.70 336 LYS A CA 1
ATOM 2617 C C . LYS A 1 337 ? 37.687 40.056 110.771 1.00 20.52 336 LYS A C 1
ATOM 2618 O O . LYS A 1 337 ? 38.475 40.939 110.463 1.00 21.94 336 LYS A O 1
ATOM 2624 N N . ALA A 1 338 ? 37.243 39.921 112.004 1.00 19.11 337 ALA A N 1
ATOM 2625 C CA . ALA A 1 338 ? 37.608 40.878 113.075 1.00 20.21 337 ALA A CA 1
ATOM 2626 C C . ALA A 1 338 ? 39.103 40.877 113.350 1.00 19.99 337 ALA A C 1
ATOM 2627 O O . ALA A 1 338 ? 39.660 41.937 113.638 1.00 21.39 337 ALA A O 1
ATOM 2629 N N . ASP A 1 339 ? 39.759 39.709 113.263 1.00 19.00 338 ASP A N 1
ATOM 2630 C CA . ASP A 1 339 ? 41.159 39.572 113.560 1.00 20.33 338 ASP A CA 1
ATOM 2631 C C . ASP A 1 339 ? 41.997 40.156 112.403 1.00 19.17 338 ASP A C 1
ATOM 2632 O O . ASP A 1 339 ? 42.962 40.892 112.616 1.00 17.52 338 ASP A O 1
ATOM 2637 N N . VAL A 1 340 ? 41.627 39.845 111.161 1.00 19.07 339 VAL A N 1
ATOM 2638 C CA . VAL A 1 340 ? 42.309 40.506 110.040 1.00 17.02 339 VAL A CA 1
ATOM 2639 C C . VAL A 1 340 ? 42.036 42.048 110.021 1.00 17.73 339 VAL A C 1
ATOM 2640 O O . VAL A 1 340 ? 42.917 42.838 109.738 1.00 17.37 339 VAL A O 1
ATOM 2644 N N . THR A 1 341 ? 40.812 42.474 110.261 1.00 19.02 340 THR A N 1
ATOM 2645 C CA . THR A 1 341 ? 40.549 43.911 110.373 1.00 23.57 340 THR A CA 1
ATOM 2646 C C . THR A 1 341 ? 41.492 44.553 111.425 1.00 22.42 340 THR A C 1
ATOM 2647 O O . THR A 1 341 ? 42.089 45.578 111.119 1.00 27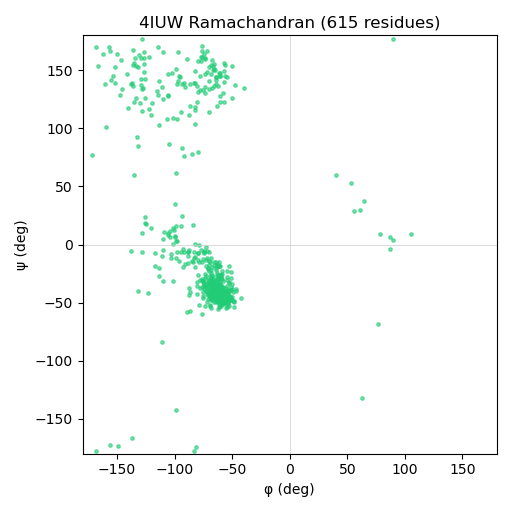.46 340 THR A O 1
ATOM 2651 N N . ALA A 1 342 ? 41.668 43.927 112.591 1.00 22.37 341 ALA A N 1
ATOM 2652 C CA . ALA A 1 342 ? 42.521 44.481 113.639 1.00 23.99 341 ALA A CA 1
ATOM 2653 C C . ALA A 1 342 ? 43.950 44.504 113.141 1.00 21.92 341 ALA A C 1
ATOM 2654 O O . ALA A 1 342 ? 44.705 45.468 113.391 1.00 17.44 341 ALA A O 1
ATOM 2656 N N . MET A 1 343 ? 44.336 43.457 112.397 1.00 19.28 342 MET A N 1
ATOM 2657 C CA . MET A 1 343 ? 45.717 43.414 111.907 1.00 19.06 342 MET A CA 1
ATOM 2658 C C . MET A 1 343 ? 46.000 44.582 110.942 1.00 15.42 342 MET A C 1
ATOM 2659 O O . MET A 1 343 ? 47.083 45.126 110.935 1.00 16.11 342 MET A O 1
ATOM 2664 N N . VAL A 1 344 ? 45.036 44.898 110.077 1.00 15.31 343 VAL A N 1
ATOM 2665 C CA . VAL A 1 344 ? 45.207 45.910 109.088 1.00 14.71 343 VAL A CA 1
ATOM 2666 C C . VAL A 1 344 ? 45.297 47.272 109.788 1.00 15.72 343 VAL A C 1
ATOM 2667 O O . VAL A 1 344 ? 46.182 48.061 109.477 1.00 15.25 343 VAL A O 1
ATOM 2671 N N . LYS A 1 345 ? 44.388 47.507 110.745 1.00 16.91 344 LYS A N 1
ATOM 2672 C CA A LYS A 1 345 ? 44.438 48.723 111.601 0.90 18.89 344 LYS A CA 1
ATOM 2673 C CA B LYS A 1 345 ? 44.425 48.680 111.652 0.10 16.58 344 LYS A CA 1
ATOM 2674 C C . LYS A 1 345 ? 45.801 48.866 112.294 1.00 16.77 344 LYS A C 1
ATOM 2675 O O . LYS A 1 345 ? 46.386 49.957 112.273 1.00 15.52 344 LYS A O 1
ATOM 2686 N N . GLN A 1 346 ? 46.343 47.774 112.864 1.00 16.75 345 GLN A N 1
ATOM 2687 C CA . GLN A 1 346 ? 47.688 47.772 113.446 1.00 17.81 345 GLN A CA 1
ATOM 2688 C C . GLN A 1 346 ? 48.830 48.029 112.488 1.00 15.88 345 GLN A C 1
ATOM 2689 O O . GLN A 1 346 ? 49.779 48.722 112.817 1.00 13.37 345 GLN A O 1
ATOM 2695 N N . ILE A 1 347 ? 48.773 47.457 111.297 1.00 15.84 346 ILE A N 1
ATOM 2696 C CA A ILE A 1 347 ? 49.809 47.699 110.300 0.50 15.82 346 ILE A CA 1
ATOM 2697 C CA B ILE A 1 347 ? 49.842 47.714 110.347 0.50 14.94 346 ILE A CA 1
ATOM 2698 C C . ILE A 1 347 ? 49.765 49.154 109.847 1.00 14.25 346 ILE A C 1
ATOM 2699 O O . ILE A 1 347 ? 50.802 49.793 109.675 1.00 13.41 346 ILE A O 1
ATOM 2708 N N . LEU A 1 348 ? 48.572 49.681 109.643 1.00 15.11 347 LEU A N 1
ATOM 2709 C CA . LEU A 1 348 ? 48.479 51.091 109.187 1.00 15.49 347 LEU A CA 1
ATOM 2710 C C . LEU A 1 348 ? 49.055 51.989 110.320 1.00 15.26 347 LEU A C 1
ATOM 2711 O O . LEU A 1 348 ? 49.741 52.992 110.045 1.00 14.45 347 LEU A O 1
ATOM 2716 N N . ALA A 1 349 ? 48.797 51.618 111.571 1.00 14.73 348 ALA A N 1
ATOM 2717 C CA . ALA A 1 349 ? 49.272 52.433 112.712 1.00 14.36 348 ALA A CA 1
ATOM 2718 C C . ALA A 1 349 ? 50.765 52.381 112.777 1.00 15.59 348 ALA A C 1
ATOM 2719 O O . ALA A 1 349 ? 51.447 53.443 112.962 1.00 15.75 348 ALA A O 1
ATOM 2721 N N . GLN A 1 350 ? 51.341 51.182 112.548 1.00 14.60 349 GLN A N 1
ATOM 2722 C CA . GLN A 1 350 ? 52.760 51.093 112.525 1.00 16.26 349 GLN A CA 1
ATOM 2723 C C . GLN A 1 350 ? 53.418 51.796 111.340 1.00 14.91 349 GLN A C 1
ATOM 2724 O O . GLN A 1 350 ? 54.539 52.308 111.464 1.00 15.93 349 GLN A O 1
ATOM 2730 N N . TYR A 1 351 ? 52.763 51.780 110.177 1.00 14.93 350 TYR A N 1
ATOM 2731 C CA . TYR A 1 351 ? 53.240 52.517 108.973 1.00 14.72 350 TYR A CA 1
ATOM 2732 C C . TYR A 1 351 ? 53.314 54.052 109.252 1.00 13.83 350 TYR A C 1
ATOM 2733 O O . TYR A 1 351 ? 54.245 54.755 108.836 1.00 13.76 350 TYR A O 1
ATOM 2742 N N . ARG A 1 352 ? 52.353 54.554 110.023 1.00 15.00 351 ARG A N 1
ATOM 2743 C CA . ARG A 1 352 ? 52.385 55.945 110.469 1.00 15.51 351 ARG A CA 1
ATOM 2744 C C . ARG A 1 352 ? 53.585 56.224 111.360 1.00 14.52 351 ARG A C 1
ATOM 2745 O O . ARG A 1 352 ? 54.250 57.266 111.226 1.00 17.37 351 ARG A O 1
ATOM 2753 N N . VAL A 1 353 ? 53.855 55.310 112.296 1.00 14.70 352 VAL A N 1
ATOM 2754 C CA . VAL A 1 353 ? 55.027 55.432 113.172 1.00 13.61 352 VAL A CA 1
ATOM 2755 C C . VAL A 1 353 ? 56.277 55.438 112.316 1.00 13.79 352 VAL A C 1
ATOM 2756 O O . VAL A 1 353 ? 57.218 56.233 112.544 1.00 14.36 352 VAL A O 1
ATOM 2760 N N . GLN A 1 354 ? 56.335 54.556 111.312 1.00 13.76 353 GLN A N 1
ATOM 2761 C CA . GLN A 1 354 ? 57.533 54.527 110.460 1.00 13.65 353 GLN A CA 1
ATOM 2762 C C . GLN A 1 354 ? 57.757 55.787 109.645 1.00 12.45 353 GLN A C 1
ATOM 2763 O O . GLN A 1 354 ? 58.918 56.250 109.503 1.00 13.14 353 GLN A O 1
ATOM 2769 N N . LEU A 1 355 ? 56.713 56.333 109.073 1.00 14.28 354 LEU A N 1
ATOM 2770 C CA . LEU A 1 355 ? 56.832 57.657 108.409 1.00 16.11 354 LEU A CA 1
ATOM 2771 C C . LEU A 1 355 ? 57.276 58.751 109.403 1.00 16.71 354 LEU A C 1
ATOM 2772 O O . LEU A 1 355 ? 58.158 59.565 109.104 1.00 17.84 354 LEU A O 1
ATOM 2777 N N . GLU A 1 356 ? 56.668 58.753 110.578 1.00 19.07 355 GLU A N 1
ATOM 2778 C CA . GLU A 1 356 ? 57.091 59.699 111.633 1.00 20.48 355 GLU A CA 1
ATOM 2779 C C . GLU A 1 356 ? 58.595 59.592 111.969 1.00 21.03 355 GLU A C 1
ATOM 2780 O O . GLU A 1 356 ? 59.269 60.619 112.095 1.00 20.98 355 GLU A O 1
ATOM 2786 N N . ASN A 1 357 ? 59.126 58.367 112.096 1.00 19.29 356 ASN A N 1
ATOM 2787 C CA . ASN A 1 357 ? 60.483 58.179 112.536 1.00 20.18 356 ASN A CA 1
ATOM 2788 C C . ASN A 1 357 ? 61.427 58.354 111.355 1.00 19.51 356 ASN A C 1
ATOM 2789 O O . ASN A 1 357 ? 62.593 58.569 111.536 1.00 17.67 356 ASN A O 1
ATOM 2794 N N . ASN A 1 358 ? 60.896 58.240 110.139 1.00 18.64 357 ASN A N 1
ATOM 2795 C CA . ASN A 1 358 ? 61.720 58.393 108.961 1.00 17.66 357 ASN A CA 1
ATOM 2796 C C . ASN A 1 358 ? 62.646 59.653 109.025 1.00 18.28 357 ASN A C 1
ATOM 2797 O O . ASN A 1 358 ? 62.212 60.768 109.382 1.00 17.18 357 ASN A O 1
ATOM 2802 N N . THR A 1 359 ? 63.893 59.496 108.608 1.00 18.89 358 THR A N 1
ATOM 2803 C CA . THR A 1 359 ? 64.899 60.530 108.780 1.00 20.18 358 THR A CA 1
ATOM 2804 C C . THR A 1 359 ? 65.342 61.222 107.477 1.00 21.55 358 THR A C 1
ATOM 2805 O O . THR A 1 359 ? 66.291 62.002 107.518 1.00 23.14 358 THR A O 1
ATOM 2809 N N . TRP A 1 360 ? 64.729 60.922 106.331 1.00 17.95 359 TRP A N 1
ATOM 2810 C CA . TRP A 1 360 ? 65.145 61.563 105.100 1.00 16.48 359 TRP A CA 1
ATOM 2811 C C . TRP A 1 360 ? 64.066 62.407 104.463 1.00 17.59 359 TRP A C 1
ATOM 2812 O O . TRP A 1 360 ? 64.364 63.274 103.673 1.00 18.03 359 TRP A O 1
ATOM 2823 N N . LEU A 1 361 ? 62.797 62.211 104.820 1.00 16.49 360 LEU A N 1
ATOM 2824 C CA . LEU A 1 361 ? 61.740 62.971 104.200 1.00 15.69 360 LEU A CA 1
ATOM 2825 C C . LEU A 1 361 ? 61.690 64.357 104.886 1.00 16.53 360 LEU A C 1
ATOM 2826 O O . LEU A 1 361 ? 61.792 64.458 106.120 1.00 16.04 360 LEU A O 1
ATOM 2831 N N . SER A 1 362 ? 61.556 65.424 104.092 1.00 16.08 361 SER A N 1
ATOM 2832 C CA . SER A 1 362 ? 61.373 66.761 104.662 1.00 15.25 361 SER A CA 1
ATOM 2833 C C . SER A 1 362 ? 59.926 66.925 105.178 1.00 16.55 361 SER A C 1
ATOM 2834 O O . SER A 1 362 ? 59.004 66.076 104.892 1.00 19.05 361 SER A O 1
ATOM 2837 N N . PRO A 1 363 ? 59.695 67.988 105.971 1.00 14.52 362 PRO A N 1
ATOM 2838 C CA . PRO A 1 363 ? 58.400 68.041 106.656 1.00 14.27 362 PRO A CA 1
ATOM 2839 C C . PRO A 1 363 ? 57.183 68.033 105.729 1.00 13.26 362 PRO A C 1
ATOM 2840 O O . PRO A 1 363 ? 56.182 67.332 105.993 1.00 12.58 362 PRO A O 1
ATOM 2844 N N . ALA A 1 364 ? 57.272 68.790 104.627 1.00 12.47 363 ALA A N 1
ATOM 2845 C CA . ALA A 1 364 ? 56.150 68.925 103.726 1.00 13.08 363 ALA A CA 1
ATOM 2846 C C . ALA A 1 364 ? 55.814 67.581 103.080 1.00 14.12 363 ALA A C 1
ATOM 2847 O O . ALA A 1 364 ? 54.634 67.195 103.021 1.00 14.98 363 ALA A O 1
ATOM 2849 N N . THR A 1 365 ? 56.834 66.901 102.592 1.00 15.03 364 THR A N 1
ATOM 2850 C CA . THR A 1 365 ? 56.618 65.599 101.938 1.00 15.35 364 THR A CA 1
ATOM 2851 C C . THR A 1 365 ? 56.061 64.547 102.957 1.00 16.17 364 THR A C 1
ATOM 2852 O O . THR A 1 365 ? 55.109 63.800 102.665 1.00 14.95 364 THR A O 1
ATOM 2856 N N . LYS A 1 366 ? 56.613 64.542 104.150 1.00 17.04 365 LYS A N 1
ATOM 2857 C CA . LYS A 1 366 ? 56.244 63.581 105.159 1.00 17.31 365 LYS A CA 1
ATOM 2858 C C . LYS A 1 366 ? 54.766 63.761 105.483 1.00 17.39 365 LYS A C 1
ATOM 2859 O O . LYS A 1 366 ? 53.985 62.773 105.616 1.00 16.26 365 LYS A O 1
ATOM 2865 N N . GLN A 1 367 ? 54.317 65.010 105.582 1.00 17.28 366 GLN A N 1
ATOM 2866 C CA . GLN A 1 367 ? 52.892 65.240 105.875 1.00 17.91 366 GLN A CA 1
ATOM 2867 C C . GLN A 1 367 ? 51.969 64.657 104.785 1.00 15.37 366 GLN A C 1
ATOM 2868 O O . GLN A 1 367 ? 50.959 64.096 105.105 1.00 14.32 366 GLN A O 1
ATOM 2874 N N . LYS A 1 368 ? 52.275 64.880 103.521 1.00 16.34 367 LYS A N 1
ATOM 2875 C CA . LYS A 1 368 ? 51.412 64.374 102.452 1.00 16.64 367 LYS A CA 1
ATOM 2876 C C . LYS A 1 368 ? 51.454 62.825 102.391 1.00 16.14 367 LYS A C 1
ATOM 2877 O O . LYS A 1 368 ? 50.500 62.177 101.958 1.00 16.79 367 LYS A O 1
ATOM 2883 N N . ALA A 1 369 ? 52.586 62.244 102.743 1.00 16.18 368 ALA A N 1
ATOM 2884 C CA . ALA A 1 369 ? 52.666 60.738 102.866 1.00 17.94 368 ALA A CA 1
ATOM 2885 C C . ALA A 1 369 ? 51.702 60.289 103.927 1.00 18.90 368 ALA A C 1
ATOM 2886 O O . ALA A 1 369 ? 50.851 59.432 103.713 1.00 17.59 368 ALA A O 1
ATOM 2888 N N . MET A 1 370 ? 51.730 60.972 105.070 1.00 20.07 369 MET A N 1
ATOM 2889 C CA . MET A 1 370 ? 50.761 60.665 106.124 1.00 19.09 369 MET A CA 1
ATOM 2890 C C . MET A 1 370 ? 49.324 60.822 105.696 1.00 17.85 369 MET A C 1
ATOM 2891 O O . MET A 1 370 ? 48.465 60.002 106.066 1.00 17.01 369 MET A O 1
ATOM 2896 N N . ARG A 1 371 ? 49.021 61.856 104.914 1.00 17.22 370 ARG A N 1
ATOM 2897 C CA . ARG A 1 371 ? 47.682 62.028 104.341 1.00 17.91 370 ARG A CA 1
ATOM 2898 C C . ARG A 1 371 ? 47.144 60.803 103.555 1.00 17.21 370 ARG A C 1
ATOM 2899 O O . ARG A 1 371 ? 45.965 60.407 103.641 1.00 16.12 370 ARG A O 1
ATOM 2907 N N . LYS A 1 372 ? 48.023 60.195 102.784 1.00 18.23 371 LYS A N 1
ATOM 2908 C CA . LYS A 1 372 ? 47.678 58.973 102.072 1.00 16.66 371 LYS A CA 1
ATOM 2909 C C . LYS A 1 372 ? 47.281 57.848 103.016 1.00 15.21 371 LYS A C 1
ATOM 2910 O O . LYS A 1 372 ? 46.339 57.197 102.727 1.00 15.02 371 LYS A O 1
ATOM 2916 N N . LEU A 1 373 ? 47.939 57.701 104.159 1.00 16.98 372 LEU A N 1
ATOM 2917 C CA . LEU A 1 373 ? 47.562 56.713 105.174 1.00 17.63 372 LEU A CA 1
ATOM 2918 C C . LEU A 1 373 ? 46.284 57.133 105.900 1.00 18.49 372 LEU A C 1
ATOM 2919 O O . LEU A 1 373 ? 45.465 56.289 106.277 1.00 18.26 372 LEU A O 1
ATOM 2924 N N . ALA A 1 374 ? 46.037 58.438 105.963 1.00 19.42 373 ALA A N 1
ATOM 2925 C CA . ALA A 1 374 ? 44.835 58.972 106.572 1.00 19.25 373 ALA A CA 1
ATOM 2926 C C . ALA A 1 374 ? 43.574 58.739 105.765 1.00 19.76 373 ALA A C 1
ATOM 2927 O O . ALA A 1 374 ? 42.528 58.459 106.370 1.00 19.79 373 ALA A O 1
ATOM 2929 N N . THR A 1 375 ? 43.615 58.923 104.443 1.00 18.28 374 THR A N 1
ATOM 2930 C CA . THR A 1 375 ? 42.411 58.694 103.670 1.00 19.91 374 THR A CA 1
ATOM 2931 C C . THR A 1 375 ? 42.263 57.205 103.198 1.00 18.42 374 THR A C 1
ATOM 2932 O O . THR A 1 375 ? 41.259 56.865 102.651 1.00 18.65 374 THR A O 1
ATOM 2936 N N . MET A 1 376 ? 43.264 56.363 103.417 1.00 19.00 375 MET A N 1
ATOM 2937 C CA . MET A 1 376 ? 43.270 55.009 102.855 1.00 19.50 375 MET A CA 1
ATOM 2938 C C . MET A 1 376 ? 42.081 54.216 103.371 1.00 19.07 375 MET A C 1
ATOM 2939 O O . MET A 1 376 ? 41.915 54.098 104.597 1.00 20.93 375 MET A O 1
ATOM 2944 N N . GLN A 1 377 ? 41.313 53.626 102.452 1.00 18.92 376 GLN A N 1
ATOM 2945 C CA A GLN A 1 377 ? 40.153 52.791 102.794 0.50 21.57 376 GLN A CA 1
ATOM 2946 C CA B GLN A 1 377 ? 40.165 52.805 102.827 0.50 20.07 376 GLN A CA 1
ATOM 2947 C C . GLN A 1 377 ? 40.498 51.311 102.631 1.00 20.02 376 GLN A C 1
ATOM 2948 O O . GLN A 1 377 ? 41.397 50.942 101.847 1.00 18.26 376 GLN A O 1
ATOM 2959 N N . VAL A 1 378 ? 39.766 50.475 103.382 1.00 19.31 377 VAL A N 1
ATOM 2960 C CA . VAL A 1 378 ? 39.981 49.068 103.451 1.00 20.47 377 VAL A CA 1
ATOM 2961 C C . VAL A 1 378 ? 38.707 48.345 102.981 1.00 20.50 377 VAL A C 1
ATOM 2962 O O . VAL A 1 378 ? 37.614 48.523 103.563 1.00 19.16 377 VAL A O 1
ATOM 2966 N N . LYS A 1 379 ? 38.869 47.530 101.938 1.00 17.77 378 LYS A N 1
ATOM 2967 C CA . LYS A 1 379 ? 37.857 46.563 101.502 1.00 19.33 378 LYS A CA 1
ATOM 2968 C C . LYS A 1 379 ? 38.243 45.143 101.995 1.00 16.73 378 LYS A C 1
ATOM 2969 O O . LYS A 1 379 ? 39.157 44.490 101.463 1.00 15.76 378 LYS A O 1
ATOM 2975 N N . MET A 1 380 ? 37.465 44.690 102.975 1.00 15.99 379 MET A N 1
ATOM 2976 C CA A MET A 1 380 ? 37.706 43.500 103.796 0.50 17.62 379 MET A CA 1
ATOM 2977 C CA B MET A 1 380 ? 37.774 43.449 103.704 0.50 16.47 379 MET A CA 1
ATOM 2978 C C . MET A 1 380 ? 36.757 42.328 103.462 1.00 16.43 379 MET A C 1
ATOM 2979 O O . MET A 1 380 ? 35.526 42.435 103.701 1.00 16.04 379 MET A O 1
ATOM 2988 N N . GLY A 1 381 ? 37.307 41.226 102.979 1.00 16.45 380 GLY A N 1
ATOM 2989 C CA . GLY A 1 381 ? 36.554 39.969 102.772 1.00 16.90 380 GLY A CA 1
ATOM 2990 C C . GLY A 1 381 ? 35.637 39.892 101.556 1.00 17.02 380 GLY A C 1
ATOM 2991 O O . GLY A 1 381 ? 35.882 39.135 100.612 1.00 16.68 380 GLY A O 1
ATOM 2992 N N . TYR A 1 382 ? 34.568 40.662 101.584 1.00 17.10 381 TYR A N 1
ATOM 2993 C CA . TYR A 1 382 ? 33.535 40.678 100.512 1.00 18.77 381 TYR A CA 1
ATOM 2994 C C . TYR A 1 382 ? 32.619 41.888 100.682 1.00 19.23 381 TYR A C 1
ATOM 2995 O O . TYR A 1 382 ? 32.448 42.399 101.799 1.00 17.04 381 TYR A O 1
ATOM 3004 N N . PRO A 1 383 ? 32.028 42.363 99.575 1.00 19.22 382 PRO A N 1
ATOM 3005 C CA . PRO A 1 383 ? 31.198 43.568 99.677 1.00 19.62 382 PRO A CA 1
ATOM 3006 C C . PRO A 1 383 ? 29.835 43.324 100.370 1.00 21.28 382 PRO A C 1
ATOM 3007 O O . PRO A 1 383 ? 29.190 42.315 100.124 1.00 21.62 382 PRO A O 1
ATOM 3011 N N . ALA A 1 384 ? 29.448 44.223 101.278 1.00 22.86 383 ALA A N 1
ATOM 3012 C CA . ALA A 1 384 ? 28.100 44.180 101.868 1.00 25.06 383 ALA A CA 1
ATOM 3013 C C . ALA A 1 384 ? 27.061 44.371 100.770 1.00 25.46 383 ALA A C 1
ATOM 3014 O O . ALA A 1 384 ? 26.082 43.673 100.727 1.00 24.66 383 ALA A O 1
ATOM 3016 N N . ARG A 1 385 ? 27.359 45.257 99.834 1.00 27.86 384 ARG A N 1
ATOM 3017 C CA . ARG A 1 385 ? 26.409 45.666 98.817 1.00 31.89 384 ARG A CA 1
ATOM 3018 C C . ARG A 1 385 ? 27.033 45.453 97.455 1.00 27.32 384 ARG A C 1
ATOM 3019 O O . ARG A 1 385 ? 28.086 45.985 97.180 1.00 26.96 384 ARG A O 1
ATOM 3027 N N . LEU A 1 386 ? 26.368 44.728 96.588 1.00 23.87 385 LEU A N 1
ATOM 3028 C CA . LEU A 1 386 ? 26.871 44.610 95.233 1.00 28.68 385 LEU A CA 1
ATOM 3029 C C . LEU A 1 386 ? 26.811 45.906 94.467 1.00 27.67 385 LEU A C 1
ATOM 3030 O O . LEU A 1 386 ? 25.804 46.547 94.418 1.00 26.39 385 LEU A O 1
ATOM 3035 N N . PHE A 1 387 ? 27.908 46.193 93.787 1.00 25.04 386 PHE A N 1
ATOM 3036 C CA . PHE A 1 387 ? 28.000 47.132 92.742 1.00 23.86 386 PHE A CA 1
ATOM 3037 C C . PHE A 1 387 ? 26.788 47.164 91.770 1.00 22.33 386 PHE A C 1
ATOM 3038 O O . PHE A 1 387 ? 26.278 46.122 91.327 1.00 22.16 386 PHE A O 1
ATOM 3046 N N . SER A 1 388 ? 26.315 48.364 91.449 1.00 22.37 387 SER A N 1
ATOM 3047 C CA . SER A 1 388 ? 25.054 48.521 90.679 1.00 22.36 387 SER A CA 1
ATOM 3048 C C . SER A 1 388 ? 25.056 47.940 89.231 1.00 21.17 387 SER A C 1
ATOM 3049 O O . SER A 1 388 ? 23.994 47.772 88.631 1.00 23.27 387 SER A O 1
ATOM 3052 N N . LEU A 1 389 ? 26.227 47.663 88.657 1.00 21.44 388 LEU A N 1
ATOM 3053 C CA . LEU A 1 389 ? 26.318 46.875 87.409 1.00 20.43 388 LEU A CA 1
ATOM 3054 C C . LEU A 1 389 ? 25.455 45.661 87.510 1.00 19.47 388 LEU A C 1
ATOM 3055 O O . LEU A 1 389 ? 24.741 45.306 86.547 1.00 19.20 388 LEU A O 1
ATOM 3060 N N . TYR A 1 390 ? 25.437 45.029 88.682 1.00 19.33 389 TYR A N 1
ATOM 3061 C CA . TYR A 1 390 ? 24.627 43.833 88.811 1.00 19.71 389 TYR A CA 1
ATOM 3062 C C . TYR A 1 390 ? 23.107 44.053 88.807 1.00 23.98 389 TYR A C 1
ATOM 3063 O O . TYR A 1 390 ? 22.372 43.074 88.772 1.00 26.29 389 TYR A O 1
ATOM 3072 N N . ASP A 1 391 ? 22.623 45.303 88.815 1.00 25.72 390 ASP A N 1
ATOM 3073 C CA . ASP A 1 391 ? 21.190 45.562 88.496 1.00 27.08 390 ASP A CA 1
ATOM 3074 C C . ASP A 1 391 ? 20.935 45.519 86.970 1.00 26.36 390 ASP A C 1
ATOM 3075 O O . ASP A 1 391 ? 19.837 45.705 86.537 1.00 26.77 390 ASP A O 1
ATOM 3080 N N . HIS A 1 392 ? 21.955 45.287 86.144 1.00 23.95 391 HIS A N 1
ATOM 3081 C CA . HIS A 1 392 ? 21.828 45.444 84.692 1.00 23.55 391 HIS A CA 1
ATOM 3082 C C . HIS A 1 392 ? 22.294 44.244 83.922 1.00 22.61 391 HIS A C 1
ATOM 3083 O O . HIS A 1 392 ? 22.109 44.209 82.716 1.00 23.99 391 HIS A O 1
ATOM 3090 N N . LEU A 1 393 ? 22.882 43.240 84.608 1.00 20.47 392 LEU A N 1
ATOM 3091 C CA . LEU A 1 393 ? 23.303 41.962 83.926 1.00 18.44 392 LEU A CA 1
ATOM 3092 C C . LEU A 1 393 ? 22.231 40.892 84.137 1.00 18.83 392 LEU A C 1
ATOM 3093 O O . LEU A 1 393 ? 21.650 40.757 85.213 1.00 18.30 392 LEU A O 1
ATOM 3098 N N . SER A 1 394 ? 21.924 40.122 83.100 1.00 19.96 393 SER A N 1
ATOM 3099 C CA . SER A 1 394 ? 20.985 39.024 83.275 1.00 19.30 393 SER A CA 1
ATOM 3100 C C . SER A 1 394 ? 21.346 37.864 82.368 1.00 18.49 393 SER A C 1
ATOM 3101 O O . SER A 1 394 ? 22.016 38.053 81.353 1.00 18.06 393 SER A O 1
ATOM 3104 N N . VAL A 1 395 ? 20.863 36.672 82.723 1.00 18.64 394 VAL A N 1
ATOM 3105 C CA . VAL A 1 395 ? 21.084 35.416 81.963 1.00 19.99 394 VAL A CA 1
ATOM 3106 C C . VAL A 1 395 ? 19.744 34.695 81.823 1.00 21.75 394 VAL A C 1
ATOM 3107 O O . VAL A 1 395 ? 19.077 34.483 82.807 1.00 22.43 394 VAL A O 1
ATOM 3111 N N . ASP A 1 396 ? 19.338 34.348 80.603 1.00 22.14 395 ASP A N 1
ATOM 3112 C CA . ASP A 1 396 ? 18.030 33.755 80.374 1.00 25.12 395 ASP A CA 1
ATOM 3113 C C . ASP A 1 396 ? 18.121 32.237 80.262 1.00 27.98 395 ASP A C 1
ATOM 3114 O O . ASP A 1 396 ? 19.145 31.669 79.852 1.00 23.81 395 ASP A O 1
ATOM 3119 N N . VAL A 1 397 ? 17.041 31.583 80.650 1.00 27.04 396 VAL A N 1
ATOM 3120 C CA . VAL A 1 397 ? 17.064 30.141 80.798 1.00 30.80 396 VAL A CA 1
ATOM 3121 C C . VAL A 1 397 ? 17.429 29.367 79.511 1.00 31.86 396 VAL A C 1
ATOM 3122 O O . VAL A 1 397 ? 18.120 28.351 79.583 1.00 41.57 396 VAL A O 1
ATOM 3126 N N . ASP A 1 398 ? 16.964 29.814 78.364 1.00 28.18 397 ASP A N 1
ATOM 3127 C CA . ASP A 1 398 ? 17.007 28.984 77.140 1.00 29.36 397 ASP A CA 1
ATOM 3128 C C . ASP A 1 398 ? 18.186 29.331 76.235 1.00 26.21 397 ASP A C 1
ATOM 3129 O O . ASP A 1 398 ? 18.456 28.621 75.238 1.00 25.90 397 ASP A O 1
ATOM 3134 N N . ASP A 1 399 ? 18.847 30.446 76.537 1.00 22.16 398 ASP A N 1
ATOM 3135 C CA . ASP A 1 399 ? 19.970 30.900 75.703 1.00 21.32 398 ASP A CA 1
ATOM 3136 C C . ASP A 1 399 ? 21.093 29.841 75.675 1.00 19.74 398 ASP A C 1
ATOM 3137 O O . ASP A 1 399 ? 21.302 29.136 76.659 1.00 19.26 398 ASP A O 1
ATOM 3142 N N . ASP A 1 400 ? 21.763 29.716 74.522 1.00 17.78 399 ASP A N 1
ATOM 3143 C CA . ASP A 1 400 ? 23.029 29.015 74.428 1.00 17.29 399 ASP A CA 1
ATOM 3144 C C . ASP A 1 400 ? 24.149 29.923 75.019 1.00 16.14 399 ASP A C 1
ATOM 3145 O O . ASP A 1 400 ? 23.906 31.106 75.385 1.00 16.64 399 ASP A O 1
ATOM 3150 N N . LEU A 1 401 ? 25.324 29.363 75.175 1.00 17.05 400 LEU A N 1
ATOM 3151 C CA . LEU A 1 401 ? 26.391 30.088 75.889 1.00 16.99 400 LEU A CA 1
ATOM 3152 C C . LEU A 1 401 ? 26.831 31.317 75.129 1.00 15.48 400 LEU A C 1
ATOM 3153 O O . LEU A 1 401 ? 26.944 32.378 75.715 1.00 14.14 400 LEU A O 1
ATOM 3158 N N . LEU A 1 402 ? 27.065 31.191 73.820 1.00 15.40 401 LEU A N 1
ATOM 3159 C CA . LEU A 1 402 ? 27.483 32.365 73.061 1.00 17.20 401 LEU A CA 1
ATOM 3160 C C . LEU A 1 402 ? 26.446 33.491 73.102 1.00 17.37 401 LEU A C 1
ATOM 3161 O O . LEU A 1 402 ? 26.814 34.679 73.283 1.00 20.31 401 LEU A O 1
ATOM 3166 N N . THR A 1 403 ? 25.168 33.167 72.938 1.00 18.42 402 THR A N 1
ATOM 3167 C CA A THR A 1 403 ? 24.089 34.180 73.056 0.50 16.78 402 THR A CA 1
ATOM 3168 C CA B THR A 1 403 ? 24.116 34.210 73.053 0.50 18.83 402 THR A CA 1
ATOM 3169 C C . THR A 1 403 ? 24.108 34.862 74.433 1.00 17.72 402 THR A C 1
ATOM 3170 O O . THR A 1 403 ? 23.958 36.052 74.539 1.00 16.23 402 THR A O 1
ATOM 3177 N N . ALA A 1 404 ? 24.236 34.070 75.491 1.00 17.24 403 ALA A N 1
ATOM 3178 C CA . ALA A 1 404 ? 24.258 34.610 76.853 1.00 16.45 403 ALA A CA 1
ATOM 3179 C C . ALA A 1 404 ? 25.443 35.558 77.079 1.00 15.39 403 ALA A C 1
ATOM 3180 O O . ALA A 1 404 ? 25.277 36.629 77.666 1.00 13.87 403 ALA A O 1
ATOM 3182 N N . ILE A 1 405 ? 26.645 35.143 76.600 1.00 16.30 404 ILE A N 1
ATOM 3183 C CA . ILE A 1 405 ? 27.862 35.926 76.703 1.00 15.53 404 ILE A CA 1
ATOM 3184 C C . ILE A 1 405 ? 27.796 37.225 75.899 1.00 17.35 404 ILE A C 1
ATOM 3185 O O . ILE A 1 405 ? 28.207 38.306 76.384 1.00 14.65 404 ILE A O 1
ATOM 3190 N N . LEU A 1 406 ? 27.270 37.123 74.677 1.00 16.61 405 LEU A N 1
ATOM 3191 C CA . LEU A 1 406 ? 27.088 38.333 73.882 1.00 19.18 405 LEU A CA 1
ATOM 3192 C C . LEU A 1 406 ? 26.154 39.343 74.539 1.00 19.86 405 LEU A C 1
ATOM 3193 O O . LEU A 1 406 ? 26.461 40.561 74.518 1.00 19.29 405 LEU A O 1
ATOM 3198 N N . LYS A 1 407 ? 25.059 38.863 75.119 1.00 19.66 406 LYS A N 1
ATOM 3199 C CA . LYS A 1 407 ? 24.149 39.731 75.872 1.00 21.69 406 LYS A CA 1
ATOM 3200 C C . LYS A 1 407 ? 24.835 40.397 77.054 1.00 20.02 406 LYS A C 1
ATOM 3201 O O . LYS A 1 407 ? 24.681 41.600 77.253 1.00 18.06 406 LYS A O 1
ATOM 3207 N N . LEU A 1 408 ? 25.550 39.612 77.874 1.00 17.22 407 LEU A N 1
ATOM 3208 C CA . LEU A 1 408 ? 26.256 40.200 79.011 1.00 15.93 407 LEU A CA 1
ATOM 3209 C C . LEU A 1 408 ? 27.245 41.249 78.581 1.00 16.18 407 LEU A C 1
ATOM 3210 O O . LEU A 1 408 ? 27.376 42.310 79.220 1.00 17.60 407 LEU A O 1
ATOM 3215 N N . SER A 1 409 ? 27.957 40.978 77.493 1.00 16.51 408 SER A N 1
ATOM 3216 C CA . SER A 1 409 ? 28.892 41.935 76.947 1.00 17.21 408 SER A CA 1
ATOM 3217 C C . SER A 1 409 ? 28.152 43.214 76.553 1.00 17.62 408 SER A C 1
ATOM 3218 O O . SER A 1 409 ? 28.646 44.306 76.851 1.00 18.54 408 SER A O 1
ATOM 3221 N N . ALA A 1 410 ? 26.988 43.078 75.885 1.00 18.46 409 ALA A N 1
ATOM 3222 C CA . ALA A 1 410 ? 26.198 44.247 75.473 1.00 18.38 409 ALA A CA 1
ATOM 3223 C C . ALA A 1 410 ? 25.680 45.037 76.691 1.00 18.14 409 ALA A C 1
ATOM 3224 O O . ALA A 1 410 ? 25.713 46.262 76.699 1.00 18.76 409 ALA A O 1
ATOM 3226 N N . GLN A 1 411 ? 25.174 44.316 77.690 1.00 18.58 410 GLN A N 1
ATOM 3227 C CA . GLN A 1 411 ? 24.624 44.938 78.880 1.00 18.86 410 GLN A CA 1
ATOM 3228 C C . GLN A 1 411 ? 25.741 45.696 79.604 1.00 19.76 410 GLN A C 1
ATOM 3229 O O . GLN A 1 411 ? 25.536 46.813 80.061 1.00 18.83 410 GLN A O 1
ATOM 3235 N N . THR A 1 412 ? 26.938 45.098 79.641 1.00 18.17 411 THR A N 1
ATOM 3236 C CA . THR A 1 412 ? 28.092 45.654 80.292 1.00 18.46 411 THR A CA 1
ATOM 3237 C C . THR A 1 412 ? 28.513 46.987 79.593 1.00 19.93 411 THR A C 1
ATOM 3238 O O . THR A 1 412 ? 28.760 48.025 80.248 1.00 19.11 411 THR A O 1
ATOM 3242 N N . GLN A 1 413 ? 28.594 46.935 78.270 1.00 19.16 412 GLN A N 1
ATOM 3243 C CA . GLN A 1 413 ? 29.033 48.075 77.462 1.00 20.01 412 GLN A CA 1
ATOM 3244 C C . GLN A 1 413 ? 28.068 49.268 77.574 1.00 21.04 412 GLN A C 1
ATOM 3245 O O . GLN A 1 413 ? 28.487 50.402 77.763 1.00 22.10 412 GLN A O 1
ATOM 3251 N N . ALA A 1 414 ? 26.781 48.959 77.534 1.00 22.59 413 ALA A N 1
ATOM 3252 C CA . ALA A 1 414 ? 25.710 49.910 77.682 1.00 23.16 413 ALA A CA 1
ATOM 3253 C C . ALA A 1 414 ? 25.715 50.572 79.062 1.00 23.17 413 ALA A C 1
ATOM 3254 O O . ALA A 1 414 ? 25.591 51.801 79.166 1.00 23.03 413 ALA A O 1
ATOM 3256 N N . PHE A 1 415 ? 25.889 49.770 80.115 1.00 22.09 414 PHE A N 1
ATOM 3257 C CA . PHE A 1 415 ? 26.008 50.300 81.464 1.00 21.32 414 PHE A CA 1
ATOM 3258 C C . PHE A 1 415 ? 27.158 51.281 81.580 1.00 22.48 414 PHE A C 1
ATOM 3259 O O . PHE A 1 415 ? 26.971 52.404 82.092 1.00 21.99 414 PHE A O 1
ATOM 3267 N N . TRP A 1 416 ? 28.350 50.881 81.109 1.00 21.31 415 TRP A N 1
ATOM 3268 C CA . TRP A 1 416 ? 29.507 51.725 81.265 1.00 21.11 415 TRP A CA 1
ATOM 3269 C C . TRP A 1 416 ? 29.466 53.011 80.462 1.00 23.20 415 TRP A C 1
ATOM 3270 O O . TRP A 1 416 ? 30.032 54.040 80.900 1.00 20.80 415 TRP A O 1
ATOM 3281 N N . PHE A 1 417 ? 28.792 52.981 79.319 1.00 22.23 416 PHE A N 1
ATOM 3282 C CA . PHE A 1 417 ? 28.636 54.188 78.519 1.00 22.93 416 PHE A CA 1
ATOM 3283 C C . PHE A 1 417 ? 27.757 55.200 79.258 1.00 23.99 416 PHE A C 1
ATOM 3284 O O . PHE A 1 417 ? 27.904 56.409 79.064 1.00 29.31 416 PHE A O 1
ATOM 3292 N N . LYS A 1 418 ? 26.884 54.713 80.126 1.00 22.21 417 LYS A N 1
ATOM 3293 C CA . LYS A 1 418 ? 26.018 55.571 80.933 1.00 24.65 417 LYS A CA 1
ATOM 3294 C C . LYS A 1 418 ? 26.713 56.105 82.182 1.00 27.26 417 LYS A C 1
ATOM 3295 O O . LYS A 1 418 ? 26.141 56.972 82.857 1.00 29.02 417 LYS A O 1
ATOM 3301 N N . GLN A 1 419 ? 27.900 55.585 82.518 1.00 27.52 418 GLN A N 1
ATOM 3302 C CA . GLN A 1 419 ? 28.644 56.040 83.722 1.00 27.72 418 GLN A CA 1
ATOM 3303 C C . GLN A 1 419 ? 29.572 57.237 83.478 1.00 29.07 418 GLN A C 1
ATOM 3304 O O . GLN A 1 419 ? 30.098 57.786 84.436 1.00 29.07 418 GLN A O 1
ATOM 3310 N N . LEU A 1 420 ? 29.718 57.667 82.218 1.00 31.48 419 LEU A N 1
ATOM 3311 C CA . LEU A 1 420 ? 30.640 58.745 81.858 1.00 32.42 419 LEU A CA 1
ATOM 3312 C C . LEU A 1 420 ? 30.222 60.118 82.379 1.00 36.08 419 LEU A C 1
ATOM 3313 O O . LEU A 1 420 ? 31.062 60.966 82.617 1.00 40.26 419 LEU A O 1
ATOM 3318 N N . GLY A 1 421 ? 28.934 60.353 82.521 1.00 39.46 420 GLY A N 1
ATOM 3319 C CA . GLY A 1 421 ? 28.488 61.623 83.095 1.00 49.92 420 GLY A CA 1
ATOM 3320 C C . GLY A 1 421 ? 28.469 61.636 84.620 1.00 53.03 420 GLY A C 1
ATOM 3321 O O . GLY A 1 421 ? 27.838 62.518 85.211 1.00 56.57 420 GLY A O 1
ATOM 3322 N N . GLN A 1 422 ? 29.153 60.674 85.259 1.00 50.52 421 GLN A N 1
ATOM 3323 C CA . GLN A 1 422 ? 28.869 60.336 86.645 1.00 43.44 421 GLN A CA 1
ATOM 3324 C C . GLN A 1 422 ? 30.107 60.189 87.514 1.00 40.77 421 GLN A C 1
ATOM 3325 O O . GLN A 1 422 ? 31.238 60.013 87.024 1.00 35.68 421 GLN A O 1
ATOM 3331 N N . THR A 1 423 ? 29.867 60.281 88.821 1.00 35.48 422 THR A N 1
ATOM 3332 C CA . THR A 1 423 ? 30.922 60.163 89.823 1.00 36.57 422 THR A CA 1
ATOM 3333 C C . THR A 1 423 ? 31.266 58.699 90.005 1.00 35.02 422 THR A C 1
ATOM 3334 O O . THR A 1 423 ? 30.385 57.843 89.991 1.00 35.49 422 THR A O 1
ATOM 3338 N N . VAL A 1 424 ? 32.546 58.443 90.256 1.00 31.31 423 VAL A N 1
ATOM 3339 C CA . VAL A 1 424 ? 33.031 57.113 90.525 1.00 30.57 423 VAL A CA 1
ATOM 3340 C C . VAL A 1 424 ? 32.308 56.522 91.722 1.00 29.34 423 VAL A C 1
ATOM 3341 O O . VAL A 1 424 ? 32.169 57.141 92.774 1.00 29.83 423 VAL A O 1
ATOM 3345 N N . ASP A 1 425 ? 31.828 55.312 91.528 1.00 28.30 424 ASP A N 1
ATOM 3346 C CA . ASP A 1 425 ? 31.184 54.556 92.538 1.00 29.85 424 ASP A CA 1
ATOM 3347 C C . ASP A 1 425 ? 32.235 53.760 93.347 1.00 35.23 424 ASP A C 1
ATOM 3348 O O . ASP A 1 425 ? 32.845 52.803 92.826 1.00 29.45 424 ASP A O 1
ATOM 3353 N N . ARG A 1 426 ? 32.415 54.151 94.615 1.00 34.25 425 ARG A N 1
ATOM 3354 C CA . ARG A 1 426 ? 33.493 53.651 95.501 1.00 38.61 425 ARG A CA 1
ATOM 3355 C C . ARG A 1 426 ? 33.131 52.230 95.972 1.00 36.10 425 ARG A C 1
ATOM 3356 O O . ARG A 1 426 ? 33.957 51.477 96.515 1.00 35.59 425 ARG A O 1
ATOM 3364 N N . ASN A 1 427 ? 31.873 51.875 95.722 1.00 32.98 426 ASN A N 1
ATOM 3365 C CA . ASN A 1 427 ? 31.376 50.564 95.957 1.00 27.84 426 ASN A CA 1
ATOM 3366 C C . ASN A 1 427 ? 31.769 49.491 94.903 1.00 24.67 426 ASN A C 1
ATOM 3367 O O . ASN A 1 427 ? 31.440 48.351 95.062 1.00 22.98 426 ASN A O 1
ATOM 3372 N N . GLN A 1 428 ? 32.441 49.872 93.836 1.00 26.55 427 GLN A N 1
ATOM 3373 C CA . GLN A 1 428 ? 32.956 48.923 92.872 1.00 23.59 427 GLN A CA 1
ATOM 3374 C C . GLN A 1 428 ? 34.251 48.378 93.477 1.00 21.89 427 GLN A C 1
ATOM 3375 O O . GLN A 1 428 ? 35.147 49.168 93.793 1.00 23.37 427 GLN A O 1
ATOM 3381 N N . TRP A 1 429 ? 34.349 47.064 93.652 1.00 17.93 428 TRP A N 1
ATOM 3382 C CA . TRP A 1 429 ? 35.583 46.394 94.098 1.00 17.24 428 TRP A CA 1
ATOM 3383 C C . TRP A 1 429 ? 36.381 45.888 92.893 1.00 18.45 428 TRP A C 1
ATOM 3384 O O . TRP A 1 429 ? 35.771 45.450 91.909 1.00 21.00 428 TRP A O 1
ATOM 3395 N N . ASN A 1 430 ? 37.718 45.940 92.968 1.00 17.52 429 ASN A N 1
ATOM 3396 C CA . ASN A 1 430 ? 38.589 45.501 91.869 1.00 18.13 429 ASN A CA 1
ATOM 3397 C C . ASN A 1 430 ? 38.919 43.994 91.926 1.00 16.26 429 ASN A C 1
ATOM 3398 O O . ASN A 1 430 ? 39.494 43.408 90.973 1.00 15.61 429 ASN A O 1
ATOM 3403 N N . MET A 1 431 ? 38.459 43.354 93.003 1.00 14.75 430 MET A N 1
ATOM 3404 C CA . MET A 1 431 ? 38.593 41.911 93.170 1.00 15.34 430 MET A CA 1
ATOM 3405 C C . MET A 1 431 ? 37.331 41.347 93.803 1.00 15.42 430 MET A C 1
ATOM 3406 O O . MET A 1 431 ? 36.745 42.010 94.663 1.00 16.16 430 MET A O 1
ATOM 3411 N N . PRO A 1 432 ? 36.966 40.110 93.435 1.00 14.09 431 PRO A N 1
ATOM 3412 C CA . PRO A 1 432 ? 35.828 39.345 94.015 1.00 14.34 431 PRO A CA 1
ATOM 3413 C C . PRO A 1 432 ? 36.272 38.661 95.335 1.00 13.65 431 PRO A C 1
ATOM 3414 O O . PRO A 1 432 ? 37.450 38.384 95.494 1.00 14.51 431 PRO A O 1
ATOM 3418 N N . GLY A 1 433 ? 35.340 38.487 96.281 1.00 13.11 432 GLY A N 1
ATOM 3419 C CA . GLY A 1 433 ? 35.632 37.891 97.582 1.00 13.22 432 GLY A CA 1
ATOM 3420 C C . GLY A 1 433 ? 36.280 36.540 97.588 1.00 13.33 432 GLY A C 1
ATOM 3421 O O . GLY A 1 433 ? 36.897 36.194 98.565 1.00 13.75 432 GLY A O 1
ATOM 3422 N N . HIS A 1 434 ? 36.163 35.736 96.538 1.00 13.06 433 HIS A N 1
ATOM 3423 C CA . HIS A 1 434 ? 36.827 34.395 96.602 1.00 14.31 433 HIS A CA 1
ATOM 3424 C C . HIS A 1 434 ? 38.209 34.380 96.028 1.00 13.45 433 HIS A C 1
ATOM 3425 O O . HIS A 1 434 ? 38.843 33.313 96.003 1.00 13.18 433 HIS A O 1
ATOM 3432 N N . LEU A 1 435 ? 38.678 35.495 95.455 1.00 13.25 434 LEU A N 1
ATOM 3433 C CA . LEU A 1 435 ? 39.995 35.520 94.824 1.00 12.46 434 LEU A CA 1
ATOM 3434 C C . LEU A 1 435 ? 41.182 35.324 95.758 1.00 13.06 434 LEU A C 1
ATOM 3435 O O . LEU A 1 435 ? 41.200 35.868 96.853 1.00 12.07 434 LEU A O 1
ATOM 3440 N N . VAL A 1 436 ? 42.161 34.509 95.361 1.00 12.84 435 VAL A N 1
ATOM 3441 C CA . VAL A 1 436 ? 43.349 34.290 96.212 1.00 13.82 435 VAL A CA 1
ATOM 3442 C C . VAL A 1 436 ? 44.383 35.327 95.770 1.00 14.54 435 VAL A C 1
ATOM 3443 O O . VAL A 1 436 ? 45.328 35.042 95.017 1.00 14.27 435 VAL A O 1
ATOM 3447 N N . ASN A 1 437 ? 44.143 36.575 96.210 1.00 14.07 436 ASN A N 1
ATOM 3448 C CA . ASN A 1 437 ? 44.930 37.702 95.778 1.00 13.47 436 ASN A CA 1
ATOM 3449 C C . ASN A 1 437 ? 44.581 38.877 96.686 1.00 12.46 436 ASN A C 1
ATOM 3450 O O . ASN A 1 437 ? 43.716 38.751 97.558 1.00 10.66 436 ASN A O 1
ATOM 3455 N N . ALA A 1 438 ? 45.190 40.036 96.408 1.00 11.96 437 ALA A N 1
ATOM 3456 C CA . ALA A 1 438 ? 44.925 41.256 97.189 1.00 12.09 437 ALA A CA 1
ATOM 3457 C C . ALA A 1 438 ? 45.427 42.429 96.330 1.00 12.40 437 ALA A C 1
ATOM 3458 O O . ALA A 1 438 ? 46.205 42.221 95.366 1.00 13.39 437 ALA A O 1
ATOM 3460 N N . SER A 1 439 ? 45.006 43.628 96.682 1.00 14.12 438 SER A N 1
ATOM 3461 C CA . SER A 1 439 ? 45.274 44.803 95.831 1.00 14.44 438 SER A CA 1
ATOM 3462 C C . SER A 1 439 ? 45.268 46.153 96.520 1.00 13.76 438 SER A C 1
ATOM 3463 O O . SER A 1 439 ? 44.716 46.346 97.605 1.00 15.69 438 SER A O 1
ATOM 3466 N N . TYR A 1 440 ? 45.790 47.104 95.766 1.00 14.62 439 TYR A N 1
ATOM 3467 C CA . TYR A 1 440 ? 45.847 48.524 96.072 1.00 14.43 439 TYR A CA 1
ATOM 3468 C C . TYR A 1 440 ? 45.456 49.253 94.770 1.00 14.86 439 TYR A C 1
ATOM 3469 O O . TYR A 1 440 ? 45.952 48.893 93.659 1.00 14.58 439 TYR A O 1
ATOM 3478 N N . ASP A 1 441 ? 44.617 50.267 94.925 1.00 14.94 440 ASP A N 1
ATOM 3479 C CA . ASP A 1 441 ? 44.162 51.075 93.838 1.00 15.95 440 ASP A CA 1
ATOM 3480 C C . ASP A 1 441 ? 44.514 52.520 94.109 1.00 16.18 440 ASP A C 1
ATOM 3481 O O . ASP A 1 441 ? 43.959 53.120 95.034 1.00 15.02 440 ASP A O 1
ATOM 3486 N N . PRO A 1 442 ? 45.370 53.103 93.243 1.00 17.29 441 PRO A N 1
ATOM 3487 C CA . PRO A 1 442 ? 45.782 54.453 93.533 1.00 17.74 441 PRO A CA 1
ATOM 3488 C C . PRO A 1 442 ? 44.702 55.468 93.275 1.00 18.74 441 PRO A C 1
ATOM 3489 O O . PRO A 1 442 ? 44.752 56.514 93.938 1.00 18.79 441 PRO A O 1
ATOM 3493 N N . LEU A 1 443 ? 43.754 55.154 92.374 1.00 18.25 442 LEU A N 1
ATOM 3494 C CA A LEU A 1 443 ? 42.717 56.098 91.978 0.50 19.71 442 LEU A CA 1
ATOM 3495 C CA B LEU A 1 443 ? 42.703 56.093 91.980 0.50 19.62 442 LEU A CA 1
ATOM 3496 C C . LEU A 1 443 ? 41.720 56.236 93.109 1.00 20.67 442 LEU A C 1
ATOM 3497 O O . LEU A 1 443 ? 41.160 57.282 93.268 1.00 21.34 442 LEU A O 1
ATOM 3506 N N . LYS A 1 444 ? 41.552 55.166 93.928 1.00 20.84 443 LYS A N 1
ATOM 3507 C CA . LYS A 1 444 ? 40.648 55.173 95.095 1.00 22.15 443 LYS A CA 1
ATOM 3508 C C . LYS A 1 444 ? 41.376 55.316 96.441 1.00 19.10 443 LYS A C 1
ATOM 3509 O O . LYS A 1 444 ? 40.751 55.489 97.450 1.00 17.39 443 LYS A O 1
ATOM 3515 N N . ASN A 1 445 ? 42.682 55.247 96.396 1.00 16.53 444 ASN A N 1
ATOM 3516 C CA . ASN A 1 445 ? 43.547 55.070 97.526 1.00 18.06 444 ASN A CA 1
ATOM 3517 C C . ASN A 1 445 ? 42.956 54.037 98.550 1.00 16.94 444 ASN A C 1
ATOM 3518 O O . ASN A 1 445 ? 42.643 54.318 99.725 1.00 17.57 444 ASN A O 1
ATOM 3523 N N . ASP A 1 446 ? 42.760 52.812 98.058 1.00 17.07 445 ASP A N 1
ATOM 3524 C CA . ASP A 1 446 ? 42.265 51.769 98.944 1.00 16.58 445 ASP A CA 1
ATOM 3525 C C . ASP A 1 446 ? 42.985 50.447 98.769 1.00 15.10 445 ASP A C 1
ATOM 3526 O O . ASP A 1 446 ? 43.688 50.242 97.798 1.00 15.54 445 ASP A O 1
ATOM 3531 N N . ILE A 1 447 ? 42.743 49.560 99.728 1.00 13.70 446 ILE A N 1
ATOM 3532 C CA . ILE A 1 447 ? 43.419 48.278 99.825 1.00 13.98 446 ILE A CA 1
ATOM 3533 C C . ILE A 1 447 ? 42.298 47.244 99.983 1.00 13.93 446 ILE A C 1
ATOM 3534 O O . ILE A 1 447 ? 41.323 47.457 100.726 1.00 13.45 446 ILE A O 1
ATOM 3539 N N . THR A 1 448 ? 42.431 46.118 99.276 1.00 13.77 447 THR A N 1
ATOM 3540 C CA . THR A 1 448 ? 41.406 45.117 99.232 1.00 13.79 447 THR A CA 1
ATOM 3541 C C . THR A 1 448 ? 42.009 43.727 99.573 1.00 14.28 447 THR A C 1
ATOM 3542 O O . THR A 1 448 ? 43.016 43.322 99.011 1.00 12.75 447 THR A O 1
ATOM 3546 N N . PHE A 1 449 ? 41.307 43.004 100.455 1.00 14.13 448 PHE A N 1
ATOM 3547 C CA . PHE A 1 449 ? 41.699 41.739 100.987 1.00 14.62 448 PHE A CA 1
ATOM 3548 C C . PHE A 1 449 ? 40.545 40.767 100.905 1.00 14.44 448 PHE A C 1
ATOM 3549 O O . PHE A 1 449 ? 39.757 40.637 101.837 1.00 16.02 448 PHE A O 1
ATOM 3557 N N . PRO A 1 450 ? 40.398 40.124 99.738 1.00 13.36 449 PRO A N 1
ATOM 3558 C CA . PRO A 1 450 ? 39.293 39.185 99.574 1.00 12.97 449 PRO A CA 1
ATOM 3559 C C . PRO A 1 450 ? 39.379 38.027 100.590 1.00 13.68 449 PRO A C 1
ATOM 3560 O O . PRO A 1 450 ? 40.468 37.591 100.943 1.00 12.94 449 PRO A O 1
ATOM 3564 N N . ALA A 1 451 ? 38.215 37.524 101.008 1.00 15.15 450 ALA A N 1
ATOM 3565 C CA . ALA A 1 451 ? 38.106 36.378 101.925 1.00 14.58 450 ALA A CA 1
ATOM 3566 C C . ALA A 1 451 ? 38.947 35.184 101.474 1.00 15.08 450 ALA A C 1
ATOM 3567 O O . ALA A 1 451 ? 39.505 34.433 102.313 1.00 13.67 450 ALA A O 1
ATOM 3569 N N . GLY A 1 452 ? 39.035 35.030 100.165 1.00 16.23 451 GLY A N 1
ATOM 3570 C CA . GLY A 1 452 ? 39.810 33.946 99.536 1.00 14.51 451 GLY A CA 1
ATOM 3571 C C . GLY A 1 452 ? 41.210 33.806 100.007 1.00 15.19 451 GLY A C 1
ATOM 3572 O O . GLY A 1 452 ? 41.684 32.691 100.154 1.00 14.70 451 GLY A O 1
ATOM 3573 N N . ILE A 1 453 ? 41.893 34.918 100.291 1.00 14.78 452 ILE A N 1
ATOM 3574 C CA A ILE A 1 453 ? 43.298 34.887 100.716 0.50 15.18 452 ILE A CA 1
ATOM 3575 C CA B ILE A 1 453 ? 43.299 34.868 100.715 0.50 14.05 452 ILE A CA 1
ATOM 3576 C C . ILE A 1 453 ? 43.451 34.802 102.252 1.00 14.66 452 ILE A C 1
ATOM 3577 O O . ILE A 1 453 ? 44.553 34.633 102.778 1.00 13.16 452 ILE A O 1
ATOM 3586 N N . LEU A 1 454 ? 42.342 34.899 102.980 1.00 14.88 453 LEU A N 1
ATOM 3587 C CA . LEU A 1 454 ? 42.373 34.976 104.437 1.00 15.37 453 LEU A CA 1
ATOM 3588 C C . LEU A 1 454 ? 42.095 33.617 105.096 1.00 15.32 453 LEU A C 1
ATOM 3589 O O . LEU A 1 454 ? 41.115 33.451 105.822 1.00 13.58 453 LEU A O 1
ATOM 3594 N N . GLN A 1 455 ? 42.985 32.669 104.803 1.00 15.57 454 GLN A N 1
ATOM 3595 C CA . GLN A 1 455 ? 42.874 31.262 105.280 1.00 14.85 454 GLN A CA 1
ATOM 3596 C C . GLN A 1 455 ? 44.215 30.613 104.966 1.00 14.12 454 GLN A C 1
ATOM 3597 O O . GLN A 1 455 ? 45.039 31.218 104.292 1.00 13.02 454 GLN A O 1
ATOM 3603 N N . PRO A 1 456 ? 44.480 29.391 105.471 1.00 14.74 455 PRO A N 1
ATOM 3604 C CA . PRO A 1 456 ? 45.712 28.717 105.133 1.00 14.86 455 PRO A CA 1
ATOM 3605 C C . PRO A 1 456 ? 45.861 28.548 103.611 1.00 14.29 455 PRO A C 1
ATOM 3606 O O . PRO A 1 456 ? 44.927 28.241 102.944 1.00 13.59 455 PRO A O 1
ATOM 3610 N N . PRO A 1 457 ? 47.063 28.741 103.088 1.00 16.17 456 PRO A N 1
ATOM 3611 C CA . PRO A 1 457 ? 48.343 28.882 103.811 1.00 14.82 456 PRO A CA 1
ATOM 3612 C C . PRO A 1 457 ? 48.798 30.292 104.147 1.00 14.16 456 PRO A C 1
ATOM 3613 O O . PRO A 1 457 ? 50.013 30.478 104.410 1.00 16.15 456 PRO A O 1
ATOM 3617 N N . TYR A 1 458 ? 47.878 31.261 104.252 1.00 14.48 457 TYR A N 1
ATOM 3618 C CA . TYR A 1 458 ? 48.236 32.676 104.462 1.00 12.93 457 TYR A CA 1
ATOM 3619 C C . TYR A 1 458 ? 47.875 33.196 105.819 1.00 12.98 457 TYR A C 1
ATOM 3620 O O . TYR A 1 458 ? 48.561 34.037 106.330 1.00 11.37 457 TYR A O 1
ATOM 3629 N N . TYR A 1 459 ? 46.801 32.663 106.402 1.00 14.18 458 TYR A N 1
ATOM 3630 C CA . TYR A 1 459 ? 46.231 33.176 107.609 1.00 14.77 458 TYR A CA 1
ATOM 3631 C C . TYR A 1 459 ? 45.465 32.066 108.320 1.00 14.22 458 TYR A C 1
ATOM 3632 O O . TYR A 1 459 ? 44.774 31.316 107.707 1.00 15.11 458 TYR A O 1
ATOM 3641 N N . SER A 1 460 ? 45.537 32.022 109.630 1.00 14.66 459 SER A N 1
ATOM 3642 C CA . SER A 1 460 ? 44.572 31.240 110.429 1.00 15.60 459 SER A CA 1
ATOM 3643 C C . SER A 1 460 ? 44.351 31.781 111.814 1.00 15.54 459 SER A C 1
ATOM 3644 O O . SER A 1 460 ? 45.274 32.131 112.502 1.00 13.99 459 SER A O 1
ATOM 3647 N N . LEU A 1 461 ? 43.099 31.779 112.243 1.00 18.29 460 LEU A N 1
ATOM 3648 C CA . LEU A 1 461 ? 42.713 32.146 113.584 1.00 21.58 460 LEU A CA 1
ATOM 3649 C C . LEU A 1 461 ? 43.502 31.348 114.588 1.00 21.18 460 LEU A C 1
ATOM 3650 O O . LEU A 1 461 ? 43.807 31.846 115.672 1.00 22.90 460 LEU A O 1
ATOM 3655 N N . LYS A 1 462 ? 43.837 30.112 114.231 1.00 22.44 461 LYS A N 1
ATOM 3656 C CA . LYS A 1 462 ? 44.576 29.199 115.101 1.00 24.37 461 LYS A CA 1
ATOM 3657 C C . LYS A 1 462 ? 46.072 29.347 115.051 1.00 23.91 461 LYS A C 1
ATOM 3658 O O . LYS A 1 462 ? 46.768 28.801 115.902 1.00 28.57 461 LYS A O 1
ATOM 3664 N N . TRP A 1 463 ? 46.602 30.058 114.049 1.00 20.46 462 TRP A N 1
ATOM 3665 C CA . TRP A 1 463 ? 48.020 30.333 113.987 1.00 17.49 462 TRP A CA 1
ATOM 3666 C C . TRP A 1 463 ? 48.494 31.378 114.979 1.00 16.67 462 TRP A C 1
ATOM 3667 O O . TRP A 1 463 ? 47.680 32.168 115.522 1.00 16.91 462 TRP A O 1
ATOM 3678 N N . THR A 1 464 ? 49.798 31.437 115.208 1.00 15.87 463 THR A N 1
ATOM 3679 C CA . THR A 1 464 ? 50.340 32.449 116.131 1.00 16.28 463 THR A CA 1
ATOM 3680 C C . THR A 1 464 ? 50.351 33.811 115.415 1.00 17.30 463 THR A C 1
ATOM 3681 O O . THR A 1 464 ? 50.247 33.872 114.184 1.00 14.17 463 THR A O 1
ATOM 3685 N N . ARG A 1 465 ? 50.440 34.900 116.175 1.00 16.98 464 ARG A N 1
ATOM 3686 C CA . ARG A 1 465 ? 50.507 36.243 115.527 1.00 19.49 464 ARG A CA 1
ATOM 3687 C C . ARG A 1 465 ? 51.678 36.355 114.582 1.00 16.09 464 ARG A C 1
ATOM 3688 O O . ARG A 1 465 ? 51.576 36.950 113.548 1.00 14.44 464 ARG A O 1
ATOM 3696 N N . ALA A 1 466 ? 52.807 35.787 114.959 1.00 15.85 465 ALA A N 1
ATOM 3697 C CA . ALA A 1 466 ? 53.996 35.787 114.101 1.00 15.79 465 ALA A CA 1
ATOM 3698 C C . ALA A 1 466 ? 53.795 35.054 112.793 1.00 14.52 465 ALA A C 1
ATOM 3699 O O . ALA A 1 466 ? 54.246 35.560 111.766 1.00 13.16 465 ALA A O 1
ATOM 3701 N N . GLU A 1 467 ? 53.143 33.883 112.845 1.00 13.57 466 GLU A N 1
ATOM 3702 C CA . GLU A 1 467 ? 52.774 33.154 111.624 1.00 13.60 466 GLU A CA 1
ATOM 3703 C C . GLU A 1 467 ? 51.873 34.016 110.756 1.00 13.32 466 GLU A C 1
ATOM 3704 O O . GLU A 1 467 ? 52.151 34.199 109.567 1.00 13.50 466 GLU A O 1
ATOM 3710 N N . ASN A 1 468 ? 50.839 34.646 111.336 1.00 12.34 467 ASN A N 1
ATOM 3711 C CA . ASN A 1 468 ? 49.891 35.459 110.505 1.00 13.91 467 ASN A CA 1
ATOM 3712 C C . ASN A 1 468 ? 50.545 36.698 109.872 1.00 14.48 467 ASN A C 1
ATOM 3713 O O . ASN A 1 468 ? 50.207 37.096 108.750 1.00 14.35 467 ASN A O 1
ATOM 3718 N N . LEU A 1 469 ? 51.541 37.232 110.577 1.00 13.55 468 LEU A N 1
ATOM 3719 C CA . LEU A 1 469 ? 52.222 38.421 110.184 1.00 13.91 468 LEU A CA 1
ATOM 3720 C C . LEU A 1 469 ? 53.036 38.068 108.991 1.00 13.63 468 LEU A C 1
ATOM 3721 O O . LEU A 1 469 ? 53.168 38.905 108.033 1.00 13.09 468 LEU A O 1
ATOM 3726 N N . GLY A 1 470 ? 53.598 36.845 109.026 1.00 13.05 469 GLY A N 1
ATOM 3727 C CA . GLY A 1 470 ? 54.462 36.378 107.948 1.00 11.72 469 GLY A CA 1
ATOM 3728 C C . GLY A 1 470 ? 53.620 35.995 106.732 1.00 11.64 469 GLY A C 1
ATOM 3729 O O . GLY A 1 470 ? 53.934 36.351 105.584 1.00 11.98 469 GLY A O 1
ATOM 3730 N N . GLY A 1 471 ? 52.572 35.261 106.969 1.00 12.83 470 GLY A N 1
ATOM 3731 C CA . GLY A 1 471 ? 51.640 34.827 105.917 1.00 13.34 470 GLY A CA 1
ATOM 3732 C C . GLY A 1 471 ? 50.737 35.875 105.272 1.00 15.31 470 GLY A C 1
ATOM 3733 O O . GLY A 1 471 ? 50.377 35.730 104.078 1.00 15.93 470 GLY A O 1
ATOM 3734 N N . THR A 1 472 ? 50.299 36.871 106.078 1.00 12.99 471 THR A N 1
ATOM 3735 C CA . THR A 1 472 ? 49.275 37.845 105.702 1.00 14.35 471 THR A CA 1
ATOM 3736 C C . THR A 1 472 ? 49.700 39.304 106.013 1.00 13.90 471 THR A C 1
ATOM 3737 O O . THR A 1 472 ? 49.454 40.194 105.217 1.00 12.79 471 THR A O 1
ATOM 3741 N N . GLY A 1 473 ? 50.344 39.518 107.151 1.00 13.49 472 GLY A N 1
ATOM 3742 C CA . GLY A 1 473 ? 50.890 40.843 107.541 1.00 15.40 472 GLY A CA 1
ATOM 3743 C C . GLY A 1 473 ? 51.756 41.488 106.454 1.00 14.80 472 GLY A C 1
ATOM 3744 O O . GLY A 1 473 ? 51.553 42.664 106.134 1.00 16.62 472 GLY A O 1
ATOM 3745 N N . ALA A 1 474 ? 52.678 40.714 105.852 1.00 13.11 473 ALA A N 1
ATOM 3746 C CA . ALA A 1 474 ? 53.598 41.243 104.874 1.00 13.61 473 ALA A CA 1
ATOM 3747 C C . ALA A 1 474 ? 52.784 41.628 103.608 1.00 12.27 473 ALA A C 1
ATOM 3748 O O . ALA A 1 474 ? 53.055 42.655 102.962 1.00 12.51 473 ALA A O 1
ATOM 3750 N N . THR A 1 475 ? 51.754 40.843 103.316 1.00 11.83 474 THR A N 1
ATOM 3751 C CA . THR A 1 475 ? 50.783 41.201 102.288 1.00 13.12 474 THR A CA 1
ATOM 3752 C C . THR A 1 475 ? 49.993 42.493 102.540 1.00 12.44 474 THR A C 1
ATOM 3753 O O . THR A 1 475 ? 49.911 43.366 101.665 1.00 12.38 474 THR A O 1
ATOM 3757 N N . ILE A 1 476 ? 49.400 42.607 103.719 1.00 12.68 475 ILE A N 1
ATOM 3758 C CA . ILE A 1 476 ? 48.819 43.870 104.160 1.00 13.64 475 ILE A CA 1
ATOM 3759 C C . ILE A 1 476 ? 49.805 45.034 103.964 1.00 13.96 475 ILE A C 1
ATOM 3760 O O . ILE A 1 476 ? 49.481 46.044 103.349 1.00 13.67 475 ILE A O 1
ATOM 3765 N N . GLY A 1 477 ? 50.996 44.907 104.500 1.00 16.07 476 GLY A N 1
ATOM 3766 C CA . GLY A 1 477 ? 52.016 45.906 104.297 1.00 16.46 476 GLY A CA 1
ATOM 3767 C C . GLY A 1 477 ? 52.391 46.214 102.871 1.00 14.64 476 GLY A C 1
ATOM 3768 O O . GLY A 1 477 ? 52.645 47.386 102.516 1.00 13.17 476 GLY A O 1
ATOM 3769 N N . HIS A 1 478 ? 52.454 45.156 102.060 1.00 13.02 477 HIS A N 1
ATOM 3770 C CA . HIS A 1 478 ? 52.714 45.274 100.657 1.00 13.62 477 HIS A CA 1
ATOM 3771 C C . HIS A 1 478 ? 51.657 46.168 99.998 1.00 13.37 477 HIS A C 1
ATOM 3772 O O . HIS A 1 478 ? 52.006 47.088 99.246 1.00 13.96 477 HIS A O 1
ATOM 3779 N N . GLU A 1 479 ? 50.387 45.893 100.266 1.00 12.36 478 GLU A N 1
ATOM 3780 C CA . GLU A 1 479 ? 49.338 46.640 99.634 1.00 12.90 478 GLU A CA 1
ATOM 3781 C C . GLU A 1 479 ? 49.400 48.125 100.054 1.00 14.57 478 GLU A C 1
ATOM 3782 O O . GLU A 1 479 ? 49.272 49.047 99.198 1.00 14.49 478 GLU A O 1
ATOM 3788 N N . ILE A 1 480 ? 49.614 48.379 101.339 1.00 13.66 479 ILE A N 1
ATOM 3789 C CA . ILE A 1 480 ? 49.757 49.775 101.785 1.00 14.06 479 ILE A CA 1
ATOM 3790 C C . ILE A 1 480 ? 50.947 50.430 101.076 1.00 13.77 479 ILE A C 1
ATOM 3791 O O . ILE A 1 480 ? 50.838 51.572 100.575 1.00 15.48 479 ILE A O 1
ATOM 3796 N N . SER A 1 481 ? 52.039 49.710 100.954 1.00 13.99 480 SER A N 1
ATOM 3797 C CA . SER A 1 481 ? 53.248 50.236 100.291 1.00 15.10 480 SER A CA 1
ATOM 3798 C C . SER A 1 481 ? 53.094 50.652 98.839 1.00 14.11 480 SER A C 1
ATOM 3799 O O . SER A 1 481 ? 53.887 51.522 98.347 1.00 14.17 480 SER A O 1
ATOM 3802 N N . HIS A 1 482 ? 52.128 50.044 98.146 1.00 13.60 481 HIS A N 1
ATOM 3803 C CA . HIS A 1 482 ? 51.810 50.467 96.823 1.00 13.96 481 HIS A CA 1
ATOM 3804 C C . HIS A 1 482 ? 51.330 51.928 96.711 1.00 16.58 481 HIS A C 1
ATOM 3805 O O . HIS A 1 482 ? 51.491 52.520 95.645 1.00 15.65 481 HIS A O 1
ATOM 3812 N N . SER A 1 483 ? 50.752 52.503 97.777 1.00 16.61 482 SER A N 1
ATOM 3813 C CA . SER A 1 483 ? 50.469 53.975 97.789 1.00 16.72 482 SER A CA 1
ATOM 3814 C C . SER A 1 483 ? 51.708 54.900 97.616 1.00 15.89 482 SER A C 1
ATOM 3815 O O . SER A 1 483 ? 51.572 56.035 97.193 1.00 14.78 482 SER A O 1
ATOM 3818 N N . PHE A 1 484 ? 52.885 54.378 97.929 1.00 17.10 483 PHE A N 1
ATOM 3819 C CA . PHE A 1 484 ? 54.159 55.095 97.852 1.00 16.70 483 PHE A CA 1
ATOM 3820 C C . PHE A 1 484 ? 55.193 54.366 97.010 1.00 16.30 483 PHE A C 1
ATOM 3821 O O . PHE A 1 484 ? 56.371 54.607 97.155 1.00 15.97 483 PHE A O 1
ATOM 3829 N N . ASP A 1 485 ? 54.782 53.502 96.096 1.00 15.34 484 ASP A N 1
ATOM 3830 C CA . ASP A 1 485 ? 55.758 52.936 95.202 1.00 15.10 484 ASP A CA 1
ATOM 3831 C C . ASP A 1 485 ? 56.029 53.963 94.054 1.00 16.32 484 ASP A C 1
ATOM 3832 O O . ASP A 1 485 ? 55.671 55.145 94.154 1.00 14.91 484 ASP A O 1
ATOM 3837 N N . ASN A 1 486 ? 56.827 53.569 93.066 1.00 16.29 485 ASN A N 1
ATOM 3838 C CA . ASN A 1 486 ? 57.161 54.530 92.018 1.00 16.74 485 ASN A CA 1
ATOM 3839 C C . ASN A 1 486 ? 55.980 54.992 91.182 1.00 15.88 485 ASN A C 1
ATOM 3840 O O . ASN A 1 486 ? 56.065 56.038 90.547 1.00 17.49 485 ASN A O 1
ATOM 3845 N N . ASN A 1 487 ? 54.890 54.229 91.169 1.00 15.98 486 ASN A N 1
ATOM 3846 C CA . ASN A 1 487 ? 53.623 54.657 90.577 1.00 15.32 486 ASN A CA 1
ATOM 3847 C C . ASN A 1 487 ? 52.773 55.382 91.588 1.00 15.82 486 ASN A C 1
ATOM 3848 O O . ASN A 1 487 ? 52.385 56.517 91.352 1.00 18.09 486 ASN A O 1
ATOM 3853 N N . GLY A 1 488 ? 52.463 54.720 92.696 1.00 16.24 487 GLY A N 1
ATOM 3854 C CA . GLY A 1 488 ? 51.570 55.250 93.731 1.00 17.27 487 GLY A CA 1
ATOM 3855 C C . GLY A 1 488 ? 51.950 56.641 94.268 1.00 16.30 487 GLY A C 1
ATOM 3856 O O . GLY A 1 488 ? 51.076 57.485 94.482 1.00 18.79 487 GLY A O 1
ATOM 3857 N N . ALA A 1 489 ? 53.242 56.856 94.421 1.00 16.60 488 ALA A N 1
ATOM 3858 C CA . ALA A 1 489 ? 53.803 58.093 94.969 1.00 17.09 488 ALA A CA 1
ATOM 3859 C C . ALA A 1 489 ? 53.413 59.264 94.061 1.00 18.61 488 ALA A C 1
ATOM 3860 O O . ALA A 1 489 ? 53.598 60.427 94.450 1.00 16.98 488 ALA A O 1
ATOM 3862 N N . LEU A 1 490 ? 52.954 58.965 92.842 1.00 19.47 489 LEU A N 1
ATOM 3863 C CA . LEU A 1 490 ? 52.581 60.041 91.917 1.00 21.01 489 LEU A CA 1
ATOM 3864 C C . LEU A 1 490 ? 51.157 60.517 92.168 1.00 18.39 489 LEU A C 1
ATOM 3865 O O . LEU A 1 490 ? 50.758 61.580 91.687 1.00 17.64 489 LEU A O 1
ATOM 3870 N N . TYR A 1 491 ? 50.357 59.750 92.914 1.00 17.62 490 TYR A N 1
ATOM 3871 C CA . TYR A 1 491 ? 48.999 60.165 93.207 1.00 16.43 490 TYR A CA 1
ATOM 3872 C C . TYR A 1 491 ? 48.854 60.732 94.624 1.00 16.55 490 TYR A C 1
ATOM 3873 O O . TYR A 1 491 ? 49.521 60.267 95.581 1.00 17.40 490 TYR A O 1
ATOM 3882 N N . ASP A 1 492 ? 47.947 61.685 94.784 1.00 16.62 491 ASP A N 1
ATOM 3883 C CA . ASP A 1 492 ? 47.647 62.247 96.127 1.00 17.98 491 ASP A CA 1
ATOM 3884 C C . ASP A 1 492 ? 46.658 61.390 96.912 1.00 18.52 491 ASP A C 1
ATOM 3885 O O . ASP A 1 492 ? 46.193 60.326 96.440 1.00 15.93 491 ASP A O 1
ATOM 3890 N N . GLU A 1 493 ? 46.296 61.855 98.103 1.00 17.03 492 GLU A N 1
ATOM 3891 C CA . GLU A 1 493 ? 45.436 61.097 98.972 1.00 17.99 492 GLU A CA 1
ATOM 3892 C C . GLU A 1 493 ? 43.995 61.077 98.435 1.00 17.64 492 GLU A C 1
ATOM 3893 O O . GLU A 1 493 ? 43.149 60.410 98.990 1.00 17.44 492 GLU A O 1
ATOM 3899 N N . TYR A 1 494 ? 43.738 61.821 97.367 1.00 18.58 493 TYR A N 1
ATOM 3900 C CA . TYR A 1 494 ? 42.424 61.822 96.704 1.00 19.40 493 TYR A CA 1
ATOM 3901 C C . TYR A 1 494 ? 42.398 60.969 95.420 1.00 18.76 493 TYR A C 1
ATOM 3902 O O . TYR A 1 494 ? 41.368 60.903 94.699 1.00 19.43 493 TYR A O 1
ATOM 3911 N N . GLY A 1 495 ? 43.516 60.349 95.072 1.00 17.64 494 GLY A N 1
ATOM 3912 C CA . GLY A 1 495 ? 43.550 59.515 93.845 1.00 18.07 494 GLY A CA 1
ATOM 3913 C C . GLY A 1 495 ? 43.943 60.270 92.599 1.00 18.26 494 GLY A C 1
ATOM 3914 O O . GLY A 1 495 ? 43.913 59.741 91.538 1.00 17.85 494 GLY A O 1
ATOM 3915 N N . ASN A 1 496 ? 44.280 61.549 92.744 1.00 21.00 495 ASN A N 1
ATOM 3916 C CA . ASN A 1 496 ? 44.712 62.404 91.583 1.00 20.52 495 ASN A CA 1
ATOM 3917 C C . ASN A 1 496 ? 46.212 62.468 91.369 1.00 20.86 495 ASN A C 1
ATOM 3918 O O . ASN A 1 496 ? 47.009 62.586 92.308 1.00 19.80 495 ASN A O 1
ATOM 3923 N N . LEU A 1 497 ? 46.633 62.404 90.113 1.00 20.98 496 LEU A N 1
ATOM 3924 C CA . LEU A 1 497 ? 47.987 62.633 89.825 1.00 22.01 496 LEU A CA 1
ATOM 3925 C C . LEU A 1 497 ? 48.362 64.094 90.203 1.00 24.01 496 LEU A C 1
ATOM 3926 O O . LEU A 1 497 ? 47.847 65.063 89.635 1.00 23.88 496 LEU A O 1
ATOM 3931 N N . HIS A 1 498 ? 49.296 64.226 91.123 1.00 22.84 497 HIS A N 1
ATOM 3932 C CA . HIS A 1 498 ? 49.746 65.528 91.609 1.00 26.36 497 HIS A CA 1
ATOM 3933 C C . HIS A 1 498 ? 51.078 65.347 92.258 1.00 23.05 497 HIS A C 1
ATOM 3934 O O . HIS A 1 498 ? 51.282 64.378 93.023 1.00 22.43 497 HIS A O 1
ATOM 3941 N N . ASN A 1 499 ? 51.970 66.297 91.993 1.00 21.94 498 ASN A N 1
ATOM 3942 C CA . ASN A 1 499 ? 53.320 66.216 92.514 1.00 21.95 498 ASN A CA 1
ATOM 3943 C C . ASN A 1 499 ? 53.309 66.731 93.952 1.00 25.06 498 ASN A C 1
ATOM 3944 O O . ASN A 1 499 ? 53.221 67.956 94.184 1.00 21.12 498 ASN A O 1
ATOM 3949 N N . TRP A 1 500 ? 53.373 65.818 94.935 1.00 21.39 499 TRP A N 1
ATOM 3950 C CA . TRP A 1 500 ? 53.402 66.302 96.327 1.00 21.30 499 TRP A CA 1
ATOM 3951 C C . TRP A 1 500 ? 54.803 66.230 96.986 1.00 19.43 499 TRP A C 1
ATOM 3952 O O . TRP A 1 500 ? 54.935 66.390 98.205 1.00 23.72 499 TRP A O 1
ATOM 3963 N N . TRP A 1 501 ? 55.832 65.990 96.187 1.00 18.13 500 TRP A N 1
ATOM 3964 C CA . TRP A 1 501 ? 57.193 65.850 96.635 1.00 19.06 500 TRP A CA 1
ATOM 3965 C C . TRP A 1 501 ? 57.968 67.148 96.502 1.00 21.49 500 TRP A C 1
ATOM 3966 O O . TRP A 1 501 ? 57.756 67.897 95.547 1.00 22.10 500 TRP A O 1
ATOM 3977 N N . THR A 1 502 ? 58.886 67.414 97.437 1.00 20.27 501 THR A N 1
ATOM 3978 C CA . THR A 1 502 ? 59.886 68.453 97.192 1.00 18.02 501 THR A CA 1
ATOM 3979 C C . THR A 1 502 ? 60.894 67.937 96.206 1.00 18.35 501 THR A C 1
ATOM 3980 O O . THR A 1 502 ? 61.014 66.740 96.035 1.00 18.24 501 THR A O 1
ATOM 3984 N N . PRO A 1 503 ? 61.660 68.835 95.547 1.00 19.58 502 PRO A N 1
ATOM 3985 C CA . PRO A 1 503 ? 62.743 68.301 94.662 1.00 20.91 502 PRO A CA 1
ATOM 3986 C C . PRO A 1 503 ? 63.759 67.401 95.344 1.00 18.92 502 PRO A C 1
ATOM 3987 O O . PRO A 1 503 ? 64.184 66.374 94.765 1.00 19.77 502 PRO A O 1
ATOM 3991 N N . ALA A 1 504 ? 64.230 67.761 96.539 1.00 16.83 503 ALA A N 1
ATOM 3992 C CA . ALA A 1 504 ? 65.240 66.930 97.154 1.00 16.28 503 ALA A CA 1
ATOM 3993 C C . ALA A 1 504 ? 64.680 65.593 97.643 1.00 14.53 503 ALA A C 1
ATOM 3994 O O . ALA A 1 504 ? 65.356 64.569 97.614 1.00 17.12 503 ALA A O 1
ATOM 3996 N N . ASP A 1 505 ? 63.429 65.575 98.026 1.00 14.88 504 ASP A N 1
ATOM 3997 C CA . ASP A 1 505 ? 62.860 64.367 98.577 1.00 14.73 504 ASP A CA 1
ATOM 3998 C C . ASP A 1 505 ? 62.581 63.464 97.346 1.00 16.05 504 ASP A C 1
ATOM 3999 O O . ASP A 1 505 ? 62.778 62.264 97.420 1.00 14.65 504 ASP A O 1
ATOM 4004 N N . LYS A 1 506 ? 62.148 64.071 96.228 1.00 16.91 505 LYS A N 1
ATOM 4005 C CA . LYS A 1 506 ? 61.871 63.306 95.008 1.00 19.90 505 LYS A CA 1
ATOM 4006 C C . LYS A 1 506 ? 63.174 62.681 94.482 1.00 21.63 505 LYS A C 1
ATOM 4007 O O . LYS A 1 506 ? 63.201 61.466 94.106 1.00 20.58 505 LYS A O 1
ATOM 4013 N N . GLN A 1 507 ? 64.257 63.471 94.501 1.00 20.93 506 GLN A N 1
ATOM 4014 C CA . GLN A 1 507 ? 65.585 62.948 94.182 1.00 21.47 506 GLN A CA 1
ATOM 4015 C C . GLN A 1 507 ? 66.000 61.774 95.074 1.00 21.47 506 GLN A C 1
ATOM 4016 O O . GLN A 1 507 ? 66.499 60.758 94.562 1.00 20.33 506 GLN A O 1
ATOM 4019 N N . ALA A 1 508 ? 65.774 61.885 96.385 1.00 20.67 507 ALA A N 1
ATOM 4020 C CA . ALA A 1 508 ? 66.170 60.817 97.324 1.00 19.21 507 ALA A CA 1
ATOM 4021 C C . ALA A 1 508 ? 65.368 59.531 97.029 1.00 19.63 507 ALA A C 1
ATOM 4022 O O . ALA A 1 508 ? 65.939 58.429 96.949 1.00 18.36 507 ALA A O 1
ATOM 4024 N N . PHE A 1 509 ? 64.069 59.709 96.794 1.00 18.60 508 PHE A N 1
ATOM 4025 C CA . PHE A 1 509 ? 63.152 58.629 96.442 1.00 18.42 508 PHE A CA 1
ATOM 4026 C C . PHE A 1 509 ? 63.587 57.872 95.152 1.00 18.75 508 PHE A C 1
ATOM 4027 O O . PHE A 1 509 ? 63.637 56.661 95.149 1.00 18.62 508 PHE A O 1
ATOM 4035 N N . ASP A 1 510 ? 63.858 58.631 94.085 1.00 17.73 509 ASP A N 1
ATOM 4036 C CA . ASP A 1 510 ? 64.344 58.138 92.834 1.00 19.90 509 ASP A CA 1
ATOM 4037 C C . ASP A 1 510 ? 65.578 57.263 92.991 1.00 20.37 509 ASP A C 1
ATOM 4038 O O . ASP A 1 510 ? 65.727 56.214 92.320 1.00 16.59 509 ASP A O 1
ATOM 4043 N N . GLN A 1 511 ? 66.456 57.651 93.901 1.00 21.67 510 GLN A N 1
ATOM 4044 C CA . GLN A 1 511 ? 67.672 56.880 94.174 1.00 24.17 510 GLN A CA 1
ATOM 4045 C C . GLN A 1 511 ? 67.402 55.503 94.863 1.00 20.45 510 GLN A C 1
ATOM 4046 O O . GLN A 1 511 ? 68.060 54.480 94.530 1.00 17.44 510 GLN A O 1
ATOM 4052 N N . LEU A 1 512 ? 66.447 55.492 95.791 1.00 19.10 511 LEU A N 1
ATOM 4053 C CA . LEU A 1 512 ? 65.977 54.250 96.397 1.00 18.62 511 LEU A CA 1
ATOM 4054 C C . LEU A 1 512 ? 65.398 53.321 95.286 1.00 16.41 511 LEU A C 1
ATOM 4055 O O . LEU A 1 512 ? 65.658 52.116 95.289 1.00 16.83 511 LEU A O 1
ATOM 4060 N N . VAL A 1 513 ? 64.551 53.875 94.430 1.00 16.38 512 VAL A N 1
ATOM 4061 C CA . VAL A 1 513 ? 63.897 53.121 93.303 1.00 18.27 512 VAL A CA 1
ATOM 4062 C C . VAL A 1 513 ? 65.017 52.523 92.425 1.00 17.66 512 VAL A C 1
ATOM 4063 O O . VAL A 1 513 ? 65.040 51.318 92.076 1.00 14.71 512 VAL A O 1
ATOM 4067 N N . LYS A 1 514 ? 65.963 53.373 92.058 1.00 18.60 513 LYS A N 1
ATOM 4068 C CA . LYS A 1 514 ? 67.132 52.915 91.328 1.00 20.36 513 LYS A CA 1
ATOM 4069 C C . LYS A 1 514 ? 67.923 51.786 92.039 1.00 19.10 513 LYS A C 1
ATOM 4070 O O . LYS A 1 514 ? 68.266 50.786 91.397 1.00 16.93 513 LYS A O 1
ATOM 4076 N N . ALA A 1 515 ? 68.254 51.949 93.314 1.00 17.43 514 ALA A N 1
ATOM 4077 C CA . ALA A 1 515 ? 68.831 50.883 94.096 1.00 17.92 514 ALA A CA 1
ATOM 4078 C C . ALA A 1 515 ? 67.973 49.584 94.139 1.00 17.66 514 ALA A C 1
ATOM 4079 O O . ALA A 1 515 ? 68.513 48.454 94.110 1.00 17.22 514 ALA A O 1
ATOM 4081 N N . MET A 1 516 ? 66.678 49.748 94.192 1.00 16.32 515 MET A N 1
ATOM 4082 C CA . MET A 1 516 ? 65.794 48.570 94.221 1.00 18.18 515 MET A CA 1
ATOM 4083 C C . MET A 1 516 ? 65.793 47.851 92.881 1.00 16.01 515 MET A C 1
ATOM 4084 O O . MET A 1 516 ? 65.802 46.670 92.892 1.00 14.51 515 MET A O 1
ATOM 4089 N N . ALA A 1 517 ? 65.848 48.568 91.758 1.00 15.24 516 ALA A N 1
ATOM 4090 C CA . ALA A 1 517 ? 65.997 47.907 90.444 1.00 16.27 516 ALA A CA 1
ATOM 4091 C C . ALA A 1 517 ? 67.295 47.119 90.393 1.00 15.74 516 ALA A C 1
ATOM 4092 O O . ALA A 1 517 ? 67.326 45.974 89.896 1.00 17.46 516 ALA A O 1
ATOM 4094 N N . ALA A 1 518 ? 68.378 47.752 90.845 1.00 15.46 517 ALA A N 1
ATOM 4095 C CA . ALA A 1 518 ? 69.718 47.104 90.897 1.00 16.03 517 ALA A CA 1
ATOM 4096 C C . ALA A 1 518 ? 69.770 45.862 91.823 1.00 16.00 517 ALA A C 1
ATOM 4097 O O . ALA A 1 518 ? 70.528 44.902 91.573 1.00 13.51 517 ALA A O 1
ATOM 4099 N N . GLN A 1 519 ? 68.956 45.885 92.882 1.00 15.38 518 GLN A N 1
ATOM 4100 C CA . GLN A 1 519 ? 68.965 44.788 93.853 1.00 14.97 518 GLN A CA 1
ATOM 4101 C C . GLN A 1 519 ? 68.400 43.514 93.233 1.00 14.94 518 GLN A C 1
ATOM 4102 O O . GLN A 1 519 ? 68.727 42.426 93.707 1.00 16.47 518 GLN A O 1
ATOM 4108 N N . PHE A 1 520 ? 67.569 43.641 92.197 1.00 14.30 519 PHE A N 1
ATOM 4109 C CA . PHE A 1 520 ? 66.963 42.460 91.515 1.00 14.76 519 PHE A CA 1
ATOM 4110 C C . PHE A 1 520 ? 67.409 42.218 90.084 1.00 15.66 519 PHE A C 1
ATOM 4111 O O . PHE A 1 520 ? 67.398 41.053 89.548 1.00 14.33 519 PHE A O 1
ATOM 4119 N N . ASP A 1 521 ? 67.802 43.285 89.422 1.00 14.29 520 ASP A N 1
ATOM 4120 C CA . ASP A 1 521 ? 68.209 43.091 88.045 1.00 15.27 520 ASP A CA 1
ATOM 4121 C C . ASP A 1 521 ? 69.233 41.959 87.737 1.00 14.57 520 ASP A C 1
ATOM 4122 O O . ASP A 1 521 ? 70.339 41.878 88.288 1.00 13.43 520 ASP A O 1
ATOM 4127 N N . GLY A 1 522 ? 68.830 41.096 86.798 1.00 14.28 521 GLY A N 1
ATOM 4128 C CA . GLY A 1 522 ? 69.725 40.115 86.229 1.00 14.93 521 GLY A CA 1
ATOM 4129 C C . GLY A 1 522 ? 69.787 38.825 87.038 1.00 15.69 521 GLY A C 1
ATOM 4130 O O . GLY A 1 522 ? 70.510 37.887 86.634 1.00 15.16 521 GLY A O 1
ATOM 4131 N N . ARG A 1 523 ? 69.090 38.767 88.185 1.00 13.87 522 ARG A N 1
ATOM 4132 C CA . ARG A 1 523 ? 69.036 37.508 88.948 1.00 15.19 522 ARG A CA 1
ATOM 4133 C C . ARG A 1 523 ? 68.307 36.421 88.138 1.00 14.98 522 ARG A C 1
ATOM 4134 O O . ARG A 1 523 ? 67.461 36.738 87.336 1.00 15.05 522 ARG A O 1
ATOM 4142 N N . ASP A 1 524 ? 68.684 35.181 88.364 1.00 16.89 523 ASP A N 1
ATOM 4143 C CA . ASP A 1 524 ? 68.226 34.016 87.604 1.00 18.05 523 ASP A CA 1
ATOM 4144 C C . ASP A 1 524 ? 66.988 33.370 88.245 1.00 17.05 523 ASP A C 1
ATOM 4145 O O . ASP A 1 524 ? 66.891 33.271 89.460 1.00 19.11 523 ASP A O 1
ATOM 4150 N N . TYR A 1 525 ? 66.032 32.967 87.404 1.00 15.89 524 TYR A N 1
ATOM 4151 C CA . TYR A 1 525 ? 64.962 32.111 87.801 1.00 15.13 524 TYR A CA 1
ATOM 4152 C C . TYR A 1 525 ? 64.682 31.115 86.689 1.00 16.27 524 TYR A C 1
ATOM 4153 O O . TYR A 1 525 ? 64.316 31.506 85.584 1.00 16.93 524 TYR A O 1
ATOM 4162 N N . GLU A 1 526 ? 64.859 29.824 86.982 1.00 19.34 525 GLU A N 1
ATOM 4163 C CA . GLU A 1 526 ? 64.570 28.781 85.991 1.00 21.60 525 GLU A CA 1
ATOM 4164 C C . GLU A 1 526 ? 65.366 29.042 84.718 1.00 21.89 525 GLU A C 1
ATOM 4165 O O . GLU A 1 526 ? 64.901 28.717 83.611 1.00 21.81 525 GLU A O 1
ATOM 4171 N N . GLY A 1 527 ? 66.526 29.676 84.839 1.00 22.42 526 GLY A N 1
ATOM 4172 C CA . GLY A 1 527 ? 67.346 29.966 83.674 1.00 21.76 526 GLY A CA 1
ATOM 4173 C C . GLY A 1 527 ? 66.990 31.272 82.986 1.00 18.80 526 GLY A C 1
ATOM 4174 O O . GLY A 1 527 ? 67.528 31.569 81.949 1.00 19.83 526 GLY A O 1
ATOM 4175 N N . VAL A 1 528 ? 66.105 32.056 83.554 1.00 18.09 527 VAL A N 1
ATOM 4176 C CA . VAL A 1 528 ? 65.615 33.248 82.923 1.00 19.50 527 VAL A CA 1
ATOM 4177 C C . VAL A 1 528 ? 66.100 34.463 83.743 1.00 19.80 527 VAL A C 1
ATOM 4178 O O . VAL A 1 528 ? 66.135 34.389 84.967 1.00 16.79 527 VAL A O 1
ATOM 4182 N N . LYS A 1 529 ? 66.488 35.551 83.046 1.00 17.71 528 LYS A N 1
ATOM 4183 C CA . LYS A 1 529 ? 66.930 36.771 83.723 1.00 19.97 528 LYS A CA 1
ATOM 4184 C C . LYS A 1 529 ? 65.730 37.601 84.213 1.00 19.77 528 LYS A C 1
ATOM 4185 O O . LYS A 1 529 ? 64.784 37.835 83.488 1.00 18.42 528 LYS A O 1
ATOM 4191 N N . VAL A 1 530 ? 65.782 38.009 85.471 1.00 17.68 529 VAL A N 1
ATOM 4192 C CA . VAL A 1 530 ? 64.796 38.952 85.992 1.00 16.61 529 VAL A CA 1
ATOM 4193 C C . VAL A 1 530 ? 65.191 40.429 85.621 1.00 15.00 529 VAL A C 1
ATOM 4194 O O . VAL A 1 530 ? 66.366 40.826 85.644 1.00 15.77 529 VAL A O 1
ATOM 4198 N N . ASN A 1 531 ? 64.186 41.207 85.245 1.00 16.06 530 ASN A N 1
ATOM 4199 C CA . ASN A 1 531 ? 64.316 42.622 84.881 1.00 15.48 530 ASN A CA 1
ATOM 4200 C C . ASN A 1 531 ? 63.939 43.447 86.123 1.00 14.64 530 ASN A C 1
ATOM 4201 O O . ASN A 1 531 ? 62.808 43.422 86.586 1.00 14.50 530 ASN A O 1
ATOM 4206 N N . GLY A 1 532 ? 64.952 44.054 86.733 1.00 14.92 531 GLY A N 1
ATOM 4207 C CA . GLY A 1 532 ? 64.749 44.771 87.983 1.00 13.81 531 GLY A CA 1
ATOM 4208 C C . GLY A 1 532 ? 64.024 46.059 87.834 1.00 14.06 531 GLY A C 1
ATOM 4209 O O . GLY A 1 532 ? 63.527 46.578 88.822 1.00 14.75 531 GLY A O 1
ATOM 4210 N N . THR A 1 533 ? 63.978 46.603 86.619 1.00 15.99 532 THR A N 1
ATOM 4211 C CA . THR A 1 533 ? 63.220 47.825 86.339 1.00 16.19 532 THR A CA 1
ATOM 4212 C C . THR A 1 533 ? 61.771 47.513 86.153 1.00 14.90 532 THR A C 1
ATOM 4213 O O . THR A 1 533 ? 60.845 48.165 86.708 1.00 15.90 532 THR A O 1
ATOM 4217 N N . LEU A 1 534 ? 61.535 46.430 85.431 1.00 15.11 533 LEU A N 1
ATOM 4218 C CA . LEU A 1 534 ? 60.184 45.976 85.188 1.00 15.84 533 LEU A CA 1
ATOM 4219 C C . LEU A 1 534 ? 59.441 45.704 86.491 1.00 15.17 533 LEU A C 1
ATOM 4220 O O . LEU A 1 534 ? 58.212 45.978 86.622 1.00 13.54 533 LEU A O 1
ATOM 4225 N N . THR A 1 535 ? 60.198 45.182 87.451 1.00 13.75 534 THR A N 1
ATOM 4226 C CA . THR A 1 535 ? 59.634 44.605 88.642 1.00 14.24 534 THR A CA 1
ATOM 4227 C C . THR A 1 535 ? 59.851 45.539 89.829 1.00 14.33 534 THR A C 1
ATOM 4228 O O . THR A 1 535 ? 59.574 45.152 90.957 1.00 13.74 534 THR A O 1
ATOM 4232 N N . VAL A 1 536 ? 60.314 46.774 89.568 1.00 13.51 535 VAL A N 1
ATOM 4233 C CA . VAL A 1 536 ? 60.674 47.613 90.681 1.00 14.09 535 VAL A CA 1
ATOM 4234 C C . VAL A 1 536 ? 59.515 47.943 91.612 1.00 12.92 535 VAL A C 1
ATOM 4235 O O . VAL A 1 536 ? 59.711 48.035 92.803 1.00 14.47 535 VAL A O 1
ATOM 4239 N N . SER A 1 537 ? 58.339 48.195 91.078 1.00 13.56 536 SER A N 1
ATOM 4240 C CA . SER A 1 537 ? 57.178 48.596 91.889 1.00 13.54 536 SER A CA 1
ATOM 4241 C C . SER A 1 537 ? 56.789 47.553 92.948 1.00 14.57 536 SER A C 1
ATOM 4242 O O . SER A 1 537 ? 56.492 47.884 94.133 1.00 13.86 536 SER A O 1
ATOM 4245 N N . GLU A 1 538 ? 56.808 46.291 92.510 1.00 12.65 537 GLU A N 1
ATOM 4246 C CA . GLU A 1 538 ? 56.494 45.168 93.382 1.00 12.68 537 GLU A CA 1
ATOM 4247 C C . GLU A 1 538 ? 57.557 44.806 94.368 1.00 12.37 537 GLU A C 1
ATOM 4248 O O . GLU A 1 538 ? 57.236 44.338 95.466 1.00 13.53 537 GLU A O 1
ATOM 4254 N N . ASN A 1 539 ? 58.820 44.958 93.968 1.00 11.64 538 ASN A N 1
ATOM 4255 C CA . ASN A 1 539 ? 59.927 44.744 94.869 1.00 12.11 538 ASN A CA 1
ATOM 4256 C C . ASN A 1 539 ? 60.007 45.845 95.928 1.00 13.17 538 ASN A C 1
ATOM 4257 O O . ASN A 1 539 ? 60.325 45.567 97.075 1.00 11.71 538 ASN A O 1
ATOM 4262 N N . MET A 1 540 ? 59.646 47.088 95.565 1.00 13.54 539 MET A N 1
ATOM 4263 C CA . MET A 1 540 ? 59.459 48.120 96.592 1.00 13.50 539 MET A CA 1
ATOM 4264 C C . MET A 1 540 ? 58.378 47.777 97.588 1.00 11.80 539 MET A C 1
ATOM 4265 O O . MET A 1 540 ? 58.623 47.884 98.775 1.00 12.21 539 MET A O 1
ATOM 4270 N N . ALA A 1 541 ? 57.198 47.357 97.114 1.00 10.91 540 ALA A N 1
ATOM 4271 C CA . ALA A 1 541 ? 56.109 46.990 97.984 1.00 10.07 540 ALA A CA 1
ATOM 4272 C C . ALA A 1 541 ? 56.428 45.823 98.890 1.00 10.53 540 ALA A C 1
ATOM 4273 O O . ALA A 1 541 ? 55.980 45.766 100.060 1.00 10.28 540 ALA A O 1
ATOM 4275 N N . ASP A 1 542 ? 57.135 44.836 98.340 1.00 11.11 541 ASP A N 1
ATOM 4276 C CA . ASP A 1 542 ? 57.556 43.679 99.162 1.00 11.15 541 ASP A CA 1
ATOM 4277 C C . ASP A 1 542 ? 58.457 44.098 100.273 1.00 10.74 541 ASP A C 1
ATOM 4278 O O . ASP A 1 542 ? 58.405 43.511 101.373 1.00 11.82 541 ASP A O 1
ATOM 4283 N N . ASN A 1 543 ? 59.396 44.993 99.961 1.00 11.14 542 ASN A N 1
ATOM 4284 C CA . ASN A 1 543 ? 60.425 45.386 100.903 1.00 12.12 542 ASN A CA 1
ATOM 4285 C C . ASN A 1 543 ? 59.784 46.201 102.058 1.00 13.58 542 ASN A C 1
ATOM 4286 O O . ASN A 1 543 ? 59.919 45.837 103.245 1.00 12.90 542 ASN A O 1
ATOM 4291 N N . ALA A 1 544 ? 59.062 47.274 101.717 1.00 12.66 543 ALA A N 1
ATOM 4292 C CA . ALA A 1 544 ? 58.445 48.089 102.719 1.00 12.97 543 ALA A CA 1
ATOM 4293 C C . ALA A 1 544 ? 57.283 47.360 103.422 1.00 12.74 543 ALA A C 1
ATOM 4294 O O . ALA A 1 544 ? 56.982 47.621 104.591 1.00 12.27 543 ALA A O 1
ATOM 4296 N N . GLY A 1 545 ? 56.657 46.420 102.726 1.00 12.02 544 GLY A N 1
ATOM 4297 C CA . GLY A 1 545 ? 55.619 45.587 103.348 1.00 11.74 544 GLY A CA 1
ATOM 4298 C C . GLY A 1 545 ? 56.156 44.617 104.389 1.00 13.25 544 GLY A C 1
ATOM 4299 O O . GLY A 1 545 ? 55.560 44.443 105.451 1.00 14.24 544 GLY A O 1
ATOM 4300 N N . MET A 1 546 ? 57.243 43.946 104.069 1.00 13.25 545 MET A N 1
ATOM 4301 C CA . MET A 1 546 ? 57.883 43.064 105.047 1.00 13.62 545 MET A CA 1
ATOM 4302 C C . MET A 1 546 ? 58.368 43.866 106.270 1.00 13.80 545 MET A C 1
ATOM 4303 O O . MET A 1 546 ? 58.185 43.422 107.402 1.00 13.55 545 MET A O 1
ATOM 4308 N N . ASP A 1 547 ? 58.959 45.032 106.006 1.00 13.45 546 ASP A N 1
ATOM 4309 C CA . ASP A 1 547 ? 59.472 45.924 107.047 1.00 15.26 546 ASP A CA 1
ATOM 4310 C C . ASP A 1 547 ? 58.407 46.274 108.080 1.00 14.32 546 ASP A C 1
ATOM 4311 O O . ASP A 1 547 ? 58.621 46.052 109.292 1.00 14.51 546 ASP A O 1
ATOM 4316 N N . VAL A 1 548 ? 57.257 46.776 107.635 1.00 12.82 547 VAL A N 1
ATOM 4317 C CA . VAL A 1 548 ? 56.260 47.197 108.594 1.00 12.24 547 VAL A CA 1
ATOM 4318 C C . VAL A 1 548 ? 55.672 45.979 109.341 1.00 13.05 547 VAL A C 1
ATOM 4319 O O . VAL A 1 548 ? 55.344 46.068 110.544 1.00 12.53 547 VAL A O 1
ATOM 4323 N N . ALA A 1 549 ? 55.491 44.839 108.638 1.00 12.25 548 ALA A N 1
ATOM 4324 C CA . ALA A 1 549 ? 54.957 43.593 109.255 1.00 11.58 548 ALA A CA 1
ATOM 4325 C C . ALA A 1 549 ? 55.933 43.096 110.331 1.00 12.26 548 ALA A C 1
ATOM 4326 O O . ALA A 1 549 ? 55.540 42.770 111.477 1.00 12.80 548 ALA A O 1
ATOM 4328 N N . LEU A 1 550 ? 57.219 43.105 109.995 1.00 13.41 549 LEU A N 1
ATOM 4329 C CA . LEU A 1 550 ? 58.244 42.762 111.007 1.00 13.62 549 LEU A CA 1
ATOM 4330 C C . LEU A 1 550 ? 58.203 43.683 112.253 1.00 15.23 549 LEU A C 1
ATOM 4331 O O . LEU A 1 550 ? 58.468 43.224 113.410 1.00 13.71 549 LEU A O 1
ATOM 4336 N N . ALA A 1 551 ? 57.951 44.975 112.019 1.00 14.82 550 ALA A N 1
ATOM 4337 C CA . ALA A 1 551 ? 57.864 45.903 113.157 1.00 16.05 550 ALA A CA 1
ATOM 4338 C C . ALA A 1 551 ? 56.716 45.528 114.099 1.00 17.03 550 ALA A C 1
ATOM 4339 O O . ALA A 1 551 ? 56.771 45.897 115.282 1.00 21.24 550 ALA A O 1
ATOM 4341 N N . LEU A 1 552 ? 55.636 44.891 113.619 1.00 19.39 551 LEU A N 1
ATOM 4342 C CA . LEU A 1 552 ? 54.564 44.504 114.542 1.00 22.39 551 LEU A CA 1
ATOM 4343 C C . LEU A 1 552 ? 54.985 43.416 115.487 1.00 23.23 551 LEU A C 1
ATOM 4344 O O . LEU A 1 552 ? 54.265 43.130 116.433 1.00 25.50 551 LEU A O 1
ATOM 4349 N N . LEU A 1 553 ? 56.132 42.778 115.259 1.00 23.88 552 LEU A N 1
ATOM 4350 C CA . LEU A 1 553 ? 56.610 41.770 116.225 1.00 24.72 552 LEU A CA 1
ATOM 4351 C C . LEU A 1 553 ? 57.161 42.424 117.503 1.00 28.47 552 LEU A C 1
ATOM 4352 O O . LEU A 1 553 ? 57.601 41.725 118.426 1.00 27.57 552 LEU A O 1
ATOM 4357 N N . GLY A 1 554 ? 57.226 43.758 117.503 1.00 31.33 553 GLY A N 1
ATOM 4358 C CA . GLY A 1 554 ? 57.740 44.516 118.623 1.00 33.14 553 GLY A CA 1
ATOM 4359 C C . GLY A 1 554 ? 59.229 44.759 118.545 1.00 34.76 553 GLY A C 1
ATOM 4360 O O . GLY A 1 554 ? 59.911 44.256 117.641 1.00 33.86 553 GLY A O 1
ATOM 4361 N N . ASP A 1 555 ? 59.722 45.517 119.531 1.00 38.50 554 ASP A N 1
ATOM 4362 C CA . ASP A 1 555 ? 61.077 46.026 119.554 1.00 35.00 554 ASP A CA 1
ATOM 4363 C C . ASP A 1 555 ? 62.084 44.925 119.914 1.00 33.57 554 ASP A C 1
ATOM 4364 O O . ASP A 1 555 ? 63.220 44.962 119.445 1.00 41.04 554 ASP A O 1
ATOM 4367 N N . GLN A 1 556 ? 61.671 43.954 120.727 1.00 33.14 555 GLN A N 1
ATOM 4368 C CA A GLN A 1 556 ? 62.594 42.894 121.212 0.50 32.47 555 GLN A CA 1
ATOM 4369 C CA B GLN A 1 556 ? 62.569 42.909 121.246 0.50 33.34 555 GLN A CA 1
ATOM 4370 C C . GLN A 1 556 ? 61.980 41.519 121.014 1.00 31.89 555 GLN A C 1
ATOM 4371 O O . GLN A 1 556 ? 61.785 40.759 121.983 1.00 28.99 555 GLN A O 1
ATOM 4382 N N . PRO A 1 557 ? 61.650 41.173 119.742 1.00 29.40 556 PRO A N 1
ATOM 4383 C CA . PRO A 1 557 ? 60.923 39.898 119.522 1.00 29.69 556 PRO A CA 1
ATOM 4384 C C . PRO A 1 557 ? 61.672 38.609 119.972 1.00 28.29 556 PRO A C 1
ATOM 4385 O O . PRO A 1 557 ? 62.866 38.575 119.851 1.00 25.43 556 PRO A O 1
ATOM 4389 N N . ASP A 1 558 ? 60.972 37.557 120.433 1.00 29.70 557 ASP A N 1
ATOM 4390 C CA . ASP A 1 558 ? 61.609 36.242 120.596 1.00 28.34 557 ASP A CA 1
ATOM 4391 C C . ASP A 1 558 ? 62.040 35.734 119.236 1.00 26.24 557 ASP A C 1
ATOM 4392 O O . ASP A 1 558 ? 61.333 35.871 118.216 1.00 20.88 557 ASP A O 1
ATOM 4397 N N . VAL A 1 559 ? 63.184 35.112 119.260 1.00 25.82 558 VAL A N 1
ATOM 4398 C CA . VAL A 1 559 ? 63.766 34.468 118.084 1.00 27.06 558 VAL A CA 1
ATOM 4399 C C . VAL A 1 559 ? 62.761 33.494 117.470 1.00 23.92 558 VAL A C 1
ATOM 4400 O O . VAL A 1 559 ? 62.644 33.488 116.267 1.00 21.06 558 VAL A O 1
ATOM 4404 N N . LYS A 1 560 ? 62.038 32.692 118.280 1.00 23.56 559 LYS A N 1
ATOM 4405 C CA . LYS A 1 560 ? 61.088 31.734 117.728 1.00 24.41 559 LYS A CA 1
ATOM 4406 C C . LYS A 1 560 ? 59.970 32.424 116.889 1.00 22.60 559 LYS A C 1
ATOM 4407 O O . LYS A 1 560 ? 59.477 31.860 115.904 1.00 19.92 559 LYS A O 1
ATOM 4413 N N . ASP A 1 561 ? 59.545 33.617 117.297 1.00 20.57 560 ASP A N 1
ATOM 4414 C CA . ASP A 1 561 ? 58.575 34.397 116.492 1.00 19.92 560 ASP A CA 1
ATOM 4415 C C . ASP A 1 561 ? 59.197 34.966 115.209 1.00 18.34 560 ASP A C 1
ATOM 4416 O O . ASP A 1 561 ? 58.527 34.962 114.142 1.00 18.11 560 ASP A O 1
ATOM 4421 N N . LEU A 1 562 ? 60.445 35.445 115.313 1.00 17.41 561 LEU A N 1
ATOM 4422 C CA . LEU A 1 562 ? 61.177 35.951 114.103 1.00 17.68 561 LEU A CA 1
ATOM 4423 C C . LEU A 1 562 ? 61.228 34.787 113.103 1.00 17.68 561 LEU A C 1
ATOM 4424 O O . LEU A 1 562 ? 60.870 34.945 111.884 1.00 15.99 561 LEU A O 1
ATOM 4429 N N . GLN A 1 563 ? 61.595 33.589 113.607 1.00 17.28 562 GLN A N 1
ATOM 4430 C CA . GLN A 1 563 ? 61.657 32.400 112.755 1.00 16.32 562 GLN A CA 1
ATOM 4431 C C . GLN A 1 563 ? 60.333 32.003 112.136 1.00 14.97 562 GLN A C 1
ATOM 4432 O O . GLN A 1 563 ? 60.300 31.726 110.926 1.00 15.42 562 GLN A O 1
ATOM 4438 N N . ALA A 1 564 ? 59.254 32.010 112.926 1.00 13.42 563 ALA A N 1
ATOM 4439 C CA . ALA A 1 564 ? 57.927 31.707 112.459 1.00 15.40 563 ALA A CA 1
ATOM 4440 C C . ALA A 1 564 ? 57.471 32.681 111.343 1.00 15.46 563 ALA A C 1
ATOM 4441 O O . ALA A 1 564 ? 56.812 32.297 110.367 1.00 15.33 563 ALA A O 1
ATOM 4443 N N . PHE A 1 565 ? 57.824 33.941 111.512 1.00 14.52 564 PHE A N 1
ATOM 4444 C CA . PHE A 1 565 ? 57.461 34.942 110.543 1.00 13.41 564 PHE A CA 1
ATOM 4445 C C . PHE A 1 565 ? 58.079 34.611 109.178 1.00 12.44 564 PHE A C 1
ATOM 4446 O O . PHE A 1 565 ? 57.374 34.527 108.149 1.00 11.39 564 PHE A O 1
ATOM 4454 N N . PHE A 1 566 ? 59.382 34.419 109.153 1.00 13.38 565 PHE A N 1
ATOM 4455 C CA . PHE A 1 566 ? 60.040 34.171 107.882 1.00 13.78 565 PHE A CA 1
ATOM 4456 C C . PHE A 1 566 ? 59.663 32.840 107.265 1.00 13.41 565 PHE A C 1
ATOM 4457 O O . PHE A 1 566 ? 59.609 32.715 106.024 1.00 12.81 565 PHE A O 1
ATOM 4465 N N . ILE A 1 567 ? 59.500 31.814 108.115 1.00 13.49 566 ILE A N 1
ATOM 4466 C CA . ILE A 1 567 ? 59.135 30.443 107.604 1.00 12.98 566 ILE A CA 1
ATOM 4467 C C . ILE A 1 567 ? 57.761 30.457 106.978 1.00 12.03 566 ILE A C 1
ATOM 4468 O O . ILE A 1 567 ? 57.520 29.859 105.900 1.00 11.81 566 ILE A O 1
ATOM 4473 N N . THR A 1 568 ? 56.816 31.147 107.638 1.00 12.84 567 THR A N 1
ATOM 4474 C CA . THR A 1 568 ? 55.436 31.193 107.180 1.00 12.63 567 THR A CA 1
ATOM 4475 C C . THR A 1 568 ? 55.346 32.028 105.893 1.00 12.16 567 THR A C 1
ATOM 4476 O O . THR A 1 568 ? 54.659 31.633 104.917 1.00 11.34 567 THR A O 1
ATOM 4480 N N . TYR A 1 569 ? 56.061 33.140 105.875 1.00 11.93 568 TYR A N 1
ATOM 4481 C CA . TYR A 1 569 ? 56.165 33.937 104.642 1.00 12.97 568 TYR A CA 1
ATOM 4482 C C . TYR A 1 569 ? 56.700 33.061 103.491 1.00 11.89 568 TYR A C 1
ATOM 4483 O O . TYR A 1 569 ? 56.134 33.041 102.408 1.00 13.38 568 TYR A O 1
ATOM 4492 N N . ALA A 1 570 ? 57.773 32.353 103.730 1.00 13.18 569 ALA A N 1
ATOM 4493 C CA . ALA A 1 570 ? 58.449 31.571 102.688 1.00 13.18 569 ALA A CA 1
ATOM 4494 C C . ALA A 1 570 ? 57.547 30.488 102.152 1.00 14.26 569 ALA A C 1
ATOM 4495 O O . ALA A 1 570 ? 57.469 30.239 100.917 1.00 16.09 569 ALA A O 1
ATOM 4497 N N . ARG A 1 571 ? 56.852 29.804 103.067 1.00 14.59 570 ARG A N 1
ATOM 4498 C CA . ARG A 1 571 ? 55.968 28.759 102.637 1.00 16.47 570 ARG A CA 1
ATOM 4499 C C . ARG A 1 571 ? 54.785 29.267 101.813 1.00 15.39 570 ARG A C 1
ATOM 4500 O O . ARG A 1 571 ? 54.320 28.571 100.858 1.00 14.75 570 ARG A O 1
ATOM 4508 N N . SER A 1 572 ? 54.317 30.480 102.142 1.00 13.17 571 SER A N 1
ATOM 4509 C CA . SER A 1 572 ? 53.179 31.082 101.442 1.00 13.55 571 SER A CA 1
ATOM 4510 C C . SER A 1 572 ? 53.481 31.384 99.995 1.00 14.01 571 SER A C 1
ATOM 4511 O O . SER A 1 572 ? 52.544 31.583 99.185 1.00 15.73 571 SER A O 1
ATOM 4514 N N . TRP A 1 573 ? 54.765 31.367 99.642 1.00 13.85 572 TRP A N 1
ATOM 4515 C CA . TRP A 1 573 ? 55.202 31.703 98.309 1.00 15.03 572 TRP A CA 1
ATOM 4516 C C . TRP A 1 573 ? 55.644 30.475 97.467 1.00 14.34 572 TRP A C 1
ATOM 4517 O O . TRP A 1 573 ? 56.218 30.645 96.405 1.00 13.54 572 TRP A O 1
ATOM 4528 N N . ALA A 1 574 ? 55.430 29.264 97.975 1.00 14.64 573 ALA A N 1
ATOM 4529 C CA . ALA A 1 574 ? 55.880 28.049 97.264 1.00 14.23 573 ALA A CA 1
ATOM 4530 C C . ALA A 1 574 ? 55.239 28.057 95.890 1.00 14.50 573 ALA A C 1
ATOM 4531 O O . ALA A 1 574 ? 54.024 28.149 95.786 1.00 14.66 573 ALA A O 1
ATOM 4533 N N . THR A 1 575 ? 56.088 28.004 94.843 1.00 14.35 574 THR A N 1
ATOM 4534 C CA . THR A 1 575 ? 55.651 28.161 93.417 1.00 13.80 574 THR A CA 1
ATOM 4535 C C . THR A 1 575 ? 56.564 27.304 92.523 1.00 13.20 574 THR A C 1
ATOM 4536 O O . THR A 1 575 ? 57.777 27.310 92.656 1.00 13.45 574 THR A O 1
ATOM 4540 N N . LYS A 1 576 ? 55.955 26.489 91.690 1.00 12.85 575 LYS A N 1
ATOM 4541 C CA . LYS A 1 576 ? 56.750 25.688 90.745 1.00 14.59 575 LYS A CA 1
ATOM 4542 C C . LYS A 1 576 ? 56.155 25.920 89.349 1.00 14.48 575 LYS A C 1
ATOM 4543 O O . LYS A 1 576 ? 54.988 25.614 89.094 1.00 14.11 575 LYS A O 1
ATOM 4549 N N . MET A 1 577 ? 56.927 26.536 88.481 1.00 15.21 576 MET A N 1
ATOM 4550 C CA . MET A 1 577 ? 56.389 26.858 87.154 1.00 19.17 576 MET A CA 1
ATOM 4551 C C . MET A 1 577 ? 57.282 26.325 86.047 1.00 19.71 576 MET A C 1
ATOM 4552 O O . MET A 1 577 ? 58.499 26.076 86.252 1.00 18.35 576 MET A O 1
ATOM 4557 N N . ARG A 1 578 ? 56.670 26.096 84.882 1.00 21.36 577 ARG A N 1
ATOM 4558 C CA . ARG A 1 578 ? 57.412 25.654 83.696 1.00 20.88 577 ARG A CA 1
ATOM 4559 C C . ARG A 1 578 ? 58.428 26.707 83.279 1.00 19.47 577 ARG A C 1
ATOM 4560 O O . ARG A 1 578 ? 58.111 27.876 83.267 1.00 17.10 577 ARG A O 1
ATOM 4568 N N . PRO A 1 579 ? 59.645 26.277 82.935 1.00 20.82 578 PRO A N 1
ATOM 4569 C CA . PRO A 1 579 ? 60.663 27.195 82.442 1.00 19.87 578 PRO A CA 1
ATOM 4570 C C . PRO A 1 579 ? 60.174 28.063 81.314 1.00 20.56 578 PRO A C 1
ATOM 4571 O O . PRO A 1 579 ? 60.518 29.260 81.236 1.00 19.59 578 PRO A O 1
ATOM 4575 N N . GLU A 1 580 ? 59.370 27.494 80.414 1.00 20.44 579 GLU A N 1
ATOM 4576 C CA . GLU A 1 580 ? 58.778 28.292 79.301 1.00 21.09 579 GLU A CA 1
ATOM 4577 C C . GLU A 1 580 ? 57.826 29.395 79.762 1.00 21.86 579 GLU A C 1
ATOM 4578 O O . GLU A 1 580 ? 57.787 30.533 79.219 1.00 21.65 579 GLU A O 1
ATOM 4584 N N . ARG A 1 581 ? 57.017 29.073 80.764 1.00 20.85 580 ARG A N 1
ATOM 4585 C CA . ARG A 1 581 ? 56.113 30.044 81.318 1.00 20.42 580 ARG A CA 1
ATOM 4586 C C . ARG A 1 581 ? 56.894 31.198 81.998 1.00 20.28 580 ARG A C 1
ATOM 4587 O O . ARG A 1 581 ? 56.523 32.343 81.868 1.00 19.13 580 ARG A O 1
ATOM 4595 N N . ALA A 1 582 ? 57.952 30.847 82.737 1.00 20.00 581 ALA A N 1
ATOM 4596 C CA . ALA A 1 582 ? 58.881 31.824 83.314 1.00 18.88 581 ALA A CA 1
ATOM 4597 C C . ALA A 1 582 ? 59.417 32.822 82.295 1.00 18.63 581 ALA A C 1
ATOM 4598 O O . ALA A 1 582 ? 59.433 34.030 82.574 1.00 16.89 581 ALA A O 1
ATOM 4600 N N . LYS A 1 583 ? 59.861 32.312 81.142 1.00 18.88 582 LYS A N 1
ATOM 4601 C CA . LYS A 1 583 ? 60.413 33.106 80.071 1.00 20.58 582 LYS A CA 1
ATOM 4602 C C . LYS A 1 583 ? 59.423 34.159 79.616 1.00 19.05 582 LYS A C 1
ATOM 4603 O O . LYS A 1 583 ? 59.794 35.296 79.485 1.00 22.21 582 LYS A O 1
ATOM 4607 N N . THR A 1 584 ? 58.161 33.777 79.419 1.00 19.17 583 THR A N 1
ATOM 4608 C CA . THR A 1 584 ? 57.090 34.704 79.045 1.00 18.61 583 THR A CA 1
ATOM 4609 C C . THR A 1 584 ? 56.769 35.664 80.199 1.00 20.20 583 THR A C 1
ATOM 4610 O O . THR A 1 584 ? 56.719 36.902 80.002 1.00 18.17 583 THR A O 1
ATOM 4614 N N . VAL A 1 585 ? 56.600 35.098 81.407 1.00 17.42 584 VAL A N 1
ATOM 4615 C CA . VAL A 1 585 ? 56.170 35.892 82.587 1.00 19.05 584 VAL A CA 1
ATOM 4616 C C . VAL A 1 585 ? 57.167 36.959 82.943 1.00 17.00 584 VAL A C 1
ATOM 4617 O O . VAL A 1 585 ? 56.793 38.132 83.220 1.00 15.91 584 VAL A O 1
ATOM 4621 N N . LEU A 1 586 ? 58.438 36.566 82.912 1.00 18.04 585 LEU A N 1
ATOM 4622 C CA . LEU A 1 586 ? 59.545 37.424 83.324 1.00 18.57 585 LEU A CA 1
ATOM 4623 C C . LEU A 1 586 ? 59.758 38.572 82.339 1.00 18.21 585 LEU A C 1
ATOM 4624 O O . LEU A 1 586 ? 60.493 39.492 82.672 1.00 15.25 585 LEU A O 1
ATOM 4629 N N . ARG A 1 587 ? 59.161 38.478 81.135 1.00 18.13 586 ARG A N 1
ATOM 4630 C CA . ARG A 1 587 ? 59.147 39.601 80.179 1.00 20.26 586 ARG A CA 1
ATOM 4631 C C . ARG A 1 587 ? 57.964 40.569 80.347 1.00 18.66 586 ARG A C 1
ATOM 4632 O O . ARG A 1 587 ? 57.941 41.602 79.681 1.00 16.00 586 ARG A O 1
ATOM 4640 N N . GLN A 1 588 ? 56.925 40.183 81.070 1.00 18.39 587 GLN A N 1
ATOM 4641 C CA . GLN A 1 588 ? 55.710 41.020 81.181 1.00 22.05 587 GLN A CA 1
ATOM 4642 C C . GLN A 1 588 ? 55.283 41.418 82.588 1.00 20.02 587 GLN A C 1
ATOM 4643 O O . GLN A 1 588 ? 54.898 42.553 82.784 1.00 21.51 587 GLN A O 1
ATOM 4649 N N . ASP A 1 589 ? 55.351 40.482 83.535 1.00 18.02 588 ASP A N 1
ATOM 4650 C CA . ASP A 1 589 ? 54.829 40.656 84.883 1.00 18.05 588 ASP A CA 1
ATOM 4651 C C . ASP A 1 589 ? 55.675 41.654 85.685 1.00 14.50 588 ASP A C 1
ATOM 4652 O O . ASP A 1 589 ? 56.891 41.539 85.726 1.00 17.60 588 ASP A O 1
ATOM 4657 N N . VAL A 1 590 ? 55.034 42.595 86.375 1.00 13.37 589 VAL A N 1
ATOM 4658 C CA . VAL A 1 590 ? 55.702 43.471 87.321 1.00 12.84 589 VAL A CA 1
ATOM 4659 C C . VAL A 1 590 ? 56.174 42.780 88.618 1.00 12.80 589 VAL A C 1
ATOM 4660 O O . VAL A 1 590 ? 56.948 43.348 89.379 1.00 12.58 589 VAL A O 1
ATOM 4664 N N . HIS A 1 591 ? 55.695 41.567 88.888 1.00 13.33 590 HIS A N 1
ATOM 4665 C CA . HIS A 1 591 ? 56.192 40.824 90.031 1.00 13.12 590 HIS A CA 1
ATOM 4666 C C . HIS A 1 591 ? 57.409 40.033 89.719 1.00 14.28 590 HIS A C 1
ATOM 4667 O O . HIS A 1 591 ? 57.471 39.355 88.694 1.00 14.42 590 HIS A O 1
ATOM 4674 N N . ALA A 1 592 ? 58.363 40.049 90.641 1.00 13.22 591 ALA A N 1
ATOM 4675 C CA . ALA A 1 592 ? 59.472 39.130 90.556 1.00 12.83 591 ALA A CA 1
ATOM 4676 C C . ALA A 1 592 ? 58.989 37.680 90.786 1.00 12.92 591 ALA A C 1
ATOM 4677 O O . ALA A 1 592 ? 57.962 37.468 91.436 1.00 12.48 591 ALA A O 1
ATOM 4679 N N . PRO A 1 593 ? 59.765 36.675 90.328 1.00 12.21 592 PRO A N 1
ATOM 4680 C CA . PRO A 1 593 ? 59.377 35.346 90.701 1.00 13.53 592 PRO A CA 1
ATOM 4681 C C . PRO A 1 593 ? 59.504 35.016 92.200 1.00 13.13 592 PRO A C 1
ATOM 4682 O O . PRO A 1 593 ? 60.384 35.557 92.963 1.00 14.62 592 PRO A O 1
ATOM 4686 N N . ALA A 1 594 ? 58.673 34.067 92.589 1.00 14.13 593 ALA A N 1
ATOM 4687 C CA . ALA A 1 594 ? 58.399 33.739 93.982 1.00 14.89 593 ALA A CA 1
ATOM 4688 C C . ALA A 1 594 ? 59.663 33.435 94.754 1.00 13.01 593 ALA A C 1
ATOM 4689 O O . ALA A 1 594 ? 59.852 33.992 95.850 1.00 13.58 593 ALA A O 1
ATOM 4691 N N . THR A 1 595 ? 60.639 32.730 94.137 1.00 12.55 594 THR A N 1
ATOM 4692 C CA . THR A 1 595 ? 61.903 32.384 94.835 1.00 12.86 594 THR A CA 1
ATOM 4693 C C . THR A 1 595 ? 62.679 33.634 95.288 1.00 13.75 594 THR A C 1
ATOM 4694 O O . THR A 1 595 ? 63.213 33.670 96.375 1.00 12.97 594 THR A O 1
ATOM 4698 N N . LEU A 1 596 ? 62.700 34.662 94.431 1.00 13.63 595 LEU A N 1
ATOM 4699 C CA . LEU A 1 596 ? 63.424 35.860 94.711 1.00 14.23 595 LEU A CA 1
ATOM 4700 C C . LEU A 1 596 ? 62.607 36.764 95.651 1.00 13.96 595 LEU A C 1
ATOM 4701 O O . LEU A 1 596 ? 63.174 37.516 96.455 1.00 15.17 595 LEU A O 1
ATOM 4706 N N . ARG A 1 597 ? 61.295 36.721 95.542 1.00 13.36 596 ARG A N 1
ATOM 4707 C CA . ARG A 1 597 ? 60.454 37.486 96.479 1.00 13.72 596 ARG A CA 1
ATOM 4708 C C . ARG A 1 597 ? 60.633 36.965 97.897 1.00 13.89 596 ARG A C 1
ATOM 4709 O O . ARG A 1 597 ? 60.362 37.681 98.865 1.00 13.63 596 ARG A O 1
ATOM 4717 N N . VAL A 1 598 ? 61.093 35.714 98.000 1.00 13.45 597 VAL A N 1
ATOM 4718 C CA . VAL A 1 598 ? 61.476 35.144 99.290 1.00 13.32 597 VAL A CA 1
ATOM 4719 C C . VAL A 1 598 ? 62.900 35.408 99.723 1.00 13.29 597 VAL A C 1
ATOM 4720 O O . VAL A 1 598 ? 63.123 35.913 100.812 1.00 14.16 597 VAL A O 1
ATOM 4724 N N . ASN A 1 599 ? 63.867 35.022 98.910 1.00 13.20 598 ASN A N 1
ATOM 4725 C CA . ASN A 1 599 ? 65.246 35.084 99.322 1.00 13.45 598 ASN A CA 1
ATOM 4726 C C . ASN A 1 599 ? 65.871 36.472 99.263 1.00 13.66 598 ASN A C 1
ATOM 4727 O O . ASN A 1 599 ? 66.795 36.762 100.044 1.00 15.37 598 ASN A O 1
ATOM 4732 N N . VAL A 1 600 ? 65.429 37.321 98.333 1.00 12.49 599 VAL A N 1
ATOM 4733 C CA . VAL A 1 600 ? 66.137 38.624 98.190 1.00 13.35 599 VAL A CA 1
ATOM 4734 C C . VAL A 1 600 ? 65.841 39.631 99.322 1.00 13.14 599 VAL A C 1
ATOM 4735 O O . VAL A 1 600 ? 66.821 40.165 99.939 1.00 13.95 599 VAL A O 1
ATOM 4739 N N . PRO A 1 601 ? 64.536 39.903 99.601 1.00 13.80 600 PRO A N 1
ATOM 4740 C CA . PRO A 1 601 ? 64.183 40.999 100.511 1.00 14.69 600 PRO A CA 1
ATOM 4741 C C . PRO A 1 601 ? 64.643 40.779 101.935 1.00 13.77 600 PRO A C 1
ATOM 4742 O O . PRO A 1 601 ? 65.035 41.739 102.612 1.00 15.42 600 PRO A O 1
ATOM 4746 N N . VAL A 1 602 ? 64.580 39.541 102.396 1.00 13.63 601 VAL A N 1
ATOM 4747 C CA . VAL A 1 602 ? 64.811 39.303 103.801 1.00 12.90 601 VAL A CA 1
ATOM 4748 C C . VAL A 1 602 ? 66.160 39.772 104.283 1.00 12.71 601 VAL A C 1
ATOM 4749 O O . VAL A 1 602 ? 66.332 40.143 105.473 1.00 12.37 601 VAL A O 1
ATOM 4753 N N . GLN A 1 603 ? 67.120 39.747 103.363 1.00 13.06 602 GLN A N 1
ATOM 4754 C CA . GLN A 1 603 ? 68.536 39.961 103.681 1.00 14.11 602 GLN A CA 1
ATOM 4755 C C . GLN A 1 603 ? 68.822 41.445 103.979 1.00 13.83 602 GLN A C 1
ATOM 4756 O O . GLN A 1 603 ? 69.910 41.779 104.388 1.00 14.23 602 GLN A O 1
ATOM 4762 N N . ASN A 1 604 ? 67.817 42.304 103.760 1.00 15.07 603 ASN A N 1
ATOM 4763 C CA . ASN A 1 604 ? 67.894 43.706 104.118 1.00 14.75 603 ASN A CA 1
ATOM 4764 C C . ASN A 1 604 ? 67.644 44.014 105.586 1.00 16.70 603 ASN A C 1
ATOM 4765 O O . ASN A 1 604 ? 67.818 45.167 106.049 1.00 16.53 603 ASN A O 1
ATOM 4770 N N . PHE A 1 605 ? 67.127 43.045 106.320 1.00 16.81 604 PHE A N 1
ATOM 4771 C CA . PHE A 1 605 ? 66.557 43.369 107.642 1.00 15.41 604 PHE A CA 1
ATOM 4772 C C . PHE A 1 605 ? 67.318 42.758 108.813 1.00 15.64 604 PHE A C 1
ATOM 4773 O O . PHE A 1 605 ? 67.564 41.540 108.814 1.00 15.90 604 PHE A O 1
ATOM 4781 N N . PRO A 1 606 ? 67.686 43.578 109.818 1.00 17.33 605 PRO A N 1
ATOM 4782 C CA . PRO A 1 606 ? 68.400 42.979 110.949 1.00 19.27 605 PRO A CA 1
ATOM 4783 C C . PRO A 1 606 ? 67.669 41.765 111.573 1.00 16.86 605 PRO A C 1
ATOM 4784 O O . PRO A 1 606 ? 68.319 40.882 112.067 1.00 16.97 605 PRO A O 1
ATOM 4788 N N . ALA A 1 607 ? 66.334 41.747 111.559 1.00 15.64 606 ALA A N 1
ATOM 4789 C CA . ALA A 1 607 ? 65.564 40.629 112.161 1.00 16.45 606 ALA A CA 1
ATOM 4790 C C . ALA A 1 607 ? 65.829 39.233 111.508 1.00 16.60 606 ALA A C 1
ATOM 4791 O O . ALA A 1 607 ? 65.676 38.136 112.175 1.00 16.20 606 ALA A O 1
ATOM 4793 N N . TRP A 1 608 ? 66.238 39.294 110.234 1.00 16.80 607 TRP A N 1
ATOM 4794 C CA . TRP A 1 608 ? 66.606 38.100 109.439 1.00 16.43 607 TRP A CA 1
ATOM 4795 C C . TRP A 1 608 ? 67.917 37.509 110.061 1.00 18.62 607 TRP A C 1
ATOM 4796 O O . TRP A 1 608 ? 68.016 36.282 110.403 1.00 17.85 607 TRP A O 1
ATOM 4807 N N . TYR A 1 609 ? 68.886 38.398 110.293 1.00 16.71 608 TYR A N 1
ATOM 4808 C CA . TYR A 1 609 ? 70.160 37.970 110.839 1.00 17.37 608 TYR A CA 1
ATOM 4809 C C . TYR A 1 609 ? 69.958 37.442 112.259 1.00 18.98 608 TYR A C 1
ATOM 4810 O O . TYR A 1 609 ? 70.533 36.407 112.626 1.00 18.24 608 TYR A O 1
ATOM 4819 N N . GLN A 1 610 ? 69.123 38.124 113.033 1.00 19.75 609 GLN A N 1
ATOM 4820 C CA . GLN A 1 610 ? 68.791 37.673 114.367 1.00 20.88 609 GLN A CA 1
ATOM 4821 C C . GLN A 1 610 ? 67.975 36.365 114.389 1.00 18.36 609 GLN A C 1
ATOM 4822 O O . GLN A 1 610 ? 68.225 35.483 115.239 1.00 15.92 609 GLN A O 1
ATOM 4828 N N . ALA A 1 611 ? 67.027 36.217 113.461 1.00 16.67 610 ALA A N 1
ATOM 4829 C CA . ALA A 1 611 ? 66.200 35.033 113.410 1.00 16.63 610 ALA A CA 1
ATOM 4830 C C . ALA A 1 611 ? 66.989 33.744 113.370 1.00 17.98 610 ALA A C 1
ATOM 4831 O O . ALA A 1 611 ? 66.683 32.830 114.115 1.00 18.02 610 ALA A O 1
ATOM 4833 N N . PHE A 1 612 ? 67.962 33.662 112.475 1.00 19.02 611 PHE A N 1
ATOM 4834 C CA . PHE A 1 612 ? 68.611 32.413 112.228 1.00 20.71 611 PHE A CA 1
ATOM 4835 C C . PHE A 1 612 ? 70.121 32.537 112.408 1.00 21.08 611 PHE A C 1
ATOM 4836 O O . PHE A 1 612 ? 70.865 31.672 111.917 1.00 20.50 611 PHE A O 1
ATOM 4844 N N . ASN A 1 613 ? 70.556 33.616 113.093 1.00 21.71 612 ASN A N 1
ATOM 4845 C CA . ASN A 1 613 ? 71.973 33.803 113.461 1.00 22.06 612 ASN A CA 1
ATOM 4846 C C . ASN A 1 613 ? 72.820 33.669 112.202 1.00 21.54 612 ASN A C 1
ATOM 4847 O O . ASN A 1 613 ? 73.791 32.942 112.153 1.00 19.15 612 ASN A O 1
ATOM 4852 N N . VAL A 1 614 ? 72.448 34.444 111.180 1.00 20.72 613 VAL A N 1
ATOM 4853 C CA . VAL A 1 614 ? 73.057 34.373 109.878 1.00 18.48 613 VAL A CA 1
ATOM 4854 C C . VAL A 1 614 ? 74.376 35.094 109.937 1.00 19.60 613 VAL A C 1
ATOM 4855 O O . VAL A 1 614 ? 74.435 36.214 110.419 1.00 22.18 613 VAL A O 1
ATOM 4859 N N . GLN A 1 615 ? 75.397 34.446 109.399 1.00 20.78 614 GLN A N 1
ATOM 4860 C CA . GLN A 1 615 ? 76.778 34.889 109.421 1.00 23.46 614 GLN A CA 1
ATOM 4861 C C . GLN A 1 615 ? 77.219 35.307 108.001 1.00 21.80 614 GLN A C 1
ATOM 4862 O O . GLN A 1 615 ? 76.562 34.966 106.997 1.00 24.28 614 GLN A O 1
ATOM 4868 N N . PRO A 1 616 ? 78.350 36.007 107.904 1.00 22.50 615 PRO A N 1
ATOM 4869 C CA . PRO A 1 616 ? 78.893 36.497 106.630 1.00 24.39 615 PRO A CA 1
ATOM 4870 C C . PRO A 1 616 ? 79.204 35.412 105.599 1.00 24.86 615 PRO A C 1
ATOM 4871 O O . PRO A 1 616 ? 79.114 35.641 104.383 1.00 25.80 615 PRO A O 1
ATOM 4875 N N . GLN A 1 617 ? 79.526 34.211 106.074 1.00 23.36 616 GLN A N 1
ATOM 4876 C CA . GLN A 1 617 ? 79.780 33.065 105.200 1.00 24.47 616 GLN A CA 1
ATOM 4877 C C . GLN A 1 617 ? 78.497 32.377 104.645 1.00 24.35 616 GLN A C 1
ATOM 4878 O O . GLN A 1 617 ? 78.576 31.549 103.722 1.00 22.30 616 GLN A O 1
ATOM 4884 N N . ASP A 1 618 ? 77.340 32.675 105.232 1.00 20.63 617 ASP A N 1
ATOM 4885 C CA . ASP A 1 618 ? 76.064 32.082 104.825 1.00 20.93 617 ASP A CA 1
ATOM 4886 C C . ASP A 1 618 ? 75.529 32.644 103.495 1.00 21.93 617 ASP A C 1
ATOM 4887 O O . ASP A 1 618 ? 75.755 33.826 103.157 1.00 21.89 617 ASP A O 1
ATOM 4892 N N . GLY A 1 619 ? 74.850 31.787 102.737 1.00 19.68 618 GLY A N 1
ATOM 4893 C CA . GLY A 1 619 ? 74.269 32.155 101.504 1.00 19.41 618 GLY A CA 1
ATOM 4894 C C . GLY A 1 619 ? 73.230 33.279 101.604 1.00 19.45 618 GLY A C 1
ATOM 4895 O O . GLY A 1 619 ? 73.048 34.004 100.658 1.00 23.06 618 GLY A O 1
ATOM 4896 N N . MET A 1 620 ? 72.549 33.429 102.739 1.00 17.69 619 MET A N 1
ATOM 4897 C CA . MET A 1 620 ? 71.524 34.451 102.867 1.00 16.11 619 MET A CA 1
ATOM 4898 C C . MET A 1 620 ? 72.089 35.670 103.612 1.00 17.67 619 MET A C 1
ATOM 4899 O O . MET A 1 620 ? 71.377 36.330 104.369 1.00 16.45 619 MET A O 1
ATOM 4904 N N . TYR A 1 621 ? 73.364 35.959 103.396 1.00 18.53 620 TYR A N 1
ATOM 4905 C CA . TYR A 1 621 ? 73.972 37.141 104.005 1.00 20.13 620 TYR A CA 1
ATOM 4906 C C . TYR A 1 621 ? 74.156 38.175 102.942 1.00 19.93 620 TYR A C 1
ATOM 4907 O O . TYR A 1 621 ? 74.679 37.839 101.893 1.00 24.76 620 TYR A O 1
ATOM 4916 N N . ARG A 1 622 ? 73.691 39.405 103.184 1.00 17.80 621 ARG A N 1
ATOM 4917 C CA . ARG A 1 622 ? 74.020 40.562 102.351 1.00 18.79 621 ARG A CA 1
ATOM 4918 C C . ARG A 1 622 ? 74.926 41.549 103.124 1.00 21.45 621 ARG A C 1
ATOM 4919 O O . ARG A 1 622 ? 74.667 41.867 104.272 1.00 21.45 621 ARG A O 1
ATOM 4927 N N . GLN A 1 623 ? 75.950 42.029 102.443 1.00 23.73 622 GLN A N 1
ATOM 4928 C CA A GLN A 1 623 ? 76.850 43.005 103.037 0.50 25.66 622 GLN A CA 1
ATOM 4929 C CA B GLN A 1 623 ? 76.863 43.054 102.945 0.50 25.67 622 GLN A CA 1
ATOM 4930 C C . GLN A 1 623 ? 76.042 44.258 103.468 1.00 25.69 622 GLN A C 1
ATOM 4931 O O . GLN A 1 623 ? 75.169 44.767 102.732 1.00 25.11 622 GLN A O 1
ATOM 4942 N N . PRO A 1 624 ? 76.314 44.738 104.689 1.00 26.90 623 PRO A N 1
ATOM 4943 C CA . PRO A 1 624 ? 75.542 45.860 105.220 1.00 26.23 623 PRO A CA 1
ATOM 4944 C C . PRO A 1 624 ? 75.350 47.051 104.256 1.00 28.33 623 PRO A C 1
ATOM 4945 O O . PRO A 1 624 ? 74.263 47.648 104.184 1.00 25.29 623 PRO A O 1
ATOM 4949 N N . GLN A 1 625 ? 76.369 47.379 103.478 1.00 30.11 624 GLN A N 1
ATOM 4950 C CA . GLN A 1 625 ? 76.268 48.567 102.657 1.00 31.76 624 GLN A CA 1
ATOM 4951 C C . GLN A 1 625 ? 75.391 48.323 101.453 1.00 31.02 624 GLN A C 1
ATOM 4952 O O . GLN A 1 625 ? 75.039 49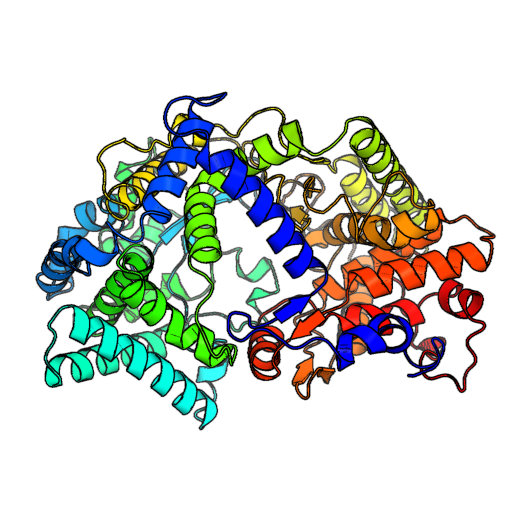.275 100.788 1.00 27.37 624 GLN A O 1
ATOM 4958 N N . LYS A 1 626 ? 75.088 47.060 101.128 1.00 29.86 625 LYS A N 1
ATOM 4959 C CA . LYS A 1 626 ? 74.106 46.776 100.070 1.00 27.89 625 LYS A CA 1
ATOM 4960 C C . LYS A 1 626 ? 72.654 46.611 100.584 1.00 24.82 625 LYS A C 1
ATOM 4961 O O . LYS A 1 626 ? 71.722 46.468 99.777 1.00 21.64 625 LYS A O 1
ATOM 4967 N N . ARG A 1 627 ? 72.459 46.599 101.903 1.00 21.70 626 ARG A N 1
ATOM 4968 C CA . ARG A 1 627 ? 71.097 46.447 102.448 1.00 19.99 626 ARG A CA 1
ATOM 4969 C C . ARG A 1 627 ? 70.300 47.710 102.168 1.00 20.65 626 ARG A C 1
ATOM 4970 O O . ARG A 1 627 ? 70.830 48.854 102.219 1.00 20.14 626 ARG A O 1
ATOM 4978 N N . LEU A 1 628 ? 69.041 47.497 101.824 1.00 17.98 627 LEU A N 1
ATOM 4979 C CA . LEU A 1 628 ? 68.186 48.522 101.355 1.00 17.49 627 LEU A CA 1
ATOM 4980 C C . LEU A 1 628 ? 66.874 48.503 102.117 1.00 17.87 627 LEU A C 1
ATOM 4981 O O . LEU A 1 628 ? 66.172 47.508 102.113 1.00 14.69 627 LEU A O 1
ATOM 4986 N N . THR A 1 629 ? 66.551 49.628 102.761 1.00 17.65 628 THR A N 1
ATOM 4987 C CA . THR A 1 629 ? 65.239 49.833 103.346 1.00 17.33 628 THR A CA 1
ATOM 4988 C C . THR A 1 629 ? 64.651 51.174 102.824 1.00 17.90 628 THR A C 1
ATOM 4989 O O . THR A 1 629 ? 65.378 51.998 102.263 1.00 17.75 628 THR A O 1
ATOM 4993 N N . ILE A 1 630 ? 63.356 51.389 103.011 1.00 18.20 629 ILE A N 1
ATOM 4994 C CA . ILE A 1 630 ? 62.686 52.495 102.290 1.00 18.21 629 ILE A CA 1
ATOM 4995 C C . ILE A 1 630 ? 62.289 53.581 103.241 1.00 16.31 629 ILE A C 1
ATOM 4996 O O . ILE A 1 630 ? 63.048 54.532 103.407 1.00 17.05 629 ILE A O 1
ATOM 5001 N N . TRP A 1 631 ? 61.147 53.436 103.881 1.00 16.65 630 TRP A N 1
ATOM 5002 C CA . TRP A 1 631 ? 60.646 54.458 104.865 1.00 17.69 630 TRP A CA 1
ATOM 5003 C C . TRP A 1 631 ? 61.310 54.312 106.226 1.00 19.14 630 TRP A C 1
ATOM 5004 O O . TRP A 1 631 ? 61.484 55.330 106.945 1.00 21.45 630 TRP A O 1
ATOM 5015 N N . HIS A 1 632 ? 61.577 53.052 106.618 1.00 18.45 631 HIS A N 1
ATOM 5016 C CA . HIS A 1 632 ? 62.126 52.705 107.926 1.00 20.00 631 HIS A CA 1
ATOM 5017 C C . HIS A 1 632 ? 63.634 52.821 107.888 1.00 21.24 631 HIS A C 1
ATOM 5018 O O . HIS A 1 632 ? 64.354 51.848 107.699 1.00 26.28 631 HIS A O 1
ATOM 5025 N N . GLN A 1 633 ? 64.078 54.067 107.967 1.00 22.84 632 GLN A N 1
ATOM 5026 C CA . GLN A 1 633 ? 65.444 54.461 108.018 1.00 24.71 632 GLN A CA 1
ATOM 5027 C C . GLN A 1 633 ? 65.490 55.988 108.261 1.00 25.38 632 GLN A C 1
ATOM 5028 O O . GLN A 1 633 ? 66.586 56.479 108.637 1.00 22.34 632 GLN A O 1
#

B-factor: mean 22.63, std 8.48, range [10.07, 73.59]